Protein 3KH1 (pdb70)

Organism: NCBI:txid272627

Foldseek 3Di:
DDPVCQQVVLCVLVVLLVLQQVFFDLQAALVNPDTHTQQVLLVVLLVCVVCVVQFDPPADSVLLNCSNLLCSLCSQQGDDHPPDPDCSVVSSVVSLCVNLVSHDPVRSVVSSVSNVCLVVCPDSSNLQSQLSSLLVSLVSLLSVLLSRQPVVVAAVVNNVVSLVSNCSGGVVSSVVSVVSVVVSCVSVSHHD/DLQVVLCCLVVLLVLQQVFFDLFAFLVNPGTDTQQVLLVVLLVCVVCVVQFDPVADSVLLSCSNLQCSLCSQQGDDHPLPVSVVSSVVSLCVNLVSHDPVSSVVSSVSNVCLVVCDDSSNLLSQLSSLLVVLVSLLSNLQRRQVVVVAALVSSVVCLVSNCSGGVVSSVVSVVSSVVSCVSVSHHD

B-factor: mean 19.47, std 9.04, range [7.85, 68.85]

Radius of gyration: 20.7 Å; Cα contacts (8 Å, |Δi|>4): 614; chains: 2; bounding box: 59×47×47 Å

Secondary structure (DSSP, 8-state):
--GGGHHHHH--HHHHGGGGGG-EEEEEPTTSSSEEEHHHHHHHHH---TTGGGS-TT--HHHHH---STTTTHHHH----TT----HHHHHHHHHHHHHTTS-HHHHHHHHHHHHHHHHT-SHHHHHHHHHHHHHHHHHHHHTTSTTTTTTT-BHHHHHHHHHHHHHH-HHHHHHHHHHHHHHHHHTSSB-/-HHHHH--HHHHGGGGGG-EEEEEPTTSSSEEEHHHHHHHHH---TTGGGS-TT--HHHHH---STTTTHHHH----TT--HHHHHHHHHHHHGGGS-HHHHHHHHHHHHHHHHT-SHHHHHHHHHHHHHHHHHHHHTTSTTTTTTT-BHHHHHTTHHHHHHH-HHHHHHHHHHHHHHHHHTSSB-

Nearest PDB structures (foldseek):
  3kh1-assembly1_A  TM=1.005E+00  e=6.126E-26  Paramagnetospirillum magnetotacticum MS-1
  3kh1-assembly1_B  TM=9.857E-01  e=2.152E-23  Paramagnetospirillum magnetotacticum MS-1
  4l7e-assembly1_A  TM=7.416E-01  e=4.528E-06  Homo sapiens
  4l7w-assembly1_A-2  TM=7.666E-01  e=8.022E-06  Homo sapiens
  4l1j-assembly1_A  TM=7.202E-01  e=1.563E-05  Homo sapiens

Structure (mmCIF, N/CA/C/O backbone):
data_3KH1
#
_entry.id   3KH1
#
_cell.length_a   77.852
_cell.length_b   83.906
_cell.length_c   71.278
_cell.angle_alpha   90.00
_cell.angle_beta   116.89
_cell.angle_gamma   90.00
#
_symmetry.space_group_name_H-M   'C 1 2 1'
#
loop_
_entity.id
_entity.type
_entity.pdbx_description
1 polymer 'Predicted metal-dependent phosphohydrolase'
2 non-polymer 'CALCIUM ION'
3 non-polymer 'ACETATE ION'
4 non-polymer 'TETRAETHYLENE GLYCOL'
5 water water
#
loop_
_atom_site.group_PDB
_atom_site.id
_atom_site.type_symbol
_atom_site.label_atom_id
_atom_site.label_alt_id
_atom_site.label_comp_id
_atom_site.label_asym_id
_atom_site.label_entity_id
_atom_site.label_seq_id
_atom_site.pdbx_PDB_ins_code
_atom_site.Cartn_x
_atom_site.Cartn_y
_atom_site.Cartn_z
_atom_site.occupancy
_atom_site.B_iso_or_equiv
_atom_site.auth_seq_id
_atom_site.auth_comp_id
_atom_site.auth_asym_id
_atom_site.auth_atom_id
_atom_site.pdbx_PDB_model_num
ATOM 17 N N . ILE A 1 3 ? 29.558 25.449 10.645 1.00 29.53 2 ILE A N 1
ATOM 18 C CA . ILE A 1 3 ? 29.494 26.281 11.777 1.00 26.13 2 ILE A CA 1
ATOM 19 C C . ILE A 1 3 ? 30.085 25.444 12.904 1.00 24.84 2 ILE A C 1
ATOM 20 O O . ILE A 1 3 ? 29.495 24.427 13.299 1.00 23.12 2 ILE A O 1
ATOM 25 N N . PRO A 1 4 ? 31.260 25.834 13.397 1.00 23.89 3 PRO A N 1
ATOM 26 C CA . PRO A 1 4 ? 31.833 25.039 14.469 1.00 23.10 3 PRO A CA 1
ATOM 27 C C . PRO A 1 4 ? 30.939 25.003 15.680 1.00 21.35 3 PRO A C 1
ATOM 28 O O . PRO A 1 4 ? 30.086 25.913 15.872 1.00 20.87 3 PRO A O 1
ATOM 32 N N . PHE A 1 5 ? 31.123 23.988 16.513 1.00 21.40 4 PHE A N 1
ATOM 33 C CA . PHE A 1 5 ? 30.243 23.854 17.665 1.00 21.64 4 PHE A CA 1
ATOM 34 C C . PHE A 1 5 ? 30.179 25.104 18.559 1.00 20.79 4 PHE A C 1
ATOM 35 O O . PHE A 1 5 ? 29.075 25.488 18.938 1.00 18.72 4 PHE A O 1
ATOM 43 N N . PRO A 1 6 ? 31.316 25.793 18.848 1.00 20.68 5 PRO A N 1
ATOM 44 C CA . PRO A 1 6 ? 31.223 26.988 19.687 1.00 21.31 5 PRO A CA 1
ATOM 45 C C . PRO A 1 6 ? 30.462 28.153 19.096 1.00 20.01 5 PRO A C 1
ATOM 46 O O . PRO A 1 6 ? 30.102 29.063 19.823 1.00 19.72 5 PRO A O 1
ATOM 50 N N . GLU A 1 7 ? 30.226 28.143 17.783 1.00 18.81 6 GLU A N 1
ATOM 51 C CA . GLU A 1 7 ? 29.489 29.193 17.118 1.00 19.55 6 GLU A CA 1
ATOM 52 C C . GLU A 1 7 ? 27.977 28.934 17.070 1.00 17.92 6 GLU A C 1
ATOM 53 O O . GLU A 1 7 ? 27.241 29.699 16.441 1.00 16.77 6 GLU A O 1
ATOM 59 N N . SER A 1 8 ? 27.522 27.853 17.718 1.00 17.09 7 SER A N 1
ATOM 60 C CA . SER A 1 8 ? 26.132 27.404 17.606 1.00 16.27 7 SER A CA 1
ATOM 61 C C . SER A 1 8 ? 25.148 28.425 18.148 1.00 15.86 7 SER A C 1
ATOM 62 O O . SER A 1 8 ? 24.122 28.669 17.536 1.00 15.14 7 SER A O 1
ATOM 65 N N . ARG A 1 9 ? 25.470 29.003 19.291 1.00 15.34 8 ARG A N 1
ATOM 66 C CA . ARG A 1 9 ? 24.513 29.917 19.918 1.00 15.19 8 ARG A CA 1
ATOM 67 C C . ARG A 1 9 ? 24.270 31.135 19.029 1.00 14.91 8 ARG A C 1
ATOM 68 O O . ARG A 1 9 ? 23.125 31.508 18.778 1.00 14.03 8 ARG A O 1
ATOM 76 N N . LEU A 1 10 ? 25.345 31.764 18.562 1.00 14.51 9 LEU A N 1
ATOM 77 C CA . LEU A 1 10 ? 25.230 32.971 17.738 1.00 14.33 9 LEU A CA 1
ATOM 78 C C . LEU A 1 10 ? 24.538 32.568 16.417 1.00 14.12 9 LEU A C 1
ATOM 79 O O . LEU A 1 10 ? 23.735 33.334 15.906 1.00 14.63 9 LEU A O 1
ATOM 84 N N . ALA A 1 11 ? 24.866 31.411 15.832 1.00 14.24 10 ALA A N 1
ATOM 85 C CA . ALA A 1 11 ? 24.203 31.036 14.591 1.00 14.75 10 ALA A CA 1
ATOM 86 C C . ALA A 1 11 ? 22.692 30.874 14.784 1.00 14.99 10 ALA A C 1
ATOM 87 O O . ALA A 1 11 ? 21.924 31.262 13.898 1.00 14.88 10 ALA A O 1
ATOM 89 N N . ALA A 1 12 ? 22.274 30.328 15.917 1.00 14.88 11 ALA A N 1
ATOM 90 C CA . ALA A 1 12 ? 20.856 30.153 16.206 1.00 14.65 11 ALA A CA 1
ATOM 91 C C . ALA A 1 12 ? 20.201 31.521 16.339 1.00 14.39 11 ALA A C 1
ATOM 92 O O . ALA A 1 12 ? 19.144 31.799 15.738 1.00 14.16 11 ALA A O 1
ATOM 94 N N . GLN A 1 13 ? 20.850 32.432 17.072 1.00 13.61 12 GLN A N 1
ATOM 95 C CA . GLN A 1 13 ? 20.342 33.804 17.194 1.00 13.59 12 GLN A CA 1
ATOM 96 C C . GLN A 1 13 ? 20.197 34.496 15.839 1.00 13.20 12 GLN A C 1
ATOM 97 O O . GLN A 1 13 ? 19.168 35.108 15.549 1.00 13.52 12 GLN A O 1
ATOM 111 N N . SER A 1 15 ? 19.8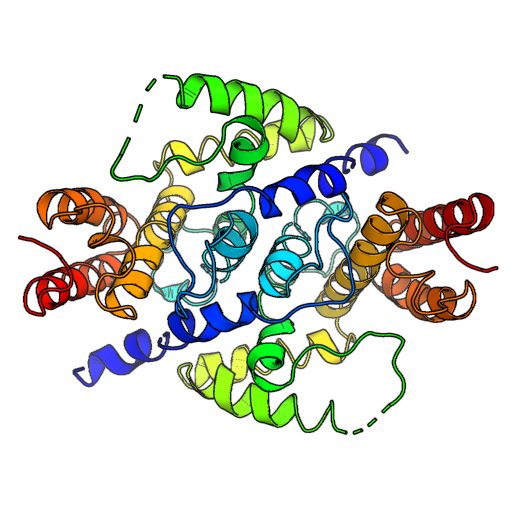21 33.034 12.931 1.00 14.15 14 SER A N 1
ATOM 112 C CA . SER A 1 15 ? 18.774 32.373 12.164 1.00 14.91 14 SER A CA 1
ATOM 113 C C . SER A 1 15 ? 17.381 32.954 12.508 1.00 15.01 14 SER A C 1
ATOM 114 O O . SER A 1 15 ? 16.555 33.165 11.615 1.00 15.05 14 SER A O 1
ATOM 117 N N . PHE A 1 16 ? 17.175 33.303 13.783 1.00 14.05 15 PHE A N 1
ATOM 118 C CA . PHE A 1 16 ? 15.938 33.941 14.206 1.00 14.17 15 PHE A CA 1
ATOM 119 C C . PHE A 1 16 ? 15.841 35.359 13.648 1.00 13.19 15 PHE A C 1
ATOM 120 O O . PHE A 1 16 ? 14.809 35.739 13.101 1.00 12.66 15 PHE A O 1
ATOM 128 N N . VAL A 1 17 ? 16.935 36.126 13.746 1.00 12.19 16 VAL A N 1
ATOM 129 C CA . VAL A 1 17 ? 17.015 37.483 13.201 1.00 11.97 16 VAL A CA 1
ATOM 130 C C . VAL A 1 17 ? 16.617 37.493 11.728 1.00 12.04 16 VAL A C 1
ATOM 131 O O . VAL A 1 17 ? 15.839 38.381 11.278 1.00 12.61 16 VAL A O 1
ATOM 135 N N . VAL A 1 18 ? 17.151 36.558 10.955 1.00 12.81 17 VAL A N 1
ATOM 136 C CA . VAL A 1 18 ? 16.838 36.488 9.537 1.00 14.16 17 VAL A CA 1
ATOM 137 C C . VAL A 1 18 ? 15.376 36.090 9.287 1.00 13.77 17 VAL A C 1
ATOM 138 O O . VAL A 1 18 ? 14.702 36.661 8.421 1.00 13.86 17 VAL A O 1
ATOM 142 N N . GLU A 1 19 ? 14.898 35.080 10.012 1.00 13.13 18 GLU A N 1
ATOM 143 C CA . GLU A 1 19 ? 13.542 34.559 9.842 1.00 13.95 18 GLU A CA 1
ATOM 144 C C . GLU A 1 19 ? 12.467 35.620 10.073 1.00 13.24 18 GLU A C 1
ATOM 145 O O . GLU A 1 19 ? 11.491 35.708 9.327 1.00 13.73 18 GLU A O 1
ATOM 151 N N . ILE A 1 20 ? 12.685 36.480 11.059 1.00 12.85 19 ILE A N 1
ATOM 152 C CA . ILE A 1 20 ? 11.637 37.416 11.458 1.00 12.53 19 ILE A CA 1
ATOM 153 C C . ILE A 1 20 ? 11.483 38.571 10.491 1.00 12.04 19 ILE A C 1
ATOM 154 O O . ILE A 1 20 ? 10.528 39.341 10.650 1.00 12.27 19 ILE A O 1
ATOM 159 N N . ASP A 1 21 ? 12.346 38.717 9.473 1.00 11.64 20 ASP A N 1
ATOM 160 C CA . ASP A 1 21 ? 12.005 39.570 8.333 1.00 11.81 20 ASP A CA 1
ATOM 161 C C . ASP A 1 21 ? 10.584 39.341 7.866 1.00 11.71 20 ASP A C 1
ATOM 162 O O . ASP A 1 21 ? 9.915 40.272 7.357 1.00 11.99 20 ASP A O 1
ATOM 167 N N . LYS A 1 22 ? 10.138 38.082 7.956 1.00 12.16 21 LYS A N 1
ATOM 168 C CA . LYS A 1 22 ? 8.835 37.701 7.433 1.00 12.19 21 LYS A CA 1
ATOM 169 C C . LYS A 1 22 ? 7.671 38.395 8.121 1.00 10.79 21 LYS A C 1
ATOM 170 O O . LYS A 1 22 ? 6.571 38.451 7.567 1.00 12.63 21 LYS A O 1
ATOM 176 N N . LEU A 1 23 ? 7.881 38.965 9.301 1.00 10.59 22 LEU A N 1
ATOM 177 C CA . LEU A 1 23 ? 6.776 39.672 9.983 1.00 9.88 22 LEU A CA 1
ATOM 178 C C . LEU A 1 23 ? 6.302 40.858 9.154 1.00 10.12 22 LEU A C 1
ATOM 179 O O . LEU A 1 23 ? 5.158 41.309 9.250 1.00 10.12 22 LEU A O 1
ATOM 184 N N . LYS A 1 24 ? 7.207 41.390 8.346 1.00 9.47 23 LYS A N 1
ATOM 185 C CA . LYS A 1 24 ? 6.941 42.557 7.503 1.00 9.21 23 LYS A CA 1
ATOM 186 C C . LYS A 1 24 ? 5.869 42.289 6.452 1.00 9.80 23 LYS A C 1
ATOM 187 O O . LYS A 1 24 ? 5.278 43.260 5.972 1.00 12.05 23 LYS A O 1
ATOM 193 N N . THR A 1 25 ? 5.593 41.031 6.168 1.00 11.46 24 THR A N 1
ATOM 194 C CA . THR A 1 25 ? 4.657 40.622 5.148 1.00 13.69 24 THR A CA 1
ATOM 195 C C . THR A 1 25 ? 3.262 40.317 5.701 1.00 12.72 24 THR A C 1
ATOM 196 O O . THR A 1 25 ? 2.368 39.996 4.938 1.00 14.14 24 THR A O 1
ATOM 200 N N . ILE A 1 26 ? 3.077 40.401 7.018 1.00 10.76 25 ILE A N 1
ATOM 201 C CA . ILE A 1 26 ? 1.785 40.071 7.666 1.00 11.20 25 ILE A CA 1
ATOM 202 C C . ILE A 1 26 ? 0.994 41.354 7.810 1.00 10.77 25 ILE A C 1
ATOM 203 O O . ILE A 1 26 ? 1.416 42.314 8.496 1.00 10.86 25 ILE A O 1
ATOM 208 N N . LEU A 1 27 ? -0.146 41.416 7.156 1.00 10.11 26 LEU A N 1
ATOM 209 C CA . LEU A 1 27 ? -0.966 42.649 7.092 1.00 9.86 26 LEU A CA 1
ATOM 210 C C . LEU A 1 27 ? -2.153 42.660 8.051 1.00 9.90 26 LEU A C 1
ATOM 211 O O . LEU A 1 27 ? -2.845 41.661 8.250 1.00 13.03 26 LEU A O 1
ATOM 216 N N . ARG A 1 28 ? -2.362 43.809 8.643 1.00 10.08 27 ARG A N 1
ATOM 217 C CA . ARG A 1 28 ? -3.463 44.090 9.543 1.00 10.34 27 ARG A CA 1
ATOM 218 C C . ARG A 1 28 ? -4.600 44.767 8.776 1.00 10.03 27 ARG A C 1
ATOM 219 O O . ARG A 1 28 ? -4.449 45.146 7.610 1.00 11.49 27 ARG A O 1
ATOM 227 N N . GLN A 1 29 ? -5.732 44.994 9.442 1.00 9.67 28 GLN A N 1
ATOM 228 C CA . GLN A 1 29 ? -6.815 45.804 8.843 1.00 9.71 28 GLN A CA 1
ATOM 229 C C . GLN A 1 29 ? -6.705 47.301 9.120 1.00 9.58 28 GLN A C 1
ATOM 230 O O . GLN A 1 29 ? -7.330 48.108 8.414 1.00 10.60 28 GLN A O 1
ATOM 236 N N . THR A 1 30 ? -5.907 47.694 10.098 1.00 9.62 29 THR A N 1
ATOM 237 C CA . THR A 1 30 ? -5.579 49.080 10.362 1.00 9.83 29 THR A CA 1
ATOM 238 C C . THR A 1 30 ? -4.938 49.679 9.151 1.00 9.65 29 THR A C 1
ATOM 239 O O . THR A 1 30 ? -4.084 49.079 8.569 1.00 10.78 29 THR A O 1
ATOM 243 N N . LEU A 1 31 ? -5.383 50.863 8.769 1.00 9.17 30 LEU A N 1
ATOM 244 C CA . LEU A 1 31 ? -4.757 51.615 7.686 1.00 9.19 30 LEU A CA 1
ATOM 245 C C . LEU A 1 31 ? -3.728 52.572 8.230 1.00 9.13 30 LEU A C 1
ATOM 246 O O . LEU A 1 31 ? -3.847 53.068 9.337 1.00 9.64 30 LEU A O 1
ATOM 251 N N . LEU A 1 32 ? -2.702 52.830 7.436 1.00 8.78 31 LEU A N 1
ATOM 252 C CA . LEU A 1 32 ? -1.896 54.025 7.695 1.00 9.25 31 LEU A CA 1
ATOM 253 C C . LEU A 1 32 ? -2.821 55.254 7.788 1.00 8.81 31 LEU A C 1
ATOM 254 O O . LEU A 1 32 ? -3.906 55.302 7.231 1.00 9.62 31 LEU A O 1
ATOM 259 N N . THR A 1 33 ? -2.316 56.275 8.477 1.00 9.46 32 THR A N 1
ATOM 260 C CA . THR A 1 33 ? -3.117 57.479 8.771 1.00 8.86 32 THR A CA 1
ATOM 261 C C . THR A 1 33 ? -3.584 58.242 7.545 1.00 10.42 32 THR A C 1
ATOM 262 O O . THR A 1 33 ? -4.595 58.967 7.632 1.00 12.19 32 THR A O 1
ATOM 266 N N . ASP A 1 34 ? -2.867 58.091 6.441 1.00 9.43 33 ASP A N 1
ATOM 267 C CA . ASP A 1 34 ? -3.269 58.650 5.160 1.00 10.51 33 ASP A CA 1
ATOM 268 C C . ASP A 1 34 ? -4.133 57.720 4.273 1.00 10.98 33 ASP A C 1
ATOM 269 O O . ASP A 1 34 ? -4.406 58.057 3.118 1.00 11.87 33 ASP A O 1
ATOM 274 N N . SER A 1 35 ? -4.590 56.602 4.851 1.00 10.61 34 SER A N 1
ATOM 275 C CA . SER A 1 35 ? -5.406 55.593 4.146 1.00 10.22 34 SER A CA 1
ATOM 276 C C . SER A 1 35 ? -4.707 54.994 2.928 1.00 9.81 34 SER A C 1
ATOM 277 O O . SER A 1 35 ? -5.377 54.347 2.086 1.00 10.70 34 SER A O 1
ATOM 280 N N . SER A 1 36 ? -3.388 55.117 2.824 1.00 10.10 35 SER A N 1
ATOM 281 C CA . SER A 1 36 ? -2.676 54.698 1.635 1.00 10.0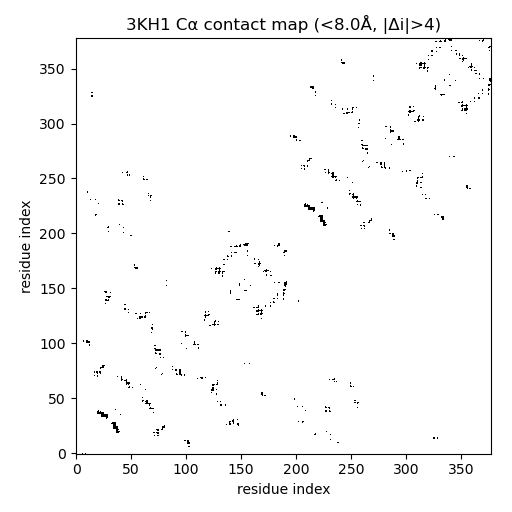6 35 SER A CA 1
ATOM 282 C C . SER A 1 36 ? -2.587 53.171 1.432 1.00 10.49 35 SER A C 1
ATOM 283 O O . SER A 1 36 ? -2.411 52.715 0.324 1.00 10.45 35 SER A O 1
ATOM 286 N N . ARG A 1 37 ? -2.622 52.426 2.533 1.00 9.20 36 ARG A N 1
ATOM 287 C CA . ARG A 1 37 ? -2.481 50.964 2.523 1.00 8.97 36 ARG A CA 1
ATOM 288 C C . ARG A 1 37 ? -2.730 50.489 3.958 1.00 9.60 36 ARG A C 1
ATOM 289 O O . ARG A 1 37 ? -2.674 51.276 4.921 1.00 9.28 36 ARG A O 1
ATOM 297 N N . ARG A 1 38 ? -2.905 49.180 4.091 1.00 9.30 37 ARG A N 1
ATOM 298 C CA . ARG A 1 38 ? -2.913 48.508 5.400 1.00 9.06 37 ARG A CA 1
ATOM 299 C C . ARG A 1 38 ? -1.535 48.575 6.032 1.00 8.77 37 ARG A C 1
ATOM 300 O O . ARG A 1 38 ? -0.500 48.456 5.344 1.00 9.40 37 ARG A O 1
ATOM 308 N N . GLU A 1 39 ? -1.524 48.657 7.359 1.00 9.93 38 GLU A N 1
ATOM 309 C CA . GLU A 1 39 ? -0.342 48.495 8.176 1.00 9.78 38 GLU A CA 1
ATOM 310 C C . GLU A 1 39 ? 0.127 47.059 8.260 1.00 9.15 38 GLU A C 1
ATOM 311 O O . GLU A 1 39 ? -0.718 46.143 8.311 1.00 9.80 38 GLU A O 1
ATOM 317 N N . ASN A 1 40 ? 1.443 46.824 8.249 1.00 8.43 39 ASN A N 1
ATOM 318 C CA . ASN A 1 40 ? 1.973 45.517 8.498 1.00 8.58 39 ASN A CA 1
ATOM 319 C C . ASN A 1 40 ? 2.356 45.313 9.969 1.00 8.91 39 ASN A C 1
ATOM 320 O O . ASN A 1 40 ? 2.485 46.263 10.747 1.00 8.92 39 ASN A O 1
ATOM 325 N N . ASP A 1 41 ? 2.555 44.059 10.380 1.00 8.54 40 ASP A N 1
ATOM 326 C CA . ASP A 1 41 ? 2.813 43.766 11.777 1.00 8.50 40 ASP A CA 1
ATOM 327 C C . ASP A 1 41 ? 4.135 44.353 12.260 1.00 8.54 40 ASP A C 1
ATOM 328 O O . ASP A 1 41 ? 4.243 44.708 13.430 1.00 8.90 40 ASP A O 1
ATOM 333 N N . ALA A 1 42 ? 5.171 44.356 11.422 1.00 8.11 41 ALA A N 1
ATOM 334 C CA . ALA A 1 42 ? 6.487 44.869 11.857 1.00 9.36 41 ALA A CA 1
ATOM 335 C C . ALA A 1 42 ? 6.387 46.362 12.108 1.00 8.13 41 ALA A C 1
ATOM 336 O O . ALA A 1 42 ? 6.849 46.853 13.135 1.00 9.48 41 ALA A O 1
ATOM 338 N N . GLU A 1 43 ? 5.796 47.112 11.182 1.00 9.32 42 GLU A N 1
ATOM 339 C CA . GLU A 1 43 ? 5.721 48.571 11.379 1.00 9.07 42 GLU A CA 1
ATOM 340 C C . GLU A 1 43 ? 4.735 48.909 12.504 1.00 9.23 42 GLU A C 1
ATOM 341 O O . GLU A 1 43 ? 4.951 49.877 13.209 1.00 8.44 42 GLU A O 1
ATOM 347 N N . HIS A 1 44 ? 3.733 48.055 12.755 1.00 8.76 43 HIS A N 1
ATOM 348 C CA . HIS A 1 44 ? 2.836 48.222 13.911 1.00 8.83 43 HIS A CA 1
ATOM 349 C C . HIS A 1 44 ? 3.616 48.078 15.204 1.00 9.02 43 HIS A C 1
ATOM 350 O O . HIS A 1 44 ? 3.485 48.939 16.093 1.00 8.64 43 HIS A O 1
ATOM 357 N N . SER A 1 45 ? 4.441 47.023 15.309 1.00 8.19 44 SER A N 1
ATOM 358 C CA . SER A 1 45 ? 5.224 46.810 16.514 1.00 8.03 44 SER A CA 1
ATOM 359 C C . SER A 1 45 ? 6.246 47.960 16.684 1.00 8.28 44 SER A C 1
ATOM 360 O O . SER A 1 45 ? 6.487 48.379 17.825 1.00 8.10 44 SER A O 1
ATOM 363 N N . TRP A 1 46 ? 6.886 48.434 15.608 1.00 8.27 45 TRP A N 1
ATOM 364 C CA . TRP A 1 46 ? 7.718 49.638 15.717 1.00 8.50 45 TRP A CA 1
ATOM 365 C C . TRP A 1 46 ? 6.941 50.758 16.395 1.00 8.53 45 TRP A C 1
ATOM 366 O O . TRP A 1 46 ? 7.442 51.411 17.310 1.00 8.99 45 TRP A O 1
ATOM 377 N N . HIS A 1 47 ? 5.749 51.011 15.921 1.00 8.39 46 HIS A N 1
ATOM 378 C CA . HIS A 1 47 ? 4.998 52.158 16.362 1.00 8.62 46 HIS A CA 1
ATOM 379 C C . HIS A 1 47 ? 4.614 52.072 17.809 1.00 8.44 46 HIS A C 1
ATOM 380 O O . HIS A 1 47 ? 4.809 53.018 18.577 1.00 8.58 46 HIS A O 1
ATOM 387 N N . ILE A 1 48 ? 4.145 50.906 18.241 1.00 8.61 47 ILE A N 1
ATOM 388 C CA A ILE A 1 48 ? 3.713 50.759 19.640 0.50 9.10 47 ILE A CA 1
ATOM 389 C CA B ILE A 1 48 ? 3.707 50.837 19.619 0.50 9.26 47 ILE A CA 1
ATOM 390 C C . ILE A 1 48 ? 4.901 50.738 20.589 1.00 8.46 47 ILE A C 1
ATOM 391 O O . ILE A 1 48 ? 4.814 51.224 21.695 1.00 9.65 47 ILE A O 1
ATOM 400 N N . ALA A 1 49 ? 6.008 50.105 20.184 1.00 8.69 48 ALA A N 1
ATOM 401 C CA . ALA A 1 49 ? 7.202 50.144 21.043 1.00 8.80 48 ALA A CA 1
ATOM 402 C C . ALA A 1 49 ? 7.731 51.558 21.213 1.00 8.59 48 ALA A C 1
ATOM 403 O O . ALA A 1 49 ? 8.152 51.932 22.312 1.00 9.35 48 ALA A O 1
ATOM 405 N N . THR A 1 50 ? 7.680 52.363 20.158 1.00 8.47 49 THR A N 1
ATOM 406 C CA . THR A 1 50 ? 8.083 53.745 20.275 1.00 9.23 49 THR A CA 1
ATOM 407 C C . THR A 1 50 ? 7.121 54.508 21.217 1.00 9.82 49 THR A C 1
ATOM 408 O O . THR A 1 50 ? 7.554 55.284 22.074 1.00 9.99 49 THR A O 1
ATOM 420 N N . ALA A 1 52 ? 5.577 53.221 23.747 1.00 9.85 51 ALA A N 1
ATOM 421 C CA . ALA A 1 52 ? 5.906 52.826 25.119 1.00 9.78 51 ALA A CA 1
ATOM 422 C C . ALA A 1 52 ? 6.890 53.817 25.740 1.00 10.98 51 ALA A C 1
ATOM 423 O O . ALA A 1 52 ? 6.708 54.231 26.861 1.00 11.78 51 ALA A O 1
ATOM 425 N N . PHE A 1 53 ? 7.948 54.146 25.008 1.00 10.27 52 PHE A N 1
ATOM 426 C CA . PHE A 1 53 ? 8.925 55.073 25.517 1.00 10.05 52 PHE A CA 1
ATOM 427 C C . PHE A 1 53 ? 8.353 56.479 25.620 1.00 10.25 52 PHE A C 1
ATOM 428 O O . PHE A 1 53 ? 8.540 57.163 26.607 1.00 12.48 52 PHE A O 1
ATOM 436 N N . LEU A 1 54 ? 7.637 56.932 24.605 1.00 11.09 53 LEU A N 1
ATOM 437 C CA . LEU A 1 54 ? 7.092 58.288 24.589 1.00 10.92 53 LEU A CA 1
ATOM 438 C C . LEU A 1 54 ? 6.057 58.533 25.684 1.00 11.15 53 LEU A C 1
ATOM 439 O O . LEU A 1 54 ? 5.984 59.621 26.234 1.00 13.14 53 LEU A O 1
ATOM 444 N N . LEU A 1 55 ? 5.291 57.490 25.976 1.00 12.00 54 LEU A N 1
ATOM 445 C CA . LEU A 1 55 ? 4.121 57.588 26.866 1.00 12.30 54 LEU A CA 1
ATOM 446 C C . LEU A 1 55 ? 4.392 56.940 28.216 1.00 13.77 54 LEU A C 1
ATOM 447 O O . LEU A 1 55 ? 3.470 56.700 28.984 1.00 13.69 54 LEU A O 1
ATOM 452 N N . ALA A 1 56 ? 5.666 56.708 28.516 1.00 14.55 55 ALA A N 1
ATOM 453 C CA . ALA A 1 56 ? 6.101 56.002 29.743 1.00 15.44 55 ALA A CA 1
ATOM 454 C C . ALA A 1 56 ? 5.526 56.635 31.001 1.00 16.28 55 ALA A C 1
ATOM 455 O O . ALA A 1 56 ? 5.234 55.952 31.969 1.00 16.85 55 ALA A O 1
ATOM 457 N N . GLU A 1 57 ? 5.378 57.954 30.995 1.00 16.32 56 GLU A N 1
ATOM 458 C CA . GLU A 1 57 ? 4.971 58.645 32.227 1.00 16.53 56 GLU A CA 1
ATOM 459 C C . GLU A 1 57 ? 3.546 58.277 32.669 1.00 16.69 56 GLU A C 1
ATOM 460 O O . GLU A 1 57 ? 3.146 58.513 33.823 1.00 17.93 56 GLU A O 1
ATOM 466 N N . TYR A 1 58 ? 2.772 57.717 31.727 1.00 16.38 57 TYR A N 1
ATOM 467 C CA . TYR A 1 58 ? 1.377 57.332 31.992 1.00 16.78 57 TYR A CA 1
ATOM 468 C C . TYR A 1 58 ? 1.255 55.886 32.559 1.00 17.95 57 TYR A C 1
ATOM 469 O O . TYR A 1 58 ? 0.133 55.500 32.903 1.00 20.99 57 TYR A O 1
ATOM 478 N N . ALA A 1 59 ? 2.382 55.157 32.665 1.00 18.25 58 ALA A N 1
ATOM 479 C CA . ALA A 1 59 ? 2.496 53.732 33.183 1.00 19.13 58 ALA A CA 1
ATOM 480 C C . ALA A 1 59 ? 2.579 53.696 34.690 1.00 21.23 58 ALA A C 1
ATOM 481 O O . ALA A 1 59 ? 3.096 54.643 35.315 1.00 22.52 58 ALA A O 1
ATOM 483 N N . ASP A 1 60 ? 2.076 52.607 35.260 1.00 22.65 59 ASP A N 1
ATOM 484 C CA A ASP A 1 60 ? 2.190 52.408 36.702 0.50 23.82 59 ASP A CA 1
ATOM 485 C CA B ASP A 1 60 ? 2.188 52.377 36.707 0.50 23.89 59 ASP A CA 1
ATOM 486 C C . ASP A 1 60 ? 3.668 52.321 37.057 1.00 24.18 59 ASP A C 1
ATOM 487 O O . ASP A 1 60 ? 4.490 51.918 36.230 1.00 23.87 59 ASP A O 1
ATOM 496 N N . GLU A 1 61 ? 4.002 52.725 38.296 1.00 25.64 60 GLU A N 1
ATOM 497 C CA . GLU A 1 61 ? 5.401 52.730 38.786 1.00 26.32 60 GLU A CA 1
ATOM 498 C C . GLU A 1 61 ? 6.132 51.387 38.588 1.00 26.33 60 GLU A C 1
ATOM 499 O O . GLU A 1 61 ? 7.357 51.363 38.303 1.00 27.20 60 GLU A O 1
ATOM 501 N N . ALA A 1 62 ? 5.388 50.289 38.724 1.00 25.14 61 ALA A N 1
ATOM 502 C CA . ALA A 1 62 ? 5.971 48.961 38.690 1.00 24.48 61 ALA A CA 1
ATOM 503 C C . ALA A 1 62 ? 6.354 48.567 37.242 1.00 22.13 61 ALA A C 1
ATOM 504 O O . ALA A 1 62 ? 7.113 47.579 37.078 1.00 22.62 61 ALA A O 1
ATOM 506 N N . VAL A 1 63 ? 5.938 49.311 36.205 1.00 19.07 62 VAL A N 1
ATOM 507 C CA A VAL A 1 63 ? 6.276 48.909 34.835 0.50 16.50 62 VAL A CA 1
ATOM 508 C CA B VAL A 1 63 ? 6.285 48.903 34.818 0.50 17.21 62 VAL A CA 1
ATOM 509 C C . VAL A 1 63 ? 7.761 49.157 34.490 1.00 14.78 62 VAL A C 1
ATOM 510 O O . VAL A 1 63 ? 8.323 50.202 34.837 1.00 16.11 62 VAL A O 1
ATOM 517 N N . GLN A 1 64 ? 8.401 48.177 33.821 1.00 14.11 63 GLN A N 1
ATOM 518 C CA . GLN A 1 64 ? 9.742 48.346 33.295 1.00 13.15 63 GLN A CA 1
ATOM 519 C C . GLN A 1 64 ? 9.575 48.649 31.812 1.00 12.78 63 GLN A C 1
ATOM 520 O O . GLN A 1 64 ? 9.223 47.780 31.009 1.00 12.43 63 GLN A O 1
ATOM 526 N N . ILE A 1 65 ? 9.764 49.911 31.450 1.00 11.33 64 ILE A N 1
ATOM 527 C CA A ILE A 1 65 ? 9.427 50.365 30.112 0.60 11.02 64 ILE A CA 1
ATOM 528 C CA B ILE A 1 65 ? 9.419 50.356 30.102 0.40 11.67 64 ILE A CA 1
ATOM 529 C C . ILE A 1 65 ? 10.264 49.667 29.022 1.00 11.50 64 ILE A C 1
ATOM 530 O O . ILE A 1 65 ? 9.757 49.383 27.960 1.00 10.70 64 ILE A O 1
ATOM 539 N N . GLY A 1 66 ? 11.536 49.398 29.266 1.00 11.70 65 GLY A N 1
ATOM 540 C CA . GLY A 1 66 ? 12.350 48.686 28.300 1.00 11.32 65 GLY A CA 1
ATOM 541 C C . GLY A 1 66 ? 11.850 47.273 28.054 1.00 11.92 65 GLY A C 1
ATOM 542 O O . GLY A 1 66 ? 11.914 46.751 26.941 1.00 11.38 65 GLY A O 1
ATOM 543 N N . ARG A 1 67 ? 11.343 46.653 29.117 1.00 10.89 66 ARG A N 1
ATOM 544 C CA . ARG A 1 67 ? 10.762 45.338 29.013 1.00 11.62 66 ARG A CA 1
ATOM 545 C C . ARG A 1 67 ? 9.437 45.361 28.261 1.00 11.27 66 ARG A C 1
ATOM 546 O O . ARG A 1 67 ? 9.183 44.471 27.441 1.00 11.59 66 ARG A O 1
ATOM 554 N N . VAL A 1 68 ? 8.622 46.369 28.518 1.00 10.09 67 VAL A N 1
ATOM 555 C CA . VAL A 1 68 ? 7.416 46.600 27.708 1.00 10.90 67 VAL A CA 1
ATOM 556 C C . VAL A 1 68 ? 7.782 46.735 26.228 1.00 10.00 67 VAL A C 1
ATOM 557 O O . VAL A 1 68 ? 7.135 46.127 25.354 1.00 9.90 67 VAL A O 1
ATOM 561 N N . ALA A 1 69 ? 8.837 47.508 25.933 1.00 9.40 68 ALA A N 1
ATOM 562 C CA . ALA A 1 69 ? 9.275 47.700 24.562 1.00 10.39 68 ALA A CA 1
ATOM 563 C C . ALA A 1 69 ? 9.646 46.363 23.952 1.00 9.81 68 ALA A C 1
ATOM 564 O O . ALA A 1 69 ? 9.237 46.058 22.832 1.00 9.63 68 ALA A O 1
ATOM 566 N N . ARG A 1 70 ? 10.449 45.587 24.655 1.00 10.17 69 ARG A N 1
ATOM 567 C CA . ARG A 1 70 ? 10.883 44.267 24.132 1.00 9.57 69 ARG A CA 1
ATOM 568 C C . ARG A 1 70 ? 9.696 43.361 23.872 1.00 9.80 69 ARG A C 1
ATOM 569 O O . ARG A 1 70 ? 9.565 42.741 22.820 1.00 9.96 69 ARG A O 1
ATOM 585 N N . LEU A 1 72 ? 6.598 44.255 23.259 1.00 9.04 71 LEU A N 1
ATOM 586 C CA . LEU A 1 72 ? 5.888 44.726 22.082 1.00 8.80 71 LEU A CA 1
ATOM 587 C C . LEU A 1 72 ? 6.629 44.387 20.799 1.00 9.36 71 LEU A C 1
ATOM 588 O O . LEU A 1 72 ? 6.001 44.066 19.783 1.00 9.70 71 LEU A O 1
ATOM 593 N N . LEU A 1 73 ? 7.935 44.501 20.787 1.00 9.08 72 LEU A N 1
ATOM 594 C CA . LEU A 1 73 ? 8.704 44.178 19.576 1.00 9.35 72 LEU A CA 1
ATOM 595 C C . LEU A 1 73 ? 8.477 42.713 19.181 1.00 9.15 72 LEU A C 1
ATOM 596 O O . LEU A 1 73 ? 8.482 42.386 18.002 1.00 9.55 72 LEU A O 1
ATOM 601 N N . ILE A 1 74 ? 8.258 41.820 20.150 1.00 9.50 73 ILE A N 1
ATOM 602 C CA . ILE A 1 74 ? 8.138 40.392 19.816 1.00 10.17 73 ILE A CA 1
ATOM 603 C C . ILE A 1 74 ? 6.703 39.868 19.814 1.00 10.78 73 ILE A C 1
ATOM 604 O O . ILE A 1 74 ? 6.480 38.708 19.461 1.00 11.12 73 ILE A O 1
ATOM 609 N N . HIS A 1 75 ? 5.724 40.680 20.239 1.00 10.45 74 HIS A N 1
ATOM 610 C CA . HIS A 1 75 ? 4.382 40.187 20.527 1.00 11.28 74 HIS A CA 1
ATOM 611 C C . HIS A 1 75 ? 3.636 39.581 19.354 1.00 10.70 74 HIS A C 1
ATOM 612 O O . HIS A 1 75 ? 2.752 38.777 19.587 1.00 12.04 74 HIS A O 1
ATOM 619 N N . ASP A 1 76 ? 3.977 39.997 18.137 1.00 10.79 75 ASP A N 1
ATOM 620 C CA . ASP A 1 76 ? 3.348 39.483 16.943 1.00 10.10 75 ASP A CA 1
ATOM 621 C C . ASP A 1 76 ? 4.201 38.534 16.119 1.00 10.58 75 ASP A C 1
ATOM 622 O O . ASP A 1 76 ? 3.780 38.071 15.055 1.00 11.62 75 ASP A O 1
ATOM 627 N N . ILE A 1 77 ? 5.354 38.139 16.610 1.00 10.87 76 ILE A N 1
ATOM 628 C CA . ILE A 1 77 ? 6.176 37.182 15.850 1.00 11.38 76 ILE A CA 1
ATOM 629 C C . ILE A 1 77 ? 5.424 35.914 15.482 1.00 12.20 76 ILE A C 1
ATOM 630 O O . ILE A 1 77 ? 5.590 35.398 14.354 1.00 12.78 76 ILE A O 1
ATOM 635 N N . VAL A 1 78 ? 4.569 35.425 16.390 1.00 12.41 77 VAL A N 1
ATOM 636 C CA . VAL A 1 78 ? 3.783 34.246 16.040 1.00 13.06 77 VAL A CA 1
ATOM 637 C C . VAL A 1 78 ? 2.927 34.396 14.782 1.00 12.96 77 VAL A C 1
ATOM 638 O O . VAL A 1 78 ? 2.613 33.383 14.106 1.00 14.41 77 VAL A O 1
ATOM 642 N N . GLU A 1 79 ? 2.555 35.628 14.430 1.00 12.05 78 GLU A N 1
ATOM 643 C CA . GLU A 1 79 ? 1.739 35.858 13.236 1.00 12.35 78 GLU A CA 1
ATOM 644 C C . GLU A 1 79 ? 2.447 35.523 11.919 1.00 13.01 78 GLU A C 1
ATOM 645 O O . GLU A 1 79 ? 1.792 35.388 10.890 1.00 13.59 78 GLU A O 1
ATOM 651 N N . ILE A 1 80 ? 3.776 35.423 11.918 1.00 12.63 79 ILE A N 1
ATOM 652 C CA . ILE A 1 80 ? 4.504 34.939 10.738 1.00 13.20 79 ILE A CA 1
ATOM 653 C C . ILE A 1 80 ? 3.875 33.669 10.220 1.00 15.22 79 ILE A C 1
ATOM 654 O O . ILE A 1 80 ? 3.751 33.509 9.006 1.00 16.48 79 ILE A O 1
ATOM 659 N N . ASP A 1 81 ? 3.559 32.733 11.122 1.00 15.95 80 ASP A N 1
ATOM 660 C CA . ASP A 1 81 ? 2.925 31.488 10.748 1.00 17.19 80 ASP A CA 1
ATOM 661 C C . ASP A 1 81 ? 1.405 31.533 10.931 1.00 18.61 80 ASP A C 1
ATOM 662 O O . ASP A 1 81 ? 0.667 30.885 10.169 1.00 20.40 80 ASP A O 1
ATOM 667 N N . ALA A 1 82 ? 0.922 32.214 11.974 1.00 17.84 81 ALA A N 1
ATOM 668 C CA . ALA A 1 82 ? -0.518 32.166 12.302 1.00 18.38 81 ALA A CA 1
ATOM 669 C C . ALA A 1 82 ? -1.367 33.182 11.543 1.00 18.06 81 ALA A C 1
ATOM 670 O O . ALA A 1 82 ? -2.599 33.034 11.523 1.00 20.17 81 ALA A O 1
ATOM 672 N N . GLY A 1 83 ? -0.745 34.200 10.951 1.00 16.83 82 GLY A N 1
ATOM 673 C CA . GLY A 1 83 ? -1.463 35.302 10.308 1.00 16.45 82 GLY A CA 1
ATOM 674 C C . GLY A 1 83 ? -2.080 36.237 11.326 1.00 16.35 82 GLY A C 1
ATOM 675 O O . GLY A 1 83 ? -2.002 36.031 12.528 1.00 16.62 82 GLY A O 1
ATOM 676 N N . ASP A 1 84 ? -2.658 37.307 10.831 1.00 16.88 83 ASP A N 1
ATOM 677 C CA . ASP A 1 84 ? -3.346 38.257 11.644 1.00 16.48 83 ASP A CA 1
ATOM 678 C C . ASP A 1 84 ? -4.829 37.889 11.721 1.00 18.44 83 ASP A C 1
ATOM 679 O O . ASP A 1 84 ? -5.405 37.346 10.764 1.00 20.76 83 ASP A O 1
ATOM 684 N N . THR A 1 85 ? -5.419 38.165 12.888 1.00 18.74 84 THR A N 1
ATOM 685 C CA . THR A 1 85 ? -6.838 38.016 13.100 1.00 20.35 84 THR A CA 1
ATOM 686 C C . THR A 1 85 ? -7.392 39.371 13.521 1.00 18.67 84 THR A C 1
ATOM 687 O O . THR A 1 85 ? -6.973 39.909 14.546 1.00 21.36 84 THR A O 1
ATOM 691 N N . PHE A 1 86 ? -8.340 39.910 12.769 1.00 17.99 85 PHE A N 1
ATOM 692 C CA . PHE A 1 86 ? -8.937 41.204 13.117 1.00 17.34 85 PHE A CA 1
ATOM 693 C C . PHE A 1 86 ? -9.688 41.050 14.436 1.00 17.91 85 PHE A C 1
ATOM 694 O O . PHE A 1 86 ? -10.384 40.073 14.633 1.00 19.18 85 PHE A O 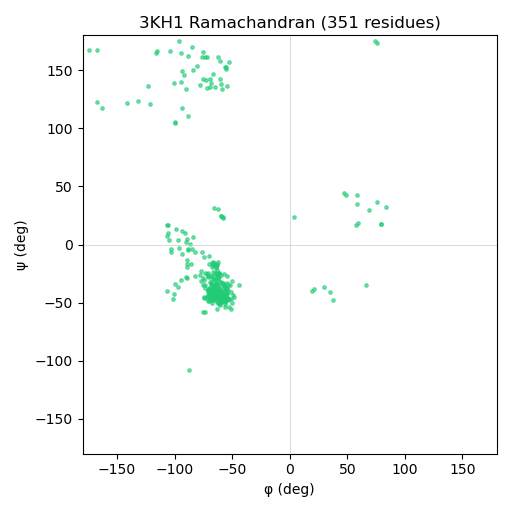1
ATOM 702 N N . ILE A 1 87 ? -9.508 42.007 15.331 1.00 17.65 86 ILE A N 1
ATOM 703 C CA . ILE A 1 87 ? -9.990 41.882 16.702 1.00 18.98 86 ILE A CA 1
ATOM 704 C C . ILE A 1 87 ? -11.480 41.630 16.781 1.00 18.99 86 ILE A C 1
ATOM 705 O O . ILE A 1 87 ? -11.933 40.904 17.660 1.00 22.26 86 ILE A O 1
ATOM 710 N N . HIS A 1 88 ? -12.257 42.197 15.860 1.00 19.99 87 HIS A N 1
ATOM 711 C CA . HIS A 1 88 ? -13.706 42.040 15.861 1.00 22.16 87 HIS A CA 1
ATOM 712 C C . HIS A 1 88 ? -14.235 40.840 15.058 1.00 24.32 87 HIS A C 1
ATOM 713 O O . HIS A 1 88 ? -15.451 40.606 15.001 1.00 28.09 87 HIS A O 1
ATOM 720 N N . ASP A 1 89 ? -13.328 40.054 14.498 1.00 25.52 88 ASP A N 1
ATOM 721 C CA A ASP A 1 89 ? -13.701 38.869 13.721 0.50 26.84 88 ASP A CA 1
ATOM 722 C CA B ASP A 1 89 ? -13.681 38.858 13.718 0.50 26.51 88 ASP A CA 1
ATOM 723 C C . ASP A 1 89 ? -13.815 37.637 14.639 1.00 28.16 88 ASP A C 1
ATOM 724 O O . ASP A 1 89 ? -12.799 36.953 14.954 1.00 29.96 88 ASP A O 1
ATOM 733 N N . GLU A 1 90 ? -15.049 37.354 15.067 1.00 30.92 89 GLU A N 1
ATOM 734 C CA . GLU A 1 90 ? -15.391 36.142 15.860 1.00 32.49 89 GLU A CA 1
ATOM 735 C C . GLU A 1 90 ? -14.905 34.782 15.303 1.00 33.56 89 GLU A C 1
ATOM 736 O O . GLU A 1 90 ? -14.236 34.039 16.042 1.00 34.29 89 GLU A O 1
ATOM 738 N N . ALA A 1 91 ? -15.248 34.418 14.051 1.00 34.74 90 ALA A N 1
ATOM 739 C CA . ALA A 1 91 ? -14.753 33.132 13.485 1.00 35.33 90 ALA A CA 1
ATOM 740 C C . ALA A 1 91 ? -13.211 33.070 13.572 1.00 36.45 90 ALA A C 1
ATOM 741 O O . ALA A 1 91 ? -12.607 32.010 13.838 1.00 37.99 90 ALA A O 1
ATOM 743 N N . ASP A 1 95 ? -9.222 28.601 15.218 1.00 37.34 94 ASP A N 1
ATOM 744 C CA . ASP A 1 95 ? -8.079 27.819 15.648 1.00 36.34 94 ASP A CA 1
ATOM 745 C C . ASP A 1 95 ? -6.905 28.736 16.051 1.00 35.06 94 ASP A C 1
ATOM 746 O O . ASP A 1 95 ? -5.755 28.280 16.050 1.00 36.83 94 ASP A O 1
ATOM 748 N N . LYS A 1 96 ? -7.188 29.990 16.420 1.00 33.13 95 LYS A N 1
ATOM 749 C CA . LYS A 1 96 ? -6.121 31.002 16.610 1.00 31.19 95 LYS A CA 1
ATOM 750 C C . LYS A 1 96 ? -5.146 30.574 17.717 1.00 30.72 95 LYS A C 1
ATOM 751 O O . LYS A 1 96 ? -3.936 30.597 17.507 1.00 29.95 95 LYS A O 1
ATOM 757 N N . GLU A 1 97 ? -5.669 30.143 18.869 1.00 30.63 96 GLU A N 1
ATOM 758 C CA . GLU A 1 97 ? -4.819 29.644 19.961 1.00 30.82 96 GLU A CA 1
ATOM 759 C C . GLU A 1 97 ? -3.875 28.531 19.488 1.00 31.56 96 GLU A C 1
ATOM 760 O O . GLU A 1 97 ? -2.666 28.584 19.783 1.00 31.93 96 GLU A O 1
ATOM 762 N N . GLU A 1 98 ? -4.391 27.535 18.755 1.00 31.94 97 GLU A N 1
ATOM 763 C CA . GLU A 1 98 ? -3.545 26.419 18.282 1.00 31.89 97 GLU A CA 1
ATOM 764 C C . GLU A 1 98 ? -2.513 26.866 17.241 1.00 29.82 97 GLU A C 1
ATOM 765 O O . GLU A 1 98 ? -1.367 26.422 17.303 1.00 30.61 97 GLU A O 1
ATOM 768 N N . ARG A 1 99 ? -2.934 27.711 16.293 1.00 28.23 98 ARG A N 1
ATOM 769 C CA A ARG A 1 99 ? -2.056 28.280 15.263 0.50 26.68 98 ARG A CA 1
ATOM 770 C CA B ARG A 1 99 ? -1.987 28.152 15.270 0.50 26.78 98 ARG A CA 1
ATOM 771 C C . ARG A 1 99 ? -0.881 28.986 15.914 1.00 25.51 98 ARG A C 1
ATOM 772 O O . ARG A 1 99 ? 0.271 28.813 15.538 1.00 25.28 98 ARG A O 1
ATOM 787 N N . GLU A 1 100 ? -1.210 29.819 16.895 1.00 23.57 99 GLU A N 1
ATOM 788 C CA . GLU A 1 100 ? -0.203 30.660 17.571 1.00 22.48 99 GLU A CA 1
ATOM 789 C C . GLU A 1 100 ? 0.717 29.810 18.458 1.00 23.46 99 GLU A C 1
ATOM 790 O O . GLU A 1 100 ? 1.916 30.003 18.474 1.00 22.36 99 GLU A O 1
ATOM 796 N N . ARG A 1 101 ? 0.167 28.823 19.157 1.00 25.48 100 ARG A N 1
ATOM 797 C CA . ARG A 1 101 ? 0.990 27.917 19.975 1.00 26.91 100 ARG A CA 1
ATOM 798 C C . ARG A 1 101 ? 2.027 27.192 19.111 1.00 26.01 100 ARG A C 1
ATOM 799 O O . ARG A 1 101 ? 3.215 27.183 19.461 1.00 26.08 100 ARG A O 1
ATOM 807 N N . LYS A 1 102 ? 1.592 26.633 17.979 1.00 24.92 101 LYS A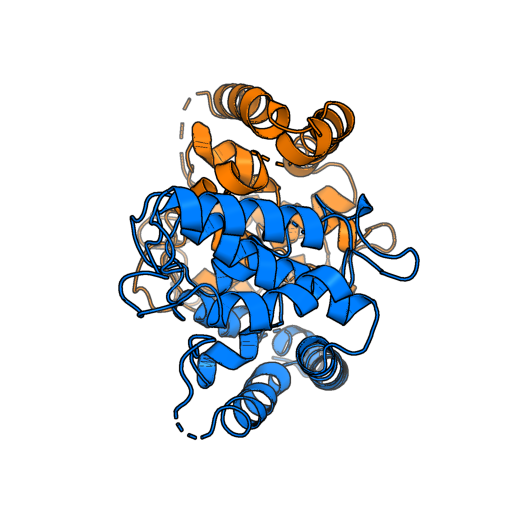 N 1
ATOM 808 C CA . LYS A 1 102 ? 2.502 25.999 17.031 1.00 24.71 101 LYS A CA 1
ATOM 809 C C . LYS A 1 102 ? 3.511 26.970 16.413 1.00 23.78 101 LYS A C 1
ATOM 810 O O . LYS A 1 102 ? 4.685 26.644 16.268 1.00 25.02 101 LYS A O 1
ATOM 812 N N . ALA A 1 103 ? 3.059 28.182 16.096 1.00 21.63 102 ALA A N 1
ATOM 813 C CA . ALA A 1 103 ? 3.963 29.195 15.559 1.00 20.10 102 ALA A CA 1
ATOM 814 C C . ALA A 1 103 ? 5.072 29.505 16.578 1.00 20.09 102 ALA A C 1
ATOM 815 O O . ALA A 1 103 ? 6.262 29.605 16.226 1.00 19.02 102 ALA A O 1
ATOM 817 N N . ALA A 1 104 ? 4.674 29.727 17.821 1.00 19.88 103 ALA A N 1
ATOM 818 C CA . ALA A 1 104 ? 5.627 30.030 18.890 1.00 20.63 103 ALA A CA 1
ATOM 819 C C . ALA A 1 104 ? 6.693 28.944 18.995 1.00 21.00 103 ALA A C 1
ATOM 820 O O . ALA A 1 104 ? 7.893 29.237 19.069 1.00 20.49 103 ALA A O 1
ATOM 822 N N . ALA A 1 105 ? 6.258 27.686 18.991 1.00 21.64 104 ALA A N 1
ATOM 823 C CA . ALA A 1 105 ? 7.206 26.585 19.061 1.00 22.00 104 ALA A CA 1
ATOM 824 C C . ALA A 1 105 ? 8.242 26.579 17.921 1.00 22.63 104 ALA A C 1
ATOM 825 O O . ALA A 1 105 ? 9.436 26.367 18.177 1.00 24.53 104 ALA A O 1
ATOM 827 N N . ARG A 1 106 ? 7.815 26.846 16.690 1.00 21.41 105 ARG A N 1
ATOM 828 C CA . ARG A 1 106 ? 8.714 26.811 15.556 1.00 21.72 105 ARG A CA 1
ATOM 829 C C . ARG A 1 106 ? 9.619 28.025 15.540 1.00 20.41 105 ARG A C 1
ATOM 830 O O . ARG A 1 106 ? 10.830 27.920 15.319 1.00 21.18 105 ARG A O 1
ATOM 838 N N . LEU A 1 107 ? 9.021 29.205 15.749 1.00 17.81 106 LEU A N 1
ATOM 839 C CA . LEU A 1 107 ? 9.744 30.453 15.588 1.00 16.39 106 LEU A CA 1
ATOM 840 C C . LEU A 1 107 ? 10.677 30.708 16.754 1.00 15.92 106 LEU A C 1
ATOM 841 O O . LEU A 1 107 ? 11.881 30.908 16.536 1.00 16.16 106 LEU A O 1
ATOM 846 N N . PHE A 1 108 ? 10.153 30.772 17.981 1.00 16.32 107 PHE A N 1
ATOM 847 C CA . PHE A 1 108 ? 11.039 30.931 19.144 1.00 17.24 107 PHE A CA 1
ATOM 848 C C . PHE A 1 108 ? 12.002 29.741 19.264 1.00 17.77 107 PHE A C 1
ATOM 849 O O . PHE A 1 108 ? 13.108 29.911 19.763 1.00 18.13 107 PHE A O 1
ATOM 857 N N . GLY A 1 109 ? 11.617 28.580 18.730 1.00 18.16 108 GLY A N 1
ATOM 858 C CA . GLY A 1 109 ? 12.459 27.393 18.792 1.00 18.89 108 GLY A CA 1
ATOM 859 C C . GLY A 1 109 ? 13.721 27.539 17.962 1.00 18.90 108 GLY A C 1
ATOM 860 O O . GLY A 1 109 ? 14.634 26.737 18.116 1.00 20.76 108 GLY A O 1
ATOM 861 N N . LEU A 1 110 ? 13.784 28.517 17.054 1.00 18.98 109 LEU A N 1
ATOM 862 C CA . LEU A 1 110 ? 15.033 28.832 16.346 1.00 17.42 109 LEU A CA 1
ATOM 863 C C . LEU A 1 110 ? 16.121 29.375 17.296 1.00 17.55 109 LEU A C 1
ATOM 864 O O . LEU A 1 110 ? 17.309 29.254 17.035 1.00 18.41 109 LEU A O 1
ATOM 869 N N . LEU A 1 111 ? 15.702 30.035 18.365 1.00 17.45 110 LEU A N 1
ATOM 870 C CA . LEU A 1 111 ? 16.644 30.646 19.300 1.00 16.98 110 LEU A CA 1
ATOM 871 C C . LEU A 1 111 ? 17.356 29.577 20.125 1.00 17.97 110 LEU A C 1
ATOM 872 O O . LEU A 1 111 ? 16.869 28.447 20.235 1.00 18.57 110 LEU A O 1
ATOM 877 N N . PRO A 1 112 ? 18.496 29.946 20.734 1.00 17.07 111 PRO A N 1
ATOM 878 C CA . PRO A 1 112 ? 19.051 29.046 21.732 1.00 18.04 111 PRO A CA 1
ATOM 879 C C . PRO A 1 112 ? 18.011 28.740 22.825 1.00 20.22 111 PRO A C 1
ATOM 880 O O . PRO A 1 112 ? 17.135 29.564 23.068 1.00 19.32 111 PRO A O 1
ATOM 884 N N . PRO A 1 113 ? 18.101 27.572 23.479 1.00 21.96 112 PRO A N 1
ATOM 885 C CA . PRO A 1 113 ? 17.056 27.190 24.438 1.00 21.53 112 PRO A CA 1
ATOM 886 C C . PRO A 1 113 ? 16.681 28.217 25.507 1.00 20.58 112 PRO A C 1
ATOM 887 O O . PRO A 1 113 ? 15.498 28.326 25.825 1.00 21.69 112 PRO A O 1
ATOM 891 N N . ASP A 1 114 ? 17.655 28.920 26.089 1.00 19.90 113 ASP A N 1
ATOM 892 C CA . ASP A 1 114 ? 17.362 29.903 27.120 1.00 19.06 113 ASP A CA 1
ATOM 893 C C . ASP A 1 114 ? 16.467 31.035 26.565 1.00 18.65 113 ASP A C 1
ATOM 894 O O . ASP A 1 114 ? 15.461 31.399 27.156 1.00 18.93 113 ASP A O 1
ATOM 899 N N . GLN A 1 115 ? 16.802 31.525 25.398 1.00 17.21 114 GLN A N 1
ATOM 900 C CA . GLN A 1 115 ? 16.040 32.568 24.801 1.00 16.11 114 GLN A CA 1
ATOM 901 C C . GLN A 1 115 ? 14.741 32.082 24.181 1.00 15.92 114 GLN A C 1
ATOM 902 O O . GLN A 1 115 ? 13.741 32.796 24.206 1.00 15.94 114 GLN A O 1
ATOM 908 N N . ALA A 1 116 ? 14.735 30.851 23.677 1.00 16.99 115 ALA A N 1
ATOM 909 C CA . ALA A 1 116 ? 13.464 30.261 23.174 1.00 17.37 115 ALA A CA 1
ATOM 910 C C . ALA A 1 116 ? 12.423 30.296 24.296 1.00 17.54 115 ALA A C 1
ATOM 911 O O . ALA A 1 116 ? 11.256 30.689 24.085 1.00 18.26 115 ALA A O 1
ATOM 913 N N . ALA A 1 117 ? 12.828 29.852 25.497 1.00 18.72 116 ALA A N 1
ATOM 914 C CA . ALA A 1 117 ? 11.925 29.836 26.639 1.00 18.13 116 ALA A CA 1
ATOM 915 C C . ALA A 1 117 ? 11.593 31.269 27.073 1.00 17.19 116 ALA A C 1
ATOM 916 O O . ALA A 1 117 ? 10.451 31.581 27.372 1.00 19.06 116 ALA A O 1
ATOM 918 N N . GLU A 1 118 ? 12.603 32.128 27.103 1.00 17.63 117 GLU A N 1
ATOM 919 C CA . GLU A 1 118 ? 12.403 33.513 27.538 1.00 16.54 117 GLU A CA 1
ATOM 920 C C . GLU A 1 118 ? 11.399 34.265 26.657 1.00 15.74 117 GLU A C 1
ATOM 921 O O . GLU A 1 118 ? 10.432 34.889 27.155 1.00 15.24 117 GLU A O 1
ATOM 927 N N . TYR A 1 119 ? 11.623 34.181 25.356 1.00 16.18 118 TYR A N 1
ATOM 928 C CA . TYR A 1 119 ? 10.806 34.942 24.448 1.00 14.63 118 TYR A CA 1
ATOM 929 C C . TYR A 1 119 ? 9.390 34.357 24.301 1.00 15.09 118 TYR A C 1
ATOM 930 O O . TYR A 1 119 ? 8.407 35.102 24.171 1.00 15.36 118 TYR A O 1
ATOM 939 N N . SER A 1 120 ? 9.256 33.034 24.300 1.00 16.09 119 SER A N 1
ATOM 940 C CA A SER A 1 120 ? 7.956 32.375 24.329 0.33 16.88 119 SER A CA 1
ATOM 941 C CA B SER A 1 120 ? 7.930 32.428 24.294 0.33 16.63 119 SER A CA 1
ATOM 942 C CA C SER A 1 120 ? 7.931 32.440 24.279 0.33 17.20 119 SER A CA 1
ATOM 943 C C . SER A 1 120 ? 7.144 32.846 25.537 1.00 16.95 119 SER A C 1
ATOM 944 O O . SER A 1 120 ? 5.963 33.147 25.447 1.00 16.98 119 SER A O 1
ATOM 951 N N . ALA A 1 121 ? 7.802 32.866 26.699 1.00 17.24 120 ALA A N 1
ATOM 952 C CA . ALA A 1 121 ? 7.140 33.251 27.945 1.00 17.04 120 ALA A CA 1
ATOM 953 C C . ALA A 1 121 ? 6.703 34.703 27.880 1.00 15.18 120 ALA A C 1
ATOM 954 O O . ALA A 1 121 ? 5.652 35.076 28.382 1.00 16.05 120 ALA A O 1
ATOM 956 N N . LEU A 1 122 ? 7.552 35.520 27.276 1.00 14.55 121 LEU A N 1
ATOM 957 C CA . LEU A 1 122 ? 7.243 36.937 27.214 1.00 14.13 121 LEU A CA 1
ATOM 958 C C . LEU A 1 122 ? 6.011 37.182 26.337 1.00 13.87 121 LEU A C 1
ATOM 959 O O . LEU A 1 122 ? 5.157 38.037 26.655 1.00 13.59 121 LEU A O 1
ATOM 964 N N . TRP A 1 123 ? 5.928 36.474 25.218 1.00 13.41 122 TRP A N 1
ATOM 965 C CA . TRP A 1 123 ? 4.772 36.526 24.369 1.00 13.58 122 TRP A CA 1
ATOM 966 C C . TRP A 1 123 ? 3.519 36.023 25.115 1.00 14.25 122 TRP A C 1
ATOM 967 O O . TRP A 1 123 ? 2.474 36.672 25.079 1.00 13.55 122 TRP A O 1
ATOM 978 N N . GLN A 1 124 ? 3.656 34.918 25.849 1.00 14.85 123 GLN A N 1
ATOM 979 C CA A GLN A 1 124 ? 2.547 34.365 26.627 0.50 16.33 123 GLN A CA 1
ATOM 980 C CA B GLN A 1 124 ? 2.496 34.413 26.570 0.50 16.64 123 GLN A CA 1
ATOM 981 C C . GLN A 1 124 ? 2.058 35.386 27.682 1.00 16.26 123 GLN A C 1
ATOM 982 O O . GLN A 1 124 ? 0.869 35.543 27.933 1.00 17.03 123 GLN A O 1
ATOM 993 N N . GLU A 1 125 ? 3.012 36.096 28.291 1.00 15.76 124 GLU A N 1
ATOM 994 C CA . GLU A 1 125 ? 2.724 37.095 29.285 1.00 14.88 124 GLU A CA 1
ATOM 995 C C . GLU A 1 125 ? 1.922 38.260 28.682 1.00 14.11 124 GLU A C 1
ATOM 996 O O . GLU A 1 125 ? 0.907 38.705 29.245 1.00 14.78 124 GLU A O 1
ATOM 1002 N N . TYR A 1 126 ? 2.359 38.689 27.505 1.00 13.49 125 TYR A N 1
ATOM 1003 C CA . TYR A 1 126 ? 1.636 39.711 26.752 1.00 12.82 125 TYR A CA 1
ATOM 1004 C C . TYR A 1 126 ? 0.187 39.267 26.501 1.00 13.35 125 TYR A C 1
ATOM 1005 O O . TYR A 1 126 ? -0.763 40.026 26.746 1.00 13.29 125 TYR A O 1
ATOM 1014 N N . GLU A 1 127 ? 0.032 38.049 26.005 1.00 14.52 126 GLU A N 1
ATOM 1015 C CA . GLU A 1 127 ? -1.297 37.543 25.683 1.00 15.66 126 GLU A CA 1
ATOM 1016 C C . GLU A 1 127 ? -2.199 37.433 26.907 1.00 16.85 126 GLU A C 1
ATOM 1017 O O . GLU A 1 127 ? -3.406 37.680 26.803 1.00 17.50 126 GLU A O 1
ATOM 1023 N N . ALA A 1 128 ? -1.617 37.086 28.059 1.00 17.27 127 ALA A N 1
ATOM 1024 C CA . ALA A 1 128 ? -2.418 36.921 29.269 1.00 17.54 127 ALA A CA 1
ATOM 1025 C C . ALA A 1 128 ? -2.904 38.234 29.875 1.00 18.19 127 ALA A C 1
ATOM 1026 O O . ALA A 1 128 ? -3.881 38.246 30.619 1.00 19.02 127 ALA A O 1
ATOM 1028 N N . ARG A 1 129 ? -2.172 39.307 29.592 1.00 18.77 128 ARG A N 1
ATOM 1029 C CA . ARG A 1 129 ? -2.490 40.690 30.018 1.00 20.90 128 ARG A CA 1
ATOM 1030 C C . ARG A 1 129 ? -2.820 40.774 31.526 1.00 21.44 128 ARG A C 1
ATOM 1031 O O . ARG A 1 129 ? -3.781 41.453 31.968 1.00 24.07 128 ARG A O 1
ATOM 1039 N N . GLU A 1 130 ? -2.013 40.060 32.314 1.00 21.82 129 GLU A N 1
ATOM 1040 C CA . GLU A 1 130 ? -2.168 40.024 33.756 1.00 23.67 129 GLU A CA 1
ATOM 1041 C C . GLU A 1 130 ? -1.141 40.942 34.435 1.00 22.22 129 GLU A C 1
ATOM 1042 O O . GLU A 1 130 ? -1.492 41.730 35.345 1.00 25.25 129 GLU A O 1
ATOM 1048 N N . THR A 1 131 ? 0.123 40.854 34.024 1.00 18.11 130 THR A N 1
ATOM 1049 C CA . THR A 1 131 ? 1.177 41.557 34.757 1.00 17.40 130 THR A CA 1
ATOM 1050 C C . THR A 1 131 ? 1.139 43.065 34.451 1.00 16.17 130 THR A C 1
ATOM 1051 O O . THR A 1 131 ? 0.489 43.515 33.519 1.00 15.73 130 THR A O 1
ATOM 1055 N N . ALA A 1 132 ? 1.832 43.855 35.258 1.00 15.73 131 ALA A N 1
ATOM 1056 C CA . ALA A 1 132 ? 1.897 45.297 35.035 1.00 14.97 131 ALA A CA 1
ATOM 1057 C C . ALA A 1 132 ? 2.445 45.601 33.653 1.00 13.85 131 ALA A C 1
ATOM 1058 O O . ALA A 1 132 ? 1.886 46.434 32.932 1.00 13.33 131 ALA A O 1
ATOM 1060 N N . ASP A 1 133 ? 3.555 44.968 33.281 1.00 13.64 132 ASP A N 1
ATOM 1061 C CA . ASP A 1 133 ? 4.123 45.206 31.978 1.00 13.27 132 ASP A CA 1
ATOM 1062 C C . ASP A 1 133 ? 3.141 44.845 30.852 1.00 12.42 132 ASP A C 1
ATOM 1063 O O . ASP A 1 133 ? 3.030 45.564 29.859 1.00 12.28 132 ASP A O 1
ATOM 1068 N N . ALA A 1 134 ? 2.483 43.691 30.965 1.00 12.99 133 ALA A N 1
ATOM 1069 C CA . ALA A 1 134 ? 1.571 43.244 29.929 1.00 12.45 133 ALA A CA 1
ATOM 1070 C C . ALA A 1 134 ? 0.364 44.167 29.807 1.00 12.31 133 ALA A C 1
ATOM 1071 O O . ALA A 1 134 ? -0.106 44.387 28.692 1.00 11.95 133 ALA A O 1
ATOM 1073 N N . ARG A 1 135 ? -0.148 44.692 30.915 1.00 12.42 134 ARG A N 1
ATOM 1074 C CA . ARG A 1 135 ? -1.268 45.595 30.864 1.00 13.07 134 ARG A CA 1
ATOM 1075 C C . ARG A 1 135 ? -0.916 46.904 30.164 1.00 12.55 134 ARG A C 1
ATOM 1076 O O . ARG A 1 135 ? -1.710 47.427 29.374 1.00 12.24 134 ARG A O 1
ATOM 1084 N N . PHE A 1 136 ? 0.278 47.430 30.422 1.00 12.27 135 PHE A N 1
ATOM 1085 C CA . PHE A 1 136 ? 0.675 48.677 29.758 1.00 12.03 135 PHE A CA 1
ATOM 1086 C C . PHE A 1 136 ? 0.930 48.409 28.267 1.00 10.87 135 PHE A C 1
ATOM 1087 O O . PHE A 1 136 ? 0.489 49.149 27.426 1.00 11.47 135 PHE A O 1
ATOM 1095 N N . ALA A 1 137 ? 1.602 47.293 27.963 1.00 11.28 136 ALA A N 1
ATOM 1096 C CA . ALA A 1 137 ? 1.818 46.895 26.565 1.00 11.20 136 ALA A CA 1
ATOM 1097 C C . ALA A 1 137 ? 0.492 46.761 25.813 1.00 10.26 136 ALA A C 1
ATOM 1098 O O . ALA A 1 137 ? 0.312 47.300 24.703 1.00 11.20 136 ALA A O 1
ATOM 1100 N N . ASP A 1 138 ? -0.465 46.054 26.413 1.00 10.86 137 ASP A N 1
ATOM 1101 C CA . ASP A 1 138 ? -1.751 45.816 25.777 1.00 10.79 137 ASP A CA 1
ATOM 1102 C C . ASP A 1 138 ? -2.532 47.132 25.597 1.00 10.79 137 ASP A C 1
ATOM 1103 O O . ASP A 1 138 ? -3.179 47.345 24.570 1.00 10.35 137 ASP A O 1
ATOM 1108 N N . ALA A 1 139 ? -2.447 48.028 26.581 1.00 10.91 138 ALA A N 1
ATOM 1109 C CA . ALA A 1 139 ? -3.143 49.314 26.482 1.00 10.76 138 ALA A CA 1
ATOM 1110 C C . ALA A 1 139 ? -2.624 50.120 25.291 1.00 11.22 138 ALA A C 1
ATOM 1111 O O . ALA A 1 139 ? -3.409 50.699 24.526 1.00 11.12 138 ALA A O 1
ATOM 1113 N N . LEU A 1 140 ? -1.313 50.120 25.090 1.00 11.41 139 LEU A N 1
ATOM 1114 C CA . LEU A 1 140 ? -0.738 50.862 23.988 1.00 11.63 139 LEU A CA 1
ATOM 1115 C C . LEU A 1 140 ? -1.127 50.253 22.670 1.00 10.80 139 LEU A C 1
ATOM 1116 O O . LEU A 1 140 ? -1.464 50.923 21.687 1.00 11.20 139 LEU A O 1
ATOM 1121 N N . ASP A 1 141 ? -1.115 48.938 22.610 1.00 10.19 140 ASP A N 1
ATOM 1122 C CA . ASP A 1 141 ? -1.486 48.206 21.414 1.00 10.98 140 ASP A CA 1
ATOM 1123 C C . ASP A 1 141 ? -2.944 48.419 21.023 1.00 11.51 140 ASP A C 1
ATOM 1124 O O . ASP A 1 141 ? -3.287 48.434 19.835 1.00 11.93 140 ASP A O 1
ATOM 1129 N N . ARG A 1 142 ? -3.809 48.591 22.024 1.00 10.51 141 ARG A N 1
ATOM 1130 C CA . ARG A 1 142 ? -5.223 48.828 21.768 1.00 11.50 141 ARG A CA 1
ATOM 1131 C C . ARG A 1 142 ? -5.503 50.290 21.452 1.00 10.57 141 ARG A C 1
ATOM 1132 O O . ARG A 1 142 ? -6.472 50.628 20.755 1.00 11.81 141 ARG A O 1
ATOM 1140 N N . LEU A 1 143 ? -4.671 51.209 21.956 1.00 11.04 142 LEU A N 1
ATOM 1141 C CA . LEU A 1 143 ? -4.873 52.646 21.683 1.00 10.14 142 LEU A CA 1
ATOM 1142 C C . LEU A 1 143 ? -4.547 52.997 20.256 1.00 9.62 142 LEU A C 1
ATOM 1143 O O . LEU A 1 143 ? -5.243 53.788 19.608 1.00 10.20 142 LEU A O 1
ATOM 1148 N N . GLN A 1 144 ? -3.445 52.447 19.764 1.00 10.37 143 GLN A N 1
ATOM 1149 C CA . GLN A 1 144 ? -2.959 52.865 18.458 1.00 10.56 143 GLN A CA 1
ATOM 1150 C C . GLN A 1 144 ? -3.975 52.705 17.301 1.00 9.57 143 GLN A C 1
ATOM 1151 O O . GLN A 1 144 ? -4.105 53.631 16.469 1.00 10.09 143 GLN A O 1
ATOM 1157 N N . PRO A 1 145 ? -4.711 51.588 17.227 1.00 9.34 144 PRO A N 1
ATOM 1158 C CA . PRO A 1 145 ? -5.677 51.477 16.142 1.00 10.04 144 PRO A CA 1
ATOM 1159 C C . PRO A 1 145 ? -6.796 52.510 16.240 1.00 9.66 144 PRO A C 1
ATOM 1160 O O . PRO A 1 145 ? -7.388 52.870 15.227 1.00 11.05 144 PRO A O 1
ATOM 1164 N N . LEU A 1 146 ? -7.145 52.914 17.450 1.00 9.71 145 LEU A N 1
ATOM 1165 C CA . LEU A 1 146 ? -8.130 53.991 17.645 1.00 10.84 145 LEU A CA 1
ATOM 1166 C C . LEU A 1 146 ? -7.634 55.301 17.060 1.00 9.83 145 LEU A C 1
ATOM 1167 O O . LEU A 1 146 ? -8.359 56.019 16.345 1.00 10.76 145 LEU A O 1
ATOM 1172 N N . LEU A 1 147 ? -6.365 55.598 17.337 1.00 9.81 146 LEU A N 1
ATOM 1173 C CA . LEU A 1 147 ? -5.718 56.760 16.729 1.00 10.82 146 LEU A CA 1
ATOM 1174 C C . LEU A 1 147 ? -5.810 56.713 15.228 1.00 10.44 146 LEU A C 1
ATOM 1175 O O . LEU A 1 147 ? -6.137 57.721 14.571 1.00 10.86 146 LEU A O 1
ATOM 1180 N N . HIS A 1 148 ? -5.524 55.554 14.664 1.00 9.59 147 HIS A N 1
ATOM 1181 C CA . HIS A 1 148 ? -5.526 55.439 13.190 1.00 9.42 147 HIS A CA 1
ATOM 1182 C C . HIS A 1 148 ? -6.926 55.507 12.602 1.00 10.07 147 HIS A C 1
ATOM 1183 O O . HIS A 1 148 ? -7.129 56.197 11.600 1.00 10.90 147 HIS A O 1
ATOM 1190 N N . ASN A 1 149 ? -7.918 54.894 13.256 1.00 9.30 148 ASN A N 1
ATOM 1191 C CA . ASN A 1 149 ? -9.261 54.973 12.771 1.00 10.32 148 ASN A CA 1
ATOM 1192 C C . ASN A 1 149 ? -9.756 56.411 12.817 1.00 9.84 148 ASN A C 1
ATOM 1193 O O . ASN A 1 149 ? -10.493 56.867 11.944 1.00 11.23 148 ASN A O 1
ATOM 1198 N N . PHE A 1 150 ? -9.328 57.179 13.810 1.00 10.19 149 PHE A N 1
ATOM 1199 C CA . PHE A 1 150 ? -9.756 58.582 13.879 1.00 11.10 149 PHE A CA 1
ATOM 1200 C C . PHE A 1 150 ? -9.154 59.348 12.682 1.00 11.02 149 PHE A C 1
ATOM 1201 O O . PHE A 1 150 ? -9.839 60.099 11.993 1.00 11.72 149 PHE A O 1
ATOM 1209 N N . GLU A 1 151 ? -7.880 59.131 12.409 1.00 10.24 150 GLU A N 1
ATOM 1210 C CA . GLU A 1 151 ? -7.215 59.798 11.300 1.00 10.94 150 GLU A CA 1
ATOM 1211 C C . GLU A 1 151 ? -7.783 59.448 9.935 1.00 11.01 150 GLU A C 1
ATOM 1212 O O . GLU A 1 151 ? -7.804 60.277 9.044 1.00 13.71 150 GLU A O 1
ATOM 1218 N N . THR A 1 152 ? -8.228 58.191 9.788 1.00 10.50 151 THR A N 1
ATOM 1219 C CA . THR A 1 152 ? -8.756 57.709 8.533 1.00 10.16 151 THR A CA 1
ATOM 1220 C C . THR A 1 152 ? -10.298 57.831 8.430 1.00 10.11 151 THR A C 1
ATOM 1221 O O . THR A 1 152 ? -10.908 57.327 7.490 1.00 11.41 151 THR A O 1
ATOM 1225 N N . GLU A 1 153 ? -10.900 58.561 9.357 1.00 11.91 152 GLU A N 1
ATOM 1226 C CA . GLU A 1 153 ? -12.334 58.815 9.365 1.00 12.20 152 GLU A CA 1
ATOM 1227 C C . GLU A 1 153 ? -13.123 57.505 9.418 1.00 12.29 152 GLU A C 1
ATOM 1228 O O . GLU A 1 153 ? -14.121 57.332 8.714 1.00 13.62 152 GLU A O 1
ATOM 1234 N N . GLY A 1 154 ? -12.660 56.573 10.260 1.00 11.16 153 GLY A N 1
ATOM 1235 C CA . GLY A 1 154 ? -13.295 55.269 10.336 1.00 11.61 153 GLY A CA 1
ATOM 1236 C C . GLY A 1 154 ? -12.961 54.369 9.171 1.00 11.29 153 GLY A C 1
ATOM 1237 O O . GLY A 1 154 ? -13.799 53.614 8.673 1.00 12.13 153 GLY A O 1
ATOM 1238 N N . GLY A 1 155 ? -11.723 54.456 8.713 1.00 11.04 154 GLY A N 1
ATOM 1239 C CA . GLY A 1 155 ? -11.292 53.723 7.545 1.00 10.99 154 GLY A CA 1
ATOM 1240 C C . GLY A 1 155 ? -11.237 52.225 7.727 1.00 10.63 154 GLY A C 1
ATOM 1241 O O . GLY A 1 155 ? -11.254 51.474 6.740 1.00 10.44 154 GLY A O 1
ATOM 1242 N N . THR A 1 156 ? -11.188 51.772 8.968 1.00 10.50 155 THR A N 1
ATOM 1243 C CA . THR A 1 156 ? -11.348 50.361 9.326 1.00 10.67 155 THR A CA 1
ATOM 1244 C C . THR A 1 156 ? -12.695 50.081 9.985 1.00 11.43 155 THR A C 1
ATOM 1245 O O . THR A 1 156 ? -13.362 49.113 9.625 1.00 11.82 155 THR A O 1
ATOM 1249 N N . TRP A 1 157 ? -13.153 50.984 10.843 1.00 11.21 156 TRP A N 1
ATOM 1250 C CA . TRP A 1 157 ? -14.438 50.804 11.497 1.00 11.24 156 TRP A CA 1
ATOM 1251 C C . TRP A 1 157 ? -15.591 50.616 10.521 1.00 12.02 156 TRP A C 1
ATOM 1252 O O . TRP A 1 157 ? -16.388 49.673 10.632 1.00 13.29 156 TRP A O 1
ATOM 1263 N N . LYS A 1 158 ? -15.770 51.531 9.576 1.00 12.51 157 LYS A N 1
ATOM 1264 C CA A LYS A 1 158 ? -16.969 51.512 8.735 0.50 13.36 157 LYS A CA 1
ATOM 1265 C CA B LYS A 1 158 ? -16.981 51.498 8.775 0.50 13.35 157 LYS A CA 1
ATOM 1266 C C . LYS A 1 158 ? -17.065 50.293 7.811 1.00 12.93 157 LYS A C 1
ATOM 1267 O O . LYS A 1 158 ? -18.082 49.627 7.763 1.00 13.62 157 LYS A O 1
ATOM 1278 N N . PRO A 1 159 ? -15.982 49.966 7.092 1.00 12.30 158 PRO A N 1
ATOM 1279 C CA . PRO A 1 159 ? -16.100 48.807 6.212 1.00 12.63 158 PRO A CA 1
ATOM 1280 C C . PRO A 1 159 ? -16.312 47.506 6.941 1.00 12.47 158 PRO A C 1
ATOM 1281 O O . PRO A 1 159 ? -16.899 46.595 6.402 1.00 14.36 158 PRO A O 1
ATOM 1285 N N . HIS A 1 160 ? -15.878 47.457 8.185 1.00 13.39 159 HIS A N 1
ATOM 1286 C CA . HIS A 1 160 ? -16.040 46.260 8.978 1.00 13.64 159 HIS A CA 1
ATOM 1287 C C . HIS A 1 160 ? -17.267 46.286 9.894 1.00 15.43 159 HIS A C 1
ATOM 1288 O O . HIS A 1 160 ? -17.458 45.309 10.627 1.00 17.17 159 HIS A O 1
ATOM 1295 N N . GLY A 1 161 ? -18.097 47.315 9.832 1.00 14.47 160 GLY A N 1
ATOM 1296 C CA . GLY A 1 161 ? -19.306 47.325 10.642 1.00 14.78 160 GLY A CA 1
ATOM 1297 C C . GLY A 1 161 ? -19.054 47.450 12.129 1.00 14.79 160 GLY A C 1
ATOM 1298 O O . GLY A 1 161 ? -19.884 46.967 12.936 1.00 18.17 160 GLY A O 1
ATOM 1299 N N . VAL A 1 162 ? -17.975 48.109 12.523 1.00 15.19 161 VAL A N 1
ATOM 1300 C CA . VAL A 1 162 ? -17.655 48.234 13.956 1.00 15.37 161 VAL A CA 1
ATOM 1301 C C . VAL A 1 162 ? -18.563 49.313 14.534 1.00 16.87 161 VAL A C 1
ATOM 1302 O O . VAL A 1 162 ? -18.816 50.327 13.906 1.00 20.91 161 VAL A O 1
ATOM 1306 N N . THR A 1 163 ? -19.108 49.062 15.707 1.00 16.90 162 THR A N 1
ATOM 1307 C CA . THR A 1 163 ? -20.031 49.980 16.369 1.00 17.14 162 THR A CA 1
ATOM 1308 C C . THR A 1 163 ? -19.393 50.486 17.671 1.00 16.87 162 THR A C 1
ATOM 1309 O O . THR A 1 163 ? -18.414 49.926 18.149 1.00 16.93 162 THR A O 1
ATOM 1313 N N . ARG A 1 164 ? -19.968 51.535 18.269 1.00 17.69 163 ARG A N 1
ATOM 1314 C CA A ARG A 1 164 ? -19.510 52.002 19.578 0.50 17.73 163 ARG A CA 1
ATOM 1315 C CA B ARG A 1 164 ? -19.471 52.004 19.551 0.50 17.99 163 ARG A CA 1
ATOM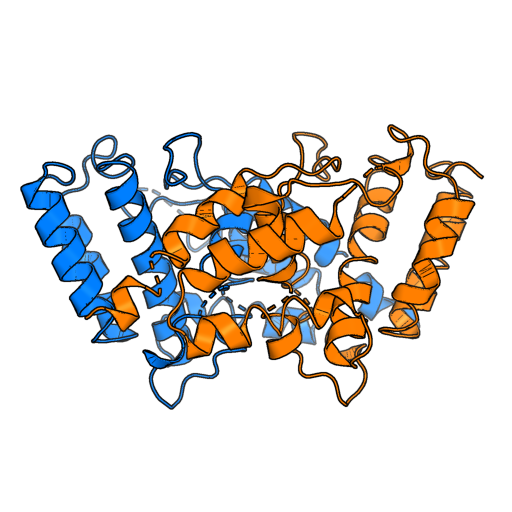 1316 C C . ARG A 1 164 ? -19.489 50.856 20.579 1.00 17.21 163 ARG A C 1
ATOM 1317 O O . ARG A 1 164 ? -18.568 50.738 21.369 1.00 17.50 163 ARG A O 1
ATOM 1332 N N . ALA A 1 165 ? -20.541 50.035 20.584 1.00 17.49 164 ALA A N 1
ATOM 1333 C CA . ALA A 1 165 ? -20.617 48.927 21.528 1.00 17.79 164 ALA A CA 1
ATOM 1334 C C . ALA A 1 165 ? -19.428 47.977 21.430 1.00 17.68 164 ALA A C 1
ATOM 1335 O O . ALA A 1 165 ? -18.876 47.556 22.451 1.00 18.89 164 ALA A O 1
ATOM 1337 N N . LYS A 1 166 ? -18.976 47.683 20.210 1.00 16.84 165 LYS A N 1
ATOM 1338 C CA . LYS A 1 166 ? -17.806 46.812 20.012 1.00 16.51 165 LYS A CA 1
ATOM 1339 C C . LYS A 1 166 ? -16.516 47.468 20.507 1.00 15.31 165 LYS A C 1
ATOM 1340 O O . LYS A 1 166 ? -15.675 46.826 21.148 1.00 17.14 165 LYS A O 1
ATOM 1346 N N . VAL A 1 167 ? -16.368 48.764 20.243 1.00 14.83 166 VAL A N 1
ATOM 1347 C CA . VAL A 1 167 ? -15.193 49.490 20.723 1.00 14.12 166 VAL A CA 1
ATOM 1348 C C . VAL A 1 167 ? -15.199 49.600 22.241 1.00 15.27 166 VAL A C 1
ATOM 1349 O O . VAL A 1 167 ? -14.166 49.478 22.893 1.00 15.20 166 VAL A O 1
ATOM 1353 N N . ASP A 1 168 ? -16.379 49.789 22.813 1.00 17.51 167 ASP A N 1
ATOM 1354 C CA . ASP A 1 168 ? -16.515 49.915 24.263 1.00 19.18 167 ASP A CA 1
ATOM 1355 C C . ASP A 1 168 ? -16.078 48.660 24.979 1.00 19.29 167 ASP A C 1
ATOM 1356 O O . ASP A 1 168 ? -15.682 48.684 26.144 1.00 21.90 167 ASP A O 1
ATOM 1361 N N . LYS A 1 169 ? -16.177 47.527 24.318 1.00 21.51 168 LYS A N 1
ATOM 1362 C CA . LYS A 1 169 ? -15.695 46.291 24.905 1.00 23.07 168 LYS A CA 1
ATOM 1363 C C . LYS A 1 169 ? -14.164 46.263 25.054 1.00 21.43 168 LYS A C 1
ATOM 1364 O O . LYS A 1 169 ? -13.661 45.569 25.933 1.00 24.50 168 LYS A O 1
ATOM 1367 N N . LEU A 1 170 ? -13.434 47.008 24.191 1.00 18.24 169 LEU A N 1
ATOM 1368 C CA . LEU A 1 170 ? -11.980 47.068 24.168 1.00 17.81 169 LEU A CA 1
ATOM 1369 C C . LEU A 1 170 ? -11.402 48.175 25.072 1.00 16.56 169 LEU A C 1
ATOM 1370 O O . LEU A 1 170 ? -10.289 48.077 25.551 1.00 16.59 169 LEU A O 1
ATOM 1375 N N . LEU A 1 171 ? -12.164 49.252 25.285 1.00 16.40 170 LEU A N 1
ATOM 1376 C CA . LEU A 1 171 ? -11.625 50.407 25.999 1.00 15.52 170 LEU A CA 1
ATOM 1377 C C . LEU A 1 171 ? -11.128 50.070 27.434 1.00 15.80 170 LEU A C 1
ATOM 1378 O O . LEU A 1 171 ? -10.124 50.645 27.883 1.00 16.02 170 LEU A O 1
ATOM 1383 N N . PRO A 1 172 ? -11.778 49.117 28.145 1.00 16.20 171 PRO A N 1
ATOM 1384 C CA . PRO A 1 172 ? -11.244 48.812 29.478 1.00 16.80 171 PRO A CA 1
ATOM 1385 C C . PRO A 1 172 ? -9.820 48.243 29.466 1.00 15.72 171 PRO A C 1
ATOM 1386 O O . PRO A 1 172 ? -9.103 48.349 30.473 1.00 16.75 171 PRO A O 1
ATOM 1390 N N . ARG A 1 173 ? -9.396 47.682 28.351 1.00 15.00 172 ARG A N 1
ATOM 1391 C CA . ARG A 1 173 ? -8.018 47.209 28.250 1.00 14.49 172 ARG A CA 1
ATOM 1392 C C . ARG A 1 173 ? -7.023 48.363 28.248 1.00 13.55 172 ARG A C 1
ATOM 1393 O O . ARG A 1 173 ? -5.894 48.215 28.709 1.00 14.31 172 ARG A O 1
ATOM 1401 N N . ILE A 1 174 ? -7.401 49.500 27.682 1.00 12.45 173 ILE A N 1
ATOM 1402 C CA . ILE A 1 174 ? -6.573 50.695 27.745 1.00 12.56 173 ILE A CA 1
ATOM 1403 C C . ILE A 1 174 ? -6.565 51.228 29.181 1.00 13.39 173 ILE A C 1
ATOM 1404 O O . ILE A 1 174 ? -5.502 51.514 29.761 1.00 13.82 173 ILE A O 1
ATOM 1409 N N . GLU A 1 175 ? -7.748 51.342 29.766 1.00 15.12 174 GLU A N 1
ATOM 1410 C CA . GLU A 1 175 ? -7.887 51.811 31.143 1.00 16.29 174 GLU A CA 1
ATOM 1411 C C . GLU A 1 175 ? -7.060 50.979 32.099 1.00 17.04 174 GLU A C 1
ATOM 1412 O O . GLU A 1 175 ? -6.494 51.521 33.036 1.00 18.65 174 GLU A O 1
ATOM 1418 N N . ALA A 1 176 ? -7.005 49.678 31.862 1.00 17.45 175 ALA A N 1
ATOM 1419 C CA . ALA A 1 176 ? -6.269 48.782 32.733 1.00 17.94 175 ALA A CA 1
ATOM 1420 C C . ALA A 1 176 ? -4.768 49.086 32.770 1.00 18.11 175 ALA A C 1
ATOM 1421 O O . ALA A 1 176 ? -4.102 48.773 33.780 1.00 19.93 175 ALA A O 1
ATOM 1423 N N . GLY A 1 177 ? -4.227 49.688 31.704 1.00 16.50 176 GLY A N 1
ATOM 1424 C CA . GLY A 1 177 ? -2.826 50.081 31.635 1.00 16.87 176 GLY A CA 1
ATOM 1425 C C . GLY A 1 177 ? -2.551 51.511 32.039 1.00 16.71 176 GLY A C 1
ATOM 1426 O O . GLY A 1 177 ? -1.478 51.820 32.525 1.00 18.91 176 GLY A O 1
ATOM 1427 N N . SER A 1 178 ? -3.517 52.410 31.810 1.00 16.13 177 SER A N 1
ATOM 1428 C CA . SER A 1 178 ? -3.378 53.818 32.137 1.00 16.30 177 SER A CA 1
ATOM 1429 C C . SER A 1 178 ? -4.747 54.479 32.158 1.00 17.04 177 SER A C 1
ATOM 1430 O O . SER A 1 178 ? -5.412 54.536 31.137 1.00 16.05 177 SER A O 1
ATOM 1433 N N . LYS A 1 179 ? -5.146 54.996 33.313 1.00 18.09 178 LYS A N 1
ATOM 1434 C CA . LYS A 1 179 ? -6.379 55.729 33.410 1.00 19.23 178 LYS A CA 1
ATOM 1435 C C . LYS A 1 179 ? -6.376 56.971 32.501 1.00 18.49 178 LYS A C 1
ATOM 1436 O O . LYS A 1 179 ? -7.380 57.278 31.866 1.00 19.25 178 LYS A O 1
ATOM 1440 N N . ARG A 1 180 ? -5.243 57.663 32.413 1.00 17.59 179 ARG A N 1
ATOM 1441 C CA A ARG A 1 180 ? -5.162 58.862 31.585 0.50 17.96 179 ARG A CA 1
ATOM 1442 C CA B ARG A 1 180 ? -5.151 58.856 31.564 0.50 17.83 179 ARG A CA 1
ATOM 1443 C C . ARG A 1 180 ? -5.306 58.496 30.084 1.00 16.82 179 ARG A C 1
ATOM 1444 O O . ARG A 1 180 ? -6.005 59.180 29.324 1.00 17.00 179 ARG A O 1
ATOM 1459 N N . LEU A 1 181 ? -4.625 57.438 29.638 1.00 15.77 180 LEU A N 1
ATOM 1460 C CA . LEU A 1 181 ? -4.773 57.025 28.242 1.00 14.09 180 LEU A CA 1
ATOM 1461 C C . LEU A 1 181 ? -6.171 56.472 27.983 1.00 14.41 180 LEU A C 1
ATOM 1462 O O . LEU A 1 181 ? -6.715 56.672 26.886 1.00 14.29 180 LEU A O 1
ATOM 1467 N N . GLY A 1 182 ? -6.772 55.794 28.967 1.00 14.56 181 GLY A N 1
ATOM 1468 C CA . GLY A 1 182 ? -8.137 55.364 28.801 1.00 14.54 181 GLY A CA 1
ATOM 1469 C C . GLY A 1 182 ? -9.115 56.508 28.619 1.00 14.96 181 GLY A C 1
ATOM 1470 O O . GLY A 1 182 ? -10.008 56.445 27.785 1.00 15.46 181 GLY A O 1
ATOM 1471 N N . ALA A 1 183 ? -8.962 57.556 29.412 1.00 15.39 182 ALA A N 1
ATOM 1472 C CA . ALA A 1 183 ? -9.785 58.754 29.291 1.00 15.83 182 ALA A CA 1
ATOM 1473 C C . ALA A 1 183 ? -9.600 59.415 27.939 1.00 15.40 182 ALA A C 1
ATOM 1474 O O . ALA A 1 183 ? -10.579 59.830 27.307 1.00 15.70 182 ALA A O 1
ATOM 1476 N N . TYR A 1 184 ? -8.346 59.466 27.454 1.00 14.45 183 TYR A N 1
ATOM 1477 C CA . TYR A 1 184 ? -8.091 59.994 26.116 1.00 14.19 183 TYR A CA 1
ATOM 1478 C C . TYR A 1 184 ? -8.824 59.212 25.073 1.00 13.11 183 TYR A C 1
ATOM 1479 O O . TYR A 1 184 ? -9.493 59.758 24.192 1.00 13.23 183 TYR A O 1
ATOM 1488 N N . ALA A 1 185 ? -8.676 57.899 25.152 1.00 12.52 184 ALA A N 1
ATOM 1489 C CA . ALA A 1 185 ? -9.295 57.009 24.202 1.00 12.97 184 ALA A CA 1
ATOM 1490 C C . ALA A 1 185 ? -10.802 57.145 24.199 1.00 12.21 184 ALA A C 1
ATOM 1491 O O . ALA A 1 185 ? -11.402 57.176 23.122 1.00 12.69 184 ALA A O 1
ATOM 1493 N N . ARG A 1 186 ? -11.439 57.173 25.364 1.00 13.66 185 ARG A N 1
ATOM 1494 C CA . ARG A 1 186 ? -12.876 57.370 25.413 1.00 14.60 185 ARG A CA 1
ATOM 1495 C C . ARG A 1 186 ? -13.311 58.710 24.778 1.00 14.56 185 ARG A C 1
ATOM 1496 O O . ARG A 1 186 ? -14.307 58.775 24.077 1.00 14.12 185 ARG A O 1
ATOM 1504 N N . ALA A 1 187 ? -12.569 59.772 25.043 1.00 14.20 186 ALA A N 1
ATOM 1505 C CA . ALA A 1 187 ? -12.904 61.091 24.468 1.00 14.10 186 ALA A CA 1
ATOM 1506 C C . ALA A 1 187 ? -12.721 61.059 22.933 1.00 14.05 186 ALA A C 1
ATOM 1507 O O . ALA A 1 187 ? -13.511 61.586 22.180 1.00 14.59 186 ALA A O 1
ATOM 1509 N N . LEU A 1 188 ? -11.695 60.354 22.461 1.00 13.23 187 LEU A N 1
ATOM 1510 C CA . LEU A 1 188 ? -11.455 60.213 21.033 1.00 12.41 187 LEU A CA 1
ATOM 1511 C C . LEU A 1 188 ? -12.604 59.483 20.376 1.00 12.55 187 LEU A C 1
ATOM 1512 O O . LEU A 1 188 ? -13.090 59.878 19.314 1.00 12.67 187 LEU A O 1
ATOM 1517 N N . VAL A 1 189 ? -13.052 58.387 21.010 1.00 12.03 188 VAL A N 1
ATOM 1518 C CA . VAL A 1 189 ? -14.149 57.601 20.452 1.00 13.33 188 VAL A CA 1
ATOM 1519 C C . VAL A 1 189 ? -15.468 58.378 20.502 1.00 13.48 188 VAL A C 1
ATOM 1520 O O . VAL A 1 189 ? -16.233 58.343 19.561 1.00 13.49 188 VAL A O 1
ATOM 1524 N N . ASP A 1 190 ? -15.705 59.133 21.583 1.00 13.75 189 ASP A N 1
ATOM 1525 C CA . ASP A 1 190 ? -16.874 60.001 21.636 1.00 14.69 189 ASP A CA 1
ATOM 1526 C C . ASP A 1 190 ? -16.904 60.936 20.436 1.00 14.48 189 ASP A C 1
ATOM 1527 O O . ASP A 1 190 ? -17.936 61.133 19.813 1.00 14.69 189 ASP A O 1
ATOM 1532 N N . GLU A 1 191 ? -15.760 61.558 20.151 1.00 13.33 190 GLU A N 1
ATOM 1533 C CA . GLU A 1 191 ? -15.680 62.483 19.031 1.00 13.45 190 GLU A CA 1
ATOM 1534 C C . GLU A 1 191 ? -15.860 61.722 17.706 1.00 13.25 190 GLU A C 1
ATOM 1535 O O . GLU A 1 191 ? -16.510 62.222 16.788 1.00 14.04 190 GLU A O 1
ATOM 1541 N N . ALA A 1 192 ? -15.264 60.533 17.568 1.00 12.74 191 ALA A N 1
ATOM 1542 C CA . ALA A 1 192 ? -15.460 59.728 16.361 1.00 12.78 191 ALA A CA 1
ATOM 1543 C C . ALA A 1 192 ? -16.938 59.471 16.091 1.00 12.79 191 ALA A C 1
ATOM 1544 O O . ALA A 1 192 ? -17.398 59.520 14.939 1.00 13.17 191 ALA A O 1
ATOM 1546 N N . VAL A 1 193 ? -17.704 59.209 17.142 1.00 13.00 192 VAL A N 1
ATOM 1547 C CA . VAL A 1 193 ? -19.132 58.943 16.963 1.00 15.43 192 VAL A CA 1
ATOM 1548 C C . VAL A 1 193 ? -19.825 60.225 16.491 1.00 15.72 192 VAL A C 1
ATOM 1549 O O . VAL A 1 193 ? -20.639 60.211 15.568 1.00 16.50 192 VAL A O 1
ATOM 1553 N N . ARG A 1 194 ? -19.491 61.351 17.129 1.00 16.79 193 ARG A N 1
ATOM 1554 C CA . ARG A 1 194 ? -20.060 62.639 16.722 1.00 18.44 193 ARG A CA 1
ATOM 1555 C C . ARG A 1 194 ? -19.776 62.955 15.251 1.00 17.79 193 ARG A C 1
ATOM 1556 O O . ARG A 1 194 ? -20.626 63.556 14.587 1.00 19.11 193 ARG A O 1
ATOM 1564 N N . ARG A 1 195 ? -18.592 62.573 14.750 1.00 16.38 194 ARG A N 1
ATOM 1565 C CA . ARG A 1 195 ? -18.207 62.850 13.384 1.00 16.55 194 ARG A CA 1
ATOM 1566 C C . ARG A 1 195 ? -18.696 61.830 12.373 1.00 16.76 194 ARG A C 1
ATOM 1567 O O . ARG A 1 195 ? -18.492 62.025 11.172 1.00 19.03 194 ARG A O 1
ATOM 1575 N N . GLY A 1 196 ? -19.339 60.766 12.850 1.00 15.35 195 GLY A N 1
ATOM 1576 C CA . GLY A 1 196 ? -19.864 59.696 11.985 1.00 15.92 195 GLY A CA 1
ATOM 1577 C C . GLY A 1 196 ? -18.797 58.702 11.517 1.00 15.50 195 GLY A C 1
ATOM 1578 O O . GLY A 1 196 ? -19.030 57.953 10.573 1.00 17.09 195 GLY A O 1
ATOM 1579 N N . TYR A 1 197 ? -17.650 58.669 12.191 1.00 14.88 196 TYR A N 1
ATOM 1580 C CA . TYR A 1 197 ? -16.611 57.711 11.830 1.00 14.09 196 TYR A CA 1
ATOM 1581 C C . TYR A 1 197 ? -16.916 56.282 12.321 1.00 15.21 196 TYR A C 1
ATOM 1582 O O . TYR A 1 197 ? -16.355 55.287 11.835 1.00 15.10 196 TYR A O 1
ATOM 1591 N N . LEU A 1 198 ? -17.754 56.211 13.343 1.00 17.79 197 LEU A N 1
ATOM 1592 C CA . LEU A 1 198 ? -17.987 55.049 14.148 1.00 19.08 197 LEU A CA 1
ATOM 1593 C C . LEU A 1 198 ? -19.475 55.070 14.419 1.00 20.64 197 LEU A C 1
ATOM 1594 O O . LEU A 1 198 ? -19.994 56.093 14.898 1.00 21.43 197 LEU A O 1
ATOM 1599 N N . ALA A 1 199 ? -20.160 53.991 14.025 1.00 22.21 198 ALA A N 1
ATOM 1600 C CA . ALA A 1 199 ? -21.602 53.810 14.211 1.00 22.92 198 ALA A CA 1
ATOM 1601 C C . ALA A 1 199 ? -21.897 53.875 15.719 1.00 24.84 198 ALA A C 1
ATOM 1602 O O . ALA A 1 199 ? -21.160 53.307 16.522 1.00 24.67 198 ALA A O 1
ATOM 1604 N N . PRO A 1 200 ? -22.984 54.569 16.110 1.00 26.50 199 PRO A N 1
ATOM 1605 C CA . PRO A 1 200 ? -23.254 54.751 17.536 1.00 28.17 199 PRO A CA 1
ATOM 1606 C C . PRO A 1 200 ? -23.714 53.476 18.234 1.00 30.00 199 PRO A C 1
ATOM 1607 O O . PRO A 1 200 ? -24.063 52.462 17.586 1.00 31.18 199 PRO A O 1
ATOM 1612 N N . GLU B 1 7 ? -3.889 69.735 29.317 1.00 31.88 6 GLU B N 1
ATOM 1613 C CA . GLU B 1 7 ? -4.210 68.816 28.176 1.00 30.57 6 GLU B CA 1
ATOM 1614 C C . GLU B 1 7 ? -3.199 68.947 27.008 1.00 29.03 6 GLU B C 1
ATOM 1615 O O . GLU B 1 7 ? -3.045 68.043 26.194 1.00 26.97 6 GLU B O 1
ATOM 1618 N N . SER B 1 8 ? -2.500 70.072 26.931 1.00 28.24 7 SER B N 1
ATOM 1619 C CA . SER B 1 8 ? -1.620 70.291 25.804 1.00 26.95 7 SER B CA 1
ATOM 1620 C C . SER B 1 8 ? -0.359 69.415 25.800 1.00 24.48 7 SER B C 1
ATOM 1621 O O . SER B 1 8 ? 0.176 69.207 24.732 1.00 22.79 7 SER B O 1
ATOM 1624 N N . ARG B 1 9 ? 0.102 68.927 26.960 1.00 21.83 8 ARG B N 1
ATOM 1625 C CA . ARG B 1 9 ? 1.231 68.005 26.986 1.00 20.40 8 ARG B CA 1
ATOM 1626 C C . ARG B 1 9 ? 0.867 66.690 26.242 1.00 19.83 8 ARG B C 1
ATOM 1627 O O . ARG B 1 9 ? 1.543 66.286 25.288 1.00 18.92 8 ARG B O 1
ATOM 1635 N N . LEU B 1 10 ? -0.221 66.042 26.658 1.00 18.46 9 LEU B N 1
ATOM 1636 C CA . LEU B 1 10 ? -0.630 64.796 25.997 1.00 17.29 9 LEU B CA 1
ATOM 1637 C C . LEU B 1 10 ? -0.990 65.069 24.529 1.00 16.98 9 LEU B C 1
ATOM 1638 O O . LEU B 1 10 ? -0.720 64.250 23.668 1.00 15.68 9 LEU B O 1
ATOM 1643 N N . ALA B 1 11 ? -1.592 66.216 24.240 1.00 17.07 10 ALA B N 1
ATOM 1644 C CA . ALA B 1 11 ? -1.937 66.558 22.860 1.00 16.55 10 ALA B CA 1
ATOM 1645 C C . ALA B 1 11 ? -0.679 66.622 22.001 1.00 16.47 10 ALA B C 1
ATOM 1646 O O . ALA B 1 11 ? -0.680 66.147 20.857 1.00 16.23 10 ALA B O 1
ATOM 1648 N N . ALA B 1 12 ? 0.387 67.179 22.557 1.00 16.05 11 ALA B N 1
ATOM 1649 C CA . ALA B 1 12 ? 1.655 67.306 21.806 1.00 15.89 11 ALA B CA 1
ATOM 1650 C C . ALA B 1 12 ? 2.233 65.916 21.588 1.00 14.72 11 ALA B C 1
ATOM 1651 O O . ALA B 1 12 ? 2.652 65.571 20.487 1.00 13.60 11 ALA B O 1
ATOM 1653 N N . GLN B 1 13 ? 2.239 65.101 22.627 1.00 14.32 12 GLN B N 1
ATOM 1654 C CA . GLN B 1 13 ? 2.712 63.728 22.510 1.00 13.37 12 GLN B CA 1
ATOM 1655 C C . GLN B 1 13 ? 1.940 62.935 21.468 1.00 12.85 12 GLN B C 1
ATOM 1656 O O . GLN B 1 13 ? 2.528 62.265 20.619 1.00 12.45 12 GLN B O 1
ATOM 1670 N N . SER B 1 15 ? 0.278 64.185 18.942 1.00 12.72 14 SER B N 1
ATOM 1671 C CA A SER B 1 15 ? 0.547 64.743 17.624 0.60 12.24 14 SER B CA 1
ATOM 1672 C CA B SER B 1 15 ? 0.568 64.770 17.638 0.40 12.74 14 SER B CA 1
ATOM 1673 C C . SER B 1 15 ? 1.818 64.136 17.043 1.00 11.81 14 SER B C 1
ATOM 1674 O O . SER B 1 15 ? 1.868 63.838 15.838 1.00 11.78 14 SER B O 1
ATOM 1679 N N . PHE B 1 16 ? 2.811 63.914 17.904 1.00 11.77 15 PHE B N 1
ATOM 1680 C CA . PHE B 1 16 ? 4.055 63.264 17.466 1.00 11.44 15 PHE B CA 1
ATOM 1681 C C . PHE B 1 16 ? 3.793 61.805 17.102 1.00 11.43 15 PHE B C 1
ATOM 1682 O O . PHE B 1 16 ? 4.212 61.344 16.028 1.00 11.17 15 PHE B O 1
ATOM 1690 N N . VAL B 1 17 ? 3.057 61.106 17.959 1.00 11.02 16 VAL B N 1
ATOM 1691 C CA . VAL B 1 17 ? 2.724 59.679 17.684 1.00 10.75 16 VAL B CA 1
ATOM 1692 C C . VAL B 1 17 ? 2.013 59.525 16.323 1.00 10.61 16 VAL B C 1
ATOM 1693 O O . VAL B 1 17 ? 2.300 58.608 15.573 1.00 11.04 16 VAL B O 1
ATOM 1697 N N . VAL B 1 18 ? 1.073 60.412 16.006 1.00 11.12 17 VAL B N 1
ATOM 1698 C CA . VAL B 1 18 ? 0.371 60.396 14.749 1.00 10.84 17 VAL B CA 1
ATOM 1699 C C . VAL B 1 18 ? 1.298 60.745 13.600 1.00 10.98 17 VAL B C 1
ATOM 1700 O O . VAL B 1 18 ? 1.287 60.081 12.564 1.00 11.00 17 VAL B O 1
ATOM 1704 N N . GLU B 1 19 ? 2.078 61.807 13.736 1.00 10.91 18 GLU B N 1
ATOM 1705 C CA . GLU B 1 19 ? 2.936 62.263 12.653 1.00 11.25 18 GLU B CA 1
ATOM 1706 C C . GLU B 1 19 ? 3.953 61.186 12.232 1.00 11.13 18 GLU B C 1
ATOM 1707 O O . GLU B 1 19 ? 4.206 60.998 11.041 1.00 10.90 18 GLU B O 1
ATOM 1713 N N . ILE B 1 20 ? 4.523 60.487 13.211 1.00 10.44 19 ILE B N 1
ATOM 1714 C CA . ILE B 1 20 ? 5.565 59.505 12.923 1.00 9.85 19 ILE B CA 1
ATOM 1715 C C . ILE B 1 20 ? 5.078 58.266 12.208 1.00 10.11 19 ILE B C 1
ATOM 1716 O O . ILE B 1 20 ? 5.867 57.472 11.684 1.00 9.48 19 ILE B O 1
ATOM 1721 N N . ASP B 1 21 ? 3.759 58.092 12.102 1.00 9.50 20 ASP B N 1
ATOM 1722 C CA . ASP B 1 21 ? 3.231 57.099 11.187 1.00 8.96 20 ASP B CA 1
ATOM 1723 C C . ASP B 1 21 ? 3.845 57.240 9.787 1.00 9.10 20 ASP B C 1
ATOM 1724 O O . ASP B 1 21 ? 4.004 56.248 9.057 1.00 9.15 20 ASP B O 1
ATOM 1729 N N . LYS B 1 22 ? 4.197 58.466 9.400 1.00 9.33 21 LYS B N 1
ATOM 1730 C CA . LYS B 1 22 ? 4.760 58.684 8.087 1.00 10.40 21 LYS B CA 1
ATOM 1731 C C . LYS B 1 22 ? 6.092 57.985 7.876 1.00 9.94 21 LYS B C 1
ATOM 1732 O O . LYS B 1 22 ? 6.512 57.820 6.733 1.00 10.01 21 LYS B O 1
ATOM 1738 N N . LEU B 1 23 ? 6.765 57.554 8.931 1.00 9.55 22 LEU B N 1
ATOM 1739 C CA . LEU B 1 23 ? 8.028 56.835 8.728 1.00 9.14 22 LEU B CA 1
ATOM 1740 C C . LEU B 1 23 ? 7.810 55.540 7.934 1.00 8.74 22 LEU B C 1
ATOM 1741 O O . LEU B 1 23 ? 8.678 55.044 7.231 1.00 9.28 22 LEU B O 1
ATOM 1746 N N . LYS B 1 24 ? 6.609 54.982 8.064 1.00 8.64 23 LYS B N 1
ATOM 1747 C CA . LYS B 1 24 ? 6.223 53.773 7.343 1.00 8.49 23 LYS B CA 1
ATOM 1748 C C . LYS B 1 24 ? 6.187 53.952 5.825 1.00 9.18 23 LYS B C 1
ATOM 1749 O O . LYS B 1 24 ? 6.162 52.948 5.099 1.00 10.38 23 LYS B O 1
ATOM 1755 N N . THR B 1 25 ? 6.131 55.196 5.392 1.00 9.52 24 THR B N 1
ATOM 1756 C CA . THR B 1 25 ? 6.060 55.524 3.981 1.00 10.28 24 THR B CA 1
ATOM 1757 C C . THR B 1 25 ? 7.435 55.786 3.330 1.00 10.50 24 THR B C 1
ATOM 1758 O O . THR B 1 25 ? 7.524 55.988 2.116 1.00 10.96 24 THR B O 1
ATOM 1762 N N . ILE B 1 26 ? 8.470 55.848 4.176 1.00 10.04 25 ILE B N 1
ATOM 1763 C CA . ILE B 1 26 ? 9.807 56.160 3.687 1.00 10.34 25 ILE B CA 1
ATOM 1764 C C . ILE B 1 26 ? 10.512 54.876 3.264 1.00 10.55 25 ILE B C 1
ATOM 1765 O O . ILE B 1 26 ? 10.801 54.011 4.071 1.00 10.83 25 ILE B O 1
ATOM 1770 N N . LEU B 1 27 ? 10.700 54.739 1.960 1.00 10.67 26 LEU B N 1
ATOM 1771 C CA . LEU B 1 27 ? 11.238 53.509 1.356 1.00 10.74 26 LEU B CA 1
ATOM 1772 C C . LEU B 1 27 ? 12.755 53.514 1.248 1.00 11.34 26 LEU B C 1
ATOM 1773 O O . LEU B 1 27 ? 13.364 54.497 0.815 1.00 13.44 26 LEU B O 1
ATOM 1778 N N . ARG B 1 28 ? 13.349 52.391 1.643 1.00 10.65 27 ARG B N 1
ATOM 1779 C CA . ARG B 1 28 ? 14.749 52.096 1.479 1.00 11.68 27 ARG B CA 1
ATOM 1780 C C . ARG B 1 28 ? 15.004 51.506 0.107 1.00 11.68 27 ARG B C 1
ATOM 1781 O O . ARG B 1 28 ? 14.065 51.268 -0.674 1.00 13.07 27 ARG B O 1
ATOM 1789 N N . GLN B 1 29 ? 16.287 51.366 -0.267 1.00 13.10 28 GLN B N 1
ATOM 1790 C CA . GLN B 1 29 ? 16.640 50.661 -1.494 1.00 14.75 28 GLN B CA 1
ATOM 1791 C C . GLN B 1 29 ? 16.518 49.119 -1.377 1.00 15.20 28 GLN B C 1
ATOM 1792 O O . GLN B 1 29 ? 16.278 48.415 -2.378 1.00 18.26 28 GLN B O 1
ATOM 1798 N N . THR B 1 30 ? 16.690 48.591 -0.208 1.00 15.42 29 THR B N 1
ATOM 1799 C CA A THR B 1 30 ? 16.600 47.162 0.139 0.50 15.52 29 THR B CA 1
ATOM 1800 C CA B THR B 1 30 ? 16.677 47.155 -0.077 0.50 15.69 29 THR B CA 1
ATOM 1801 C C . THR B 1 30 ? 15.260 46.589 -0.244 1.00 15.08 29 THR B C 1
ATOM 1802 O O . THR B 1 30 ? 14.244 47.200 0.088 1.00 16.16 29 THR B O 1
ATOM 1809 N N . LEU B 1 31 ? 15.238 45.418 -0.854 1.00 15.25 30 LEU B N 1
ATOM 1810 C CA . LEU B 1 31 ? 14.012 44.668 -0.936 1.00 16.07 30 LEU B CA 1
ATOM 1811 C C . LEU B 1 31 ? 13.913 43.781 0.324 1.00 17.10 30 LEU B C 1
ATOM 1812 O O . LEU B 1 31 ? 14.944 43.517 1.042 1.00 20.64 30 LEU B O 1
ATOM 1817 N N . LEU B 1 32 ? 12.702 43.317 0.597 1.00 15.90 31 LEU B N 1
ATOM 1818 C CA . LEU B 1 32 ? 12.503 42.296 1.611 1.00 16.65 31 LEU B CA 1
ATOM 1819 C C . LEU B 1 32 ? 13.198 41.028 1.248 1.00 18.06 31 LEU B C 1
ATOM 1820 O O . LEU B 1 32 ? 13.621 40.863 0.124 1.00 18.62 31 LEU B O 1
ATOM 1825 N N . THR B 1 33 ? 13.424 40.148 2.244 1.00 18.36 32 THR B N 1
ATOM 1826 C CA A THR B 1 33 ? 14.132 38.878 1.969 0.50 20.02 32 THR B CA 1
ATOM 1827 C CA B THR B 1 33 ? 14.157 38.919 1.972 0.50 20.12 32 THR B CA 1
ATOM 1828 C C . THR B 1 33 ? 13.411 38.020 0.953 1.00 20.32 32 THR B C 1
ATOM 1829 O O . THR B 1 33 ? 14.030 37.263 0.230 1.00 21.69 32 THR B O 1
ATOM 1836 N N . ASP B 1 34 ? 12.096 38.164 0.836 1.00 21.30 33 ASP B N 1
ATOM 1837 C CA . ASP B 1 34 ? 11.345 37.530 -0.231 1.00 21.25 33 ASP B CA 1
ATOM 1838 C C . ASP B 1 34 ? 11.292 38.271 -1.570 1.00 21.42 33 ASP B C 1
ATOM 1839 O O . ASP B 1 34 ? 10.619 37.825 -2.516 1.00 21.29 33 ASP B O 1
ATOM 1844 N N . SER B 1 35 ? 12.049 39.369 -1.663 1.00 19.95 34 SER B N 1
ATOM 1845 C CA . SER B 1 35 ? 12.103 40.244 -2.862 1.00 20.41 34 SER B CA 1
ATOM 1846 C C . SER B 1 35 ? 10.768 40.822 -3.312 1.00 18.67 34 SER B C 1
ATOM 1847 O O . SER B 1 35 ? 10.649 41.337 -4.422 1.00 19.12 34 SER B O 1
ATOM 1850 N N . SER B 1 36 ? 9.752 40.800 -2.452 1.00 16.16 35 SER B N 1
ATOM 1851 C CA . SER B 1 36 ? 8.419 41.232 -2.856 1.00 15.25 35 SER B CA 1
ATOM 1852 C C . SER B 1 36 ? 8.230 42.745 -3.006 1.00 13.39 35 SER B C 1
ATOM 1853 O O . SER B 1 36 ? 7.402 43.173 -3.767 1.00 13.57 35 SER B O 1
ATOM 1856 N N . ARG B 1 37 ? 8.965 43.517 -2.228 1.00 11.51 36 ARG B N 1
ATOM 1857 C CA . ARG B 1 37 ? 8.806 44.971 -2.175 1.00 10.79 36 ARG B CA 1
ATOM 1858 C C . ARG B 1 37 ? 10.000 45.545 -1.444 1.00 11.57 36 ARG B C 1
ATOM 1859 O O . ARG B 1 37 ? 10.766 44.848 -0.767 1.00 11.68 36 ARG B O 1
ATOM 1867 N N . ARG B 1 38 ? 10.108 46.860 -1.552 1.00 11.43 37 ARG B N 1
ATOM 1868 C CA . ARG B 1 38 ? 11.096 47.644 -0.816 1.00 10.43 37 ARG B CA 1
ATOM 1869 C C . ARG B 1 38 ? 10.806 47.670 0.664 1.00 9.86 37 ARG B C 1
ATOM 1870 O O . ARG B 1 38 ? 9.677 47.860 1.090 1.00 11.26 37 ARG B O 1
ATOM 1878 N N . GLU B 1 39 ? 11.841 47.549 1.490 1.00 10.11 38 GLU B N 1
ATOM 1879 C CA . GLU B 1 39 ? 11.748 47.763 2.904 1.00 10.12 38 GLU B CA 1
ATOM 1880 C C . GLU B 1 39 ? 11.513 49.227 3.240 1.00 9.99 38 GLU B C 1
ATOM 1881 O O . GLU B 1 39 ? 12.076 50.087 2.596 1.00 11.62 38 GLU B O 1
ATOM 1887 N N . ASN B 1 40 ? 10.691 49.497 4.261 1.00 9.51 39 ASN B N 1
ATOM 1888 C CA . ASN B 1 40 ? 10.520 50.860 4.737 1.00 9.57 39 ASN B CA 1
ATOM 1889 C C . ASN B 1 40 ? 11.265 51.127 6.044 1.00 8.99 39 ASN B C 1
ATOM 1890 O O . ASN B 1 40 ? 11.728 50.223 6.738 1.00 8.99 39 ASN B O 1
ATOM 1895 N N . ASP B 1 41 ? 11.389 52.401 6.392 1.00 9.17 40 ASP B N 1
ATOM 1896 C CA . ASP B 1 41 ? 12.207 52.784 7.528 1.00 8.67 40 ASP B CA 1
ATOM 1897 C C . ASP B 1 41 ? 11.623 52.288 8.847 1.00 8.34 40 ASP B C 1
ATOM 1898 O O . ASP B 1 41 ? 12.389 52.015 9.760 1.00 8.76 40 ASP B O 1
ATOM 1903 N N . ALA B 1 42 ? 10.298 52.294 8.995 1.00 8.95 41 ALA B N 1
ATOM 1904 C CA . ALA B 1 42 ? 9.683 51.915 10.240 1.00 9.09 41 ALA B CA 1
ATOM 1905 C C . ALA B 1 42 ? 9.899 50.454 10.514 1.00 8.25 41 ALA B C 1
ATOM 1906 O O . ALA B 1 42 ? 10.352 50.068 11.611 1.00 8.85 41 ALA B O 1
ATOM 1908 N N . GLU B 1 43 ? 9.619 49.564 9.571 1.00 8.65 42 GLU B N 1
ATOM 1909 C CA . GLU B 1 43 ? 9.805 48.157 9.804 1.00 9.53 42 GLU B CA 1
ATOM 1910 C C . GLU B 1 43 ? 11.303 47.833 9.946 1.00 8.58 42 GLU B C 1
ATOM 1911 O O . GLU B 1 43 ? 11.681 46.903 10.667 1.00 8.88 42 GLU B O 1
ATOM 1917 N N . HIS B 1 44 ? 12.182 48.596 9.298 1.00 8.99 43 HIS B N 1
ATOM 1918 C CA . HIS B 1 44 ? 13.604 48.409 9.474 1.00 9.96 43 HIS B CA 1
ATOM 1919 C C . HIS B 1 44 ? 14.018 48.726 10.911 1.00 8.89 43 HIS B C 1
ATOM 1920 O O . HIS B 1 44 ? 14.782 47.954 11.538 1.00 9.35 43 HIS B O 1
ATOM 1927 N N . SER B 1 45 ? 13.475 49.824 11.464 1.00 8.54 44 SER B N 1
ATOM 1928 C CA . SER B 1 45 ? 13.772 50.165 12.861 1.00 8.28 44 SER B CA 1
ATOM 1929 C C . SER B 1 45 ? 13.200 49.161 13.843 1.00 8.38 44 SER B C 1
ATOM 1930 O O . SER B 1 45 ? 13.866 48.852 14.819 1.00 9.37 44 SER B O 1
ATOM 1933 N N . TRP B 1 46 ? 12.020 48.605 13.587 1.00 8.58 45 TRP B N 1
ATOM 1934 C CA . TRP B 1 46 ? 11.517 47.508 14.366 1.00 8.76 45 TRP B CA 1
ATOM 1935 C C . TRP B 1 46 ? 12.570 46.358 14.412 1.00 8.67 45 TRP B C 1
ATOM 1936 O O . TRP B 1 46 ? 12.899 45.810 15.472 1.00 9.12 45 TRP B O 1
ATOM 1947 N N . HIS B 1 47 ? 13.127 46.044 13.248 1.00 8.94 46 HIS B N 1
ATOM 1948 C CA . HIS B 1 47 ? 13.989 44.878 13.136 1.00 9.04 46 HIS B CA 1
ATOM 1949 C C . HIS B 1 47 ? 15.262 45.106 13.953 1.00 9.01 46 HIS B C 1
ATOM 1950 O O . HIS B 1 47 ? 15.723 44.221 14.673 1.00 9.61 46 HIS B O 1
ATOM 1957 N N . ILE B 1 48 ? 15.867 46.287 13.816 1.00 9.27 47 ILE B N 1
ATOM 1958 C CA A ILE B 1 48 ? 17.131 46.601 14.508 0.60 9.38 47 ILE B CA 1
ATOM 1959 C CA B ILE B 1 48 ? 17.135 46.482 14.506 0.40 10.05 47 ILE B CA 1
ATOM 1960 C C . ILE B 1 48 ? 16.944 46.689 16.012 1.00 9.56 47 ILE B C 1
ATOM 1961 O O . ILE B 1 48 ? 17.768 46.185 16.806 1.00 9.68 47 ILE B O 1
ATOM 1970 N N . ALA B 1 49 ? 15.834 47.307 16.437 1.00 8.86 48 ALA B N 1
ATOM 1971 C CA . ALA B 1 49 ? 15.524 47.399 17.861 1.00 9.27 48 ALA B CA 1
ATOM 1972 C C . ALA B 1 49 ? 15.351 46.023 18.465 1.00 9.47 48 ALA B C 1
ATOM 1973 O O . ALA B 1 49 ? 15.782 45.793 19.596 1.00 9.70 48 ALA B O 1
ATOM 1975 N N . THR B 1 50 ? 14.701 45.129 17.756 1.00 9.13 49 THR B N 1
ATOM 1976 C CA . THR B 1 50 ? 14.520 43.759 18.228 1.00 9.24 49 THR B CA 1
ATOM 1977 C C . THR B 1 50 ? 15.889 43.063 18.400 1.00 9.59 49 THR B C 1
ATOM 1978 O O . THR B 1 50 ? 16.142 42.404 19.398 1.00 10.32 49 THR B O 1
ATOM 1990 N N . ALA B 1 52 ? 18.609 44.496 19.178 1.00 9.79 51 ALA B N 1
ATOM 1991 C CA . ALA B 1 52 ? 19.319 45.023 20.335 1.00 9.91 51 ALA B CA 1
ATOM 1992 C C . ALA B 1 52 ? 19.047 44.170 21.555 1.00 10.15 51 ALA B C 1
ATOM 1993 O O . ALA B 1 52 ? 19.960 43.879 22.344 1.00 10.49 51 ALA B O 1
ATOM 1995 N N . PHE B 1 53 ? 17.791 43.745 21.714 1.00 9.76 52 PHE B N 1
ATOM 1996 C CA . PHE B 1 53 ? 17.448 42.841 22.814 1.00 10.38 52 PHE B CA 1
ATOM 1997 C C . PHE B 1 53 ? 17.991 41.422 22.614 1.00 10.75 52 PHE B C 1
ATOM 1998 O O . PHE B 1 53 ? 18.587 40.835 23.513 1.00 12.25 52 PHE B O 1
ATOM 2006 N N . LEU B 1 54 ? 17.840 40.882 21.406 1.00 10.54 53 LEU B N 1
ATOM 2007 C CA . LEU B 1 54 ? 18.266 39.498 21.105 1.00 11.39 53 LEU B CA 1
ATOM 2008 C C . LEU B 1 54 ? 19.761 39.321 21.281 1.00 11.27 53 LEU B C 1
ATOM 2009 O O . LEU B 1 54 ? 20.229 38.286 21.720 1.00 12.32 53 LEU B O 1
ATOM 2014 N N . LEU B 1 55 ? 20.513 40.344 20.891 1.00 11.27 54 LEU B N 1
ATOM 2015 C CA . LEU B 1 55 ? 21.946 40.311 20.816 1.00 11.73 54 LEU B CA 1
ATOM 2016 C C . LEU B 1 55 ? 22.621 41.114 21.960 1.00 11.35 54 LEU B C 1
ATOM 2017 O O . LEU B 1 55 ? 23.827 41.363 21.896 1.00 11.78 54 LEU B O 1
ATOM 2022 N N . ALA B 1 56 ? 21.862 41.409 23.018 1.00 11.16 55 ALA B N 1
ATOM 2023 C CA . ALA B 1 56 ? 22.332 42.209 24.149 1.00 11.23 55 ALA B CA 1
ATOM 2024 C C . ALA B 1 56 ? 23.600 41.670 24.788 1.00 12.70 55 ALA B C 1
ATOM 2025 O O . ALA B 1 56 ? 24.432 42.463 25.210 1.00 13.36 55 ALA B O 1
ATOM 2027 N N . GLU B 1 57 ? 23.795 40.362 24.814 1.00 13.05 56 GLU B N 1
ATOM 2028 C CA . GLU B 1 57 ? 24.934 39.767 25.485 1.00 13.15 56 GLU B CA 1
ATOM 2029 C C . GLU B 1 57 ? 26.282 40.152 24.855 1.00 13.55 56 GLU B C 1
ATOM 2030 O O . GLU B 1 57 ? 27.327 39.987 25.463 1.00 14.73 56 GLU B O 1
ATOM 2036 N N . TYR B 1 58 ? 26.236 40.585 23.611 1.00 13.03 57 TYR B N 1
ATOM 2037 C CA . TYR B 1 58 ? 27.418 40.972 22.847 1.00 13.51 57 TYR B CA 1
ATOM 2038 C C . TYR B 1 58 ? 27.826 42.442 22.998 1.00 14.02 57 TYR B C 1
ATOM 2039 O O . TYR B 1 58 ? 28.893 42.835 22.512 1.00 14.98 57 TYR B O 1
ATOM 2048 N N . ALA B 1 59 ? 27.018 43.209 23.713 1.00 13.12 58 ALA B N 1
ATOM 2049 C CA . ALA B 1 59 ? 27.336 44.599 23.991 1.00 12.96 58 ALA B CA 1
ATOM 2050 C C . ALA B 1 59 ? 28.333 44.734 25.141 1.00 13.17 58 ALA B C 1
ATOM 2051 O O . ALA B 1 59 ? 28.380 43.927 26.082 1.00 14.60 58 ALA B O 1
ATOM 2053 N N . ASP B 1 60 ? 29.084 45.822 25.123 1.00 13.62 59 ASP B N 1
ATOM 2054 C CA . ASP B 1 60 ? 29.876 46.225 26.259 1.00 13.73 59 ASP B CA 1
ATOM 2055 C C . ASP B 1 60 ? 28.992 46.360 27.506 1.00 13.47 59 ASP B C 1
ATOM 2056 O O . ASP B 1 60 ? 27.833 46.719 27.410 1.00 11.97 59 ASP B O 1
ATOM 2061 N N . GLU B 1 61 ? 29.593 46.129 28.669 1.00 13.80 60 GLU B N 1
ATOM 2062 C CA . GLU B 1 61 ? 28.857 46.213 29.913 1.00 14.45 60 GLU B CA 1
ATOM 2063 C C . GLU B 1 61 ? 28.211 47.585 30.155 1.00 14.75 60 GLU B C 1
ATOM 2064 O O . GLU B 1 61 ? 27.142 47.658 30.766 1.00 15.69 60 GLU B O 1
ATOM 2070 N N . ALA B 1 62 ? 28.849 48.661 29.692 1.00 14.64 61 ALA B N 1
ATOM 2071 C CA . ALA B 1 62 ? 28.320 50.003 29.917 1.00 14.83 61 ALA B CA 1
ATOM 2072 C C . ALA B 1 62 ? 27.047 50.300 29.123 1.00 13.78 61 ALA B C 1
ATOM 2073 O O . ALA B 1 62 ? 26.369 51.300 29.408 1.00 15.35 61 ALA B O 1
ATOM 2075 N N . VAL B 1 63 ? 26.758 49.502 28.109 1.00 12.89 62 VAL B N 1
ATOM 2076 C CA . VAL B 1 63 ? 25.627 49.778 27.227 1.00 12.56 62 VAL B CA 1
ATOM 2077 C C . VAL B 1 63 ? 24.311 49.578 27.945 1.00 12.15 62 VAL B C 1
ATOM 2078 O O . VAL B 1 63 ? 24.150 48.573 28.669 1.00 12.75 62 VAL B O 1
ATOM 2082 N N . GLN B 1 64 ? 23.384 50.525 27.754 1.00 12.08 63 GLN B N 1
ATOM 2083 C CA . GLN B 1 64 ? 22.025 50.409 28.298 1.00 11.24 63 GLN B CA 1
ATOM 2084 C C . GLN B 1 64 ? 21.132 49.924 27.166 1.00 11.05 63 GLN B C 1
ATOM 2085 O O . GLN B 1 64 ? 20.786 50.672 26.253 1.00 11.17 63 GLN B O 1
ATOM 2091 N N . ILE B 1 65 ? 20.746 48.641 27.212 1.00 11.15 64 ILE B N 1
ATOM 2092 C CA . ILE B 1 65 ? 20.095 48.019 26.069 1.00 11.39 64 ILE B CA 1
ATOM 2093 C C . ILE B 1 65 ? 18.732 48.634 25.763 1.00 10.61 64 ILE B C 1
ATOM 2094 O O . ILE B 1 65 ? 18.390 48.877 24.608 1.00 10.97 64 ILE B O 1
ATOM 2099 N N . GLY B 1 66 ? 17.915 48.871 26.783 1.00 10.95 65 GLY B N 1
ATOM 2100 C CA . GLY B 1 66 ? 16.640 49.538 26.569 1.00 11.46 65 GLY B CA 1
ATOM 2101 C C . GLY B 1 66 ? 16.789 50.887 25.892 1.00 10.88 65 GLY B C 1
ATOM 2102 O O . GLY B 1 66 ? 15.965 51.270 25.070 1.00 10.86 65 GLY B O 1
ATOM 2103 N N . ARG B 1 67 ? 17.842 51.605 26.251 1.00 10.83 66 ARG B N 1
ATOM 2104 C CA . ARG B 1 67 ? 18.124 52.900 25.677 1.00 11.10 66 ARG B CA 1
ATOM 2105 C C . ARG B 1 67 ? 18.584 52.801 24.224 1.00 10.66 66 ARG B C 1
ATOM 2106 O O . ARG B 1 67 ? 18.167 53.609 23.383 1.00 10.76 66 ARG B O 1
ATOM 2114 N N . VAL B 1 68 ? 19.406 51.808 23.935 1.00 10.82 67 VAL B N 1
ATOM 2115 C CA . VAL B 1 68 ? 19.763 51.500 22.565 1.00 10.33 67 VAL B CA 1
ATOM 2116 C C . VAL B 1 68 ? 18.501 51.186 21.740 1.00 9.53 67 VAL B C 1
ATOM 2117 O O . VAL B 1 68 ? 18.343 51.672 20.599 1.00 9.41 67 VAL B O 1
ATOM 2121 N N . ALA B 1 69 ? 17.585 50.386 22.302 1.00 9.43 68 ALA B N 1
ATOM 2122 C CA . ALA B 1 69 ? 16.339 50.102 21.603 1.00 9.32 68 ALA B CA 1
ATOM 2123 C C . ALA B 1 69 ? 15.568 51.378 21.287 1.00 8.90 68 ALA B C 1
ATOM 2124 O O . ALA B 1 69 ? 15.108 51.565 20.170 1.00 9.19 68 ALA B O 1
ATOM 2126 N N . ARG B 1 70 ? 15.423 52.259 22.276 1.00 9.78 69 ARG B N 1
ATOM 2127 C CA . ARG B 1 70 ? 14.711 53.541 22.088 1.00 9.59 69 ARG B CA 1
ATOM 2128 C C . ARG B 1 70 ? 15.384 54.379 21.010 1.00 9.77 69 ARG B C 1
ATOM 2129 O O . ARG B 1 70 ? 14.720 54.918 20.103 1.00 10.30 69 ARG B O 1
ATOM 2145 N N . LEU B 1 72 ? 17.251 53.321 18.550 1.00 9.64 71 LEU B N 1
ATOM 2146 C CA . LEU B 1 72 ? 17.040 52.681 17.243 1.00 9.70 71 LEU B CA 1
ATOM 2147 C C . LEU B 1 72 ? 15.601 52.936 16.750 1.00 9.46 71 LEU B C 1
ATOM 2148 O O . LEU B 1 72 ? 15.366 53.175 15.542 1.00 10.19 71 LEU B O 1
ATOM 2153 N N . LEU B 1 73 ? 14.637 52.913 17.667 1.00 9.28 72 LEU B N 1
ATOM 2154 C CA . LEU B 1 73 ? 13.271 53.204 17.249 1.00 9.19 72 LEU B CA 1
ATOM 2155 C C . LEU B 1 73 ? 13.110 54.603 16.692 1.00 8.93 72 LEU B C 1
ATOM 2156 O O . LEU B 1 73 ? 12.323 54.812 15.783 1.00 9.13 72 LEU B O 1
ATOM 2161 N N . ILE B 1 74 ? 13.898 55.572 17.155 1.00 10.09 73 ILE B N 1
ATOM 2162 C CA . ILE B 1 74 ? 13.776 56.954 16.713 1.00 10.30 73 ILE B CA 1
ATOM 2163 C C . ILE B 1 74 ? 14.823 57.423 15.713 1.00 10.05 73 ILE B C 1
ATOM 2164 O O . ILE B 1 74 ? 14.682 58.518 15.161 1.00 10.83 73 ILE B O 1
ATOM 2169 N N . HIS B 1 75 ? 15.810 56.574 15.382 1.00 10.07 74 HIS B N 1
ATOM 2170 C CA . HIS B 1 75 ? 16.991 57.035 14.628 1.00 10.67 74 HIS B CA 1
ATOM 2171 C C . HIS B 1 75 ? 16.717 57.529 13.245 1.00 10.77 74 HIS B C 1
ATOM 2172 O O . HIS B 1 75 ? 17.489 58.345 12.748 1.00 11.39 74 HIS B O 1
ATOM 2179 N N . ASP B 1 76 ? 15.665 57.033 12.601 1.00 11.01 75 ASP B N 1
ATOM 2180 C CA . ASP B 1 76 ? 15.308 57.401 11.225 1.00 10.30 75 ASP B CA 1
ATOM 2181 C C . ASP B 1 76 ? 14.115 58.334 11.114 1.00 11.06 75 ASP B C 1
ATOM 2182 O O . ASP B 1 76 ? 13.712 58.677 9.988 1.00 11.07 75 ASP B O 1
ATOM 2187 N N . ILE B 1 77 ? 13.566 58.796 12.238 1.00 10.47 76 ILE B N 1
ATOM 2188 C CA . ILE B 1 77 ? 12.415 59.705 12.170 1.00 10.81 76 ILE B CA 1
ATOM 2189 C C . ILE B 1 77 ? 12.682 60.928 11.285 1.00 11.16 76 ILE B C 1
ATOM 2190 O O . ILE B 1 77 ? 11.801 61.346 10.545 1.00 11.01 76 ILE B O 1
ATOM 2195 N N . VAL B 1 78 ? 13.906 61.496 11.330 1.00 11.84 77 VAL B N 1
ATOM 2196 C CA . VAL B 1 78 ? 14.247 62.627 10.476 1.00 12.54 77 VAL B CA 1
ATOM 2197 C C . VAL B 1 78 ? 14.013 62.362 8.988 1.00 13.16 77 VAL B C 1
ATOM 2198 O O . VAL B 1 78 ? 13.788 63.280 8.228 1.00 13.44 77 VAL B O 1
ATOM 2202 N N . GLU B 1 79 ? 14.078 61.101 8.574 1.00 12.02 78 GLU B N 1
ATOM 2203 C CA . GLU B 1 79 ? 13.895 60.753 7.151 1.00 12.01 78 GLU B CA 1
ATOM 2204 C C . GLU B 1 79 ? 12.470 61.021 6.674 1.00 12.02 78 GLU B C 1
ATOM 2205 O O . GLU B 1 79 ? 12.234 61.114 5.471 1.00 12.36 78 GLU B O 1
ATOM 2211 N N . ILE B 1 80 ? 11.515 61.178 7.593 1.00 11.58 79 ILE B N 1
ATOM 2212 C CA . ILE B 1 80 ? 10.169 61.642 7.194 1.00 12.06 79 ILE B CA 1
ATOM 2213 C C . ILE B 1 80 ? 10.215 62.874 6.311 1.00 12.88 79 ILE B C 1
ATOM 2214 O O . ILE B 1 80 ? 9.526 62.950 5.298 1.00 14.45 79 ILE B O 1
ATOM 2219 N N . ASP B 1 81 ? 11.074 63.839 6.671 1.00 13.94 80 ASP B N 1
ATOM 2220 C CA . ASP B 1 81 ? 11.234 65.063 5.900 1.00 15.14 80 ASP B CA 1
ATOM 2221 C C . ASP B 1 81 ? 12.464 64.965 5.006 1.00 16.73 80 ASP B C 1
ATOM 2222 O O . ASP B 1 81 ? 12.445 65.526 3.926 1.00 18.94 80 ASP B O 1
ATOM 2227 N N . ALA B 1 82 ? 13.519 64.276 5.460 1.00 16.54 81 ALA B N 1
ATOM 2228 C CA . ALA B 1 82 ? 14.831 64.367 4.773 1.00 17.82 81 ALA B CA 1
ATOM 2229 C C . ALA B 1 82 ? 14.990 63.319 3.669 1.00 18.40 81 ALA B C 1
ATOM 2230 O O . ALA B 1 82 ? 15.912 63.404 2.845 1.00 20.33 81 ALA B O 1
ATOM 2232 N N . GLY B 1 83 ? 14.100 62.342 3.675 1.00 18.62 82 GLY B N 1
ATOM 2233 C CA . GLY B 1 83 ? 14.182 61.189 2.760 1.00 18.29 82 GLY B CA 1
ATOM 2234 C C . GLY B 1 83 ? 15.243 60.175 3.160 1.00 18.06 82 GLY B C 1
ATOM 2235 O O . GLY B 1 83 ? 15.984 60.342 4.126 1.00 18.06 82 GLY B O 1
ATOM 2236 N N . ASP B 1 84 ? 15.257 59.070 2.448 1.00 19.52 83 ASP B N 1
ATOM 2237 C CA . ASP B 1 84 ? 16.216 58.030 2.647 1.00 19.66 83 ASP B CA 1
ATOM 2238 C C . ASP B 1 84 ? 17.399 58.192 1.703 1.00 22.04 83 ASP B C 1
ATOM 2239 O O . ASP B 1 84 ? 17.196 58.530 0.559 1.00 25.53 83 ASP B O 1
ATOM 2244 N N . THR B 1 85 ? 18.625 57.951 2.166 1.00 23.76 84 THR B N 1
ATOM 2245 C CA . THR B 1 85 ? 19.756 57.797 1.235 1.00 26.12 84 THR B CA 1
ATOM 2246 C C . THR B 1 85 ? 20.413 56.439 1.469 1.00 24.96 84 THR B C 1
ATOM 2247 O O . THR B 1 85 ? 20.603 56.013 2.590 1.00 27.03 84 THR B O 1
ATOM 2251 N N . PHE B 1 86 ? 20.738 55.758 0.387 1.00 25.36 85 PHE B N 1
ATOM 2252 C CA . PHE B 1 86 ? 21.388 54.462 0.477 1.00 24.41 85 PHE B CA 1
ATOM 2253 C C . PHE B 1 86 ? 22.833 54.684 0.943 1.00 24.44 85 PHE B C 1
ATOM 2254 O O . PHE B 1 86 ? 23.506 55.550 0.410 1.00 24.54 85 PHE B O 1
ATOM 2262 N N . ILE B 1 87 ? 23.306 53.886 1.898 1.00 23.66 86 ILE B N 1
ATOM 2263 C CA . ILE B 1 87 ? 24.576 54.172 2.527 1.00 25.51 86 ILE B CA 1
ATOM 2264 C C . ILE B 1 87 ? 25.737 54.172 1.534 1.00 26.07 86 ILE B C 1
ATOM 2265 O O . ILE B 1 87 ? 26.690 54.944 1.708 1.00 27.23 86 ILE B O 1
ATOM 2270 N N . HIS B 1 88 ? 25.659 53.349 0.492 1.00 25.63 87 HIS B N 1
ATOM 2271 C CA . HIS B 1 88 ? 26.749 53.238 -0.475 1.00 27.63 87 HIS B CA 1
ATOM 2272 C C . HIS B 1 88 ? 26.677 54.264 -1.602 1.00 30.08 87 HIS B C 1
ATOM 2273 O O . HIS B 1 88 ? 27.542 54.259 -2.476 1.00 33.26 87 HIS B O 1
ATOM 2280 N N . ASP B 1 89 ? 25.674 55.137 -1.586 1.00 32.16 88 ASP B N 1
ATOM 2281 C CA . ASP B 1 89 ? 25.618 56.237 -2.553 1.00 34.30 88 ASP B CA 1
ATOM 2282 C C . ASP B 1 89 ? 26.392 57.472 -2.055 1.00 35.91 88 ASP B C 1
ATOM 2283 O O . ASP B 1 89 ? 26.437 57.765 -0.846 1.00 38.99 88 ASP B O 1
ATOM 2288 N N . ASP B 1 95 ? 24.362 68.286 2.097 1.00 35.75 94 ASP B N 1
ATOM 2289 C CA . ASP B 1 95 ? 22.925 68.591 2.121 1.00 35.20 94 ASP B CA 1
ATOM 2290 C C . ASP B 1 95 ? 22.143 67.731 3.122 1.00 34.07 94 ASP B C 1
ATOM 2291 O O . ASP B 1 95 ? 21.179 68.194 3.738 1.00 34.71 94 ASP B O 1
ATOM 2293 N N . LYS B 1 96 ? 22.565 66.486 3.275 1.00 32.10 95 LYS B N 1
ATOM 2294 C CA . LYS B 1 96 ? 21.846 65.523 4.122 1.00 30.51 95 LYS B CA 1
ATOM 2295 C C . LYS B 1 96 ? 21.790 66.016 5.565 1.00 30.18 95 LYS B C 1
ATOM 2296 O O . LYS B 1 96 ? 20.723 66.020 6.186 1.00 29.43 95 LYS B O 1
ATOM 2302 N N . GLU B 1 97 ? 22.936 66.451 6.088 1.00 30.69 96 GLU B N 1
ATOM 2303 C CA . GLU B 1 97 ? 23.055 66.864 7.488 1.00 30.30 96 GLU B CA 1
ATOM 2304 C C . GLU B 1 97 ? 22.134 68.042 7.797 1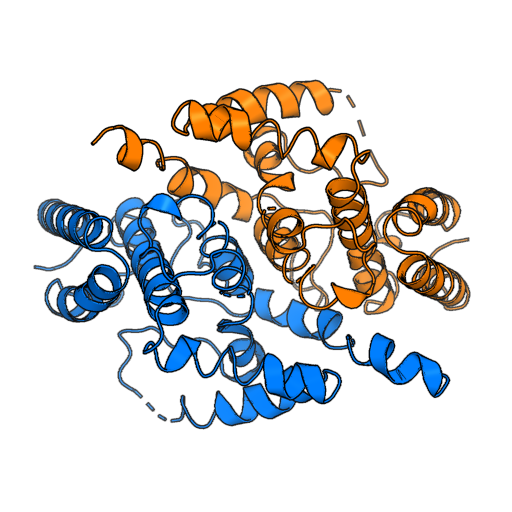.00 30.22 96 GLU B C 1
ATOM 2305 O O . GLU B 1 97 ? 21.457 68.063 8.843 1.00 29.92 96 GLU B O 1
ATOM 2307 N N . GLU B 1 98 ? 22.106 69.015 6.895 1.00 30.02 97 GLU B N 1
ATOM 2308 C CA . GLU B 1 98 ? 21.218 70.164 7.033 1.00 30.21 97 GLU B CA 1
ATOM 2309 C C . GLU B 1 98 ? 19.727 69.769 6.925 1.00 28.85 97 GLU B C 1
ATOM 2310 O O . GLU B 1 98 ? 18.896 70.309 7.674 1.00 29.86 97 GLU B O 1
ATOM 2313 N N . ARG B 1 99 ? 19.380 68.888 5.980 1.00 27.18 98 ARG B N 1
ATOM 2314 C CA . ARG B 1 99 ? 17.984 68.464 5.814 1.00 25.41 98 ARG B CA 1
ATOM 2315 C C . ARG B 1 99 ? 17.542 67.735 7.095 1.00 23.64 98 ARG B C 1
ATOM 2316 O O . ARG B 1 99 ? 16.432 67.931 7.589 1.00 22.43 98 ARG B O 1
ATOM 2324 N N . GLU B 1 100 ? 18.421 66.892 7.627 1.00 21.95 99 GLU B N 1
ATOM 2325 C CA . GLU B 1 100 ? 18.097 66.138 8.834 1.00 20.31 99 GLU B CA 1
ATOM 2326 C C . GLU B 1 100 ? 18.029 67.018 10.091 1.00 20.30 99 GLU B C 1
ATOM 2327 O O . GLU B 1 100 ? 17.124 66.843 10.928 1.00 19.94 99 GLU B O 1
ATOM 2333 N N . ARG B 1 101 ? 18.914 68.011 10.183 1.00 21.24 100 ARG B N 1
ATOM 2334 C CA . ARG B 1 101 ? 18.814 68.968 11.289 1.00 23.21 100 ARG B CA 1
ATOM 2335 C C . ARG B 1 101 ? 17.466 69.695 11.295 1.00 22.78 100 ARG B C 1
ATOM 2336 O O . ARG B 1 101 ? 16.792 69.816 12.330 1.00 21.63 100 ARG B O 1
ATOM 2344 N N . LYS B 1 102 ? 17.048 70.153 10.123 1.00 23.63 101 LYS B N 1
ATOM 2345 C CA . LYS B 1 102 ? 15.779 70.855 9.994 1.00 22.80 101 LYS B CA 1
ATOM 2346 C C . LYS B 1 102 ? 14.635 69.888 10.310 1.00 20.89 101 LYS B C 1
ATOM 2347 O O . LYS B 1 102 ? 13.670 70.251 11.001 1.00 20.39 101 LYS B O 1
ATOM 2349 N N . ALA B 1 103 ? 14.744 68.659 9.814 1.00 19.23 102 ALA B N 1
ATOM 2350 C CA . ALA B 1 103 ? 13.717 67.629 10.062 1.00 17.48 102 ALA B CA 1
ATOM 2351 C C . ALA B 1 103 ? 13.585 67.403 11.575 1.00 17.28 102 ALA B C 1
ATOM 2352 O O . ALA B 1 103 ? 12.467 67.336 12.131 1.00 15.86 102 ALA B O 1
ATOM 2354 N N . ALA B 1 104 ? 14.721 67.245 12.241 1.00 17.50 103 ALA B N 1
ATOM 2355 C CA . ALA B 1 104 ? 14.702 66.964 13.683 1.00 17.88 103 ALA B CA 1
ATOM 2356 C C . ALA B 1 104 ? 13.985 68.105 14.448 1.00 18.42 103 ALA B C 1
ATOM 2357 O O . ALA B 1 104 ? 13.140 67.861 15.338 1.00 17.35 103 ALA B O 1
ATOM 2359 N N . ALA B 1 105 ? 14.303 69.351 14.106 1.00 18.73 104 ALA B N 1
ATOM 2360 C CA . ALA B 1 105 ? 13.648 70.476 14.742 1.00 19.59 104 ALA B CA 1
ATOM 2361 C C . ALA B 1 105 ? 12.147 70.469 14.564 1.00 20.08 104 ALA B C 1
ATOM 2362 O O . ALA B 1 105 ? 11.398 70.807 15.493 1.00 20.72 104 ALA B O 1
ATOM 2364 N N . ARG B 1 106 ? 11.674 70.190 13.356 1.00 19.44 105 ARG B N 1
ATOM 2365 C CA . ARG B 1 106 ? 10.261 70.183 13.140 1.00 19.30 105 ARG B CA 1
ATOM 2366 C C . ARG B 1 106 ? 9.593 68.986 13.829 1.00 17.40 105 ARG B C 1
ATOM 2367 O O . ARG B 1 106 ? 8.576 69.145 14.504 1.00 18.45 105 ARG B O 1
ATOM 2375 N N . LEU B 1 107 ? 10.137 67.787 13.628 1.00 15.35 106 LEU B N 1
ATOM 2376 C CA . LEU B 1 107 ? 9.469 66.544 14.051 1.00 14.49 106 LEU B CA 1
ATOM 2377 C C . LEU B 1 107 ? 9.557 66.435 15.561 1.00 13.82 106 LEU B C 1
ATOM 2378 O O . LEU B 1 107 ? 8.527 66.304 16.223 1.00 14.67 106 LEU B O 1
ATOM 2383 N N . PHE B 1 108 ? 10.756 66.439 16.133 1.00 14.83 107 PHE B N 1
ATOM 2384 C CA . PHE B 1 108 ? 10.864 66.355 17.590 1.00 15.21 107 PHE B CA 1
ATOM 2385 C C . PHE B 1 108 ? 10.249 67.588 18.255 1.00 15.86 107 PHE B C 1
ATOM 2386 O O . PHE B 1 108 ? 9.751 67.523 19.368 1.00 15.99 107 PHE B O 1
ATOM 2394 N N . GLY B 1 109 ? 10.206 68.708 17.540 1.00 16.01 108 GLY B N 1
ATOM 2395 C CA . GLY B 1 109 ? 9.528 69.929 18.027 1.00 17.15 108 GLY B CA 1
ATOM 2396 C C . GLY B 1 109 ? 8.020 69.804 18.268 1.00 17.21 108 GLY B C 1
ATOM 2397 O O . GLY B 1 109 ? 7.397 70.693 18.913 1.00 20.37 108 GLY B O 1
ATOM 2398 N N . LEU B 1 110 ? 7.414 68.726 17.728 1.00 17.79 109 LEU B N 1
ATOM 2399 C CA . LEU B 1 110 ? 6.012 68.417 18.025 1.00 16.82 109 LEU B CA 1
ATOM 2400 C C . LEU B 1 110 ? 5.816 67.989 19.458 1.00 16.58 109 LEU B C 1
ATOM 2401 O O . LEU B 1 110 ? 4.727 68.138 20.023 1.00 17.90 109 LEU B O 1
ATOM 2406 N N . LEU B 1 111 ? 6.862 67.437 20.043 1.00 15.44 110 LEU B N 1
ATOM 2407 C CA . LEU B 1 111 ? 6.788 66.959 21.424 1.00 15.52 110 LEU B CA 1
ATOM 2408 C C . LEU B 1 111 ? 6.843 68.084 22.430 1.00 16.69 110 LEU B C 1
ATOM 2409 O O . LEU B 1 111 ? 7.272 69.202 22.099 1.00 17.79 110 LEU B O 1
ATOM 2414 N N . PRO B 1 112 ? 6.397 67.802 23.665 1.00 16.73 111 PRO B N 1
ATOM 2415 C CA . PRO B 1 112 ? 6.605 68.787 24.729 1.00 18.15 111 PRO B CA 1
ATOM 2416 C C . PRO B 1 112 ? 8.092 69.106 24.843 1.00 18.83 111 PRO B C 1
ATOM 2417 O O . PRO B 1 112 ? 8.938 68.285 24.500 1.00 18.21 111 PRO B O 1
ATOM 2421 N N . PRO B 1 113 ? 8.420 70.311 25.312 1.00 21.34 112 PRO B N 1
ATOM 2422 C CA . PRO B 1 113 ? 9.815 70.753 25.223 1.00 22.05 112 PRO B CA 1
ATOM 2423 C C . PRO B 1 113 ? 10.853 69.814 25.864 1.00 20.86 112 PRO B C 1
ATOM 2424 O O . PRO B 1 113 ? 11.938 69.639 25.305 1.00 21.05 112 PRO B O 1
ATOM 2428 N N . ASP B 1 114 ? 10.528 69.191 26.998 1.00 20.69 113 ASP B N 1
ATOM 2429 C CA . ASP B 1 114 ? 11.460 68.261 27.634 1.00 20.66 113 ASP B CA 1
ATOM 2430 C C . ASP B 1 114 ? 11.784 67.086 26.689 1.00 18.94 113 ASP B C 1
ATOM 2431 O O . ASP B 1 114 ? 12.944 66.701 26.505 1.00 19.57 113 ASP B O 1
ATOM 2436 N N . GLN B 1 115 ? 10.754 66.504 26.099 1.00 17.49 114 GLN B N 1
ATOM 2437 C CA . GLN B 1 115 ? 10.923 65.362 25.193 1.00 16.06 114 GLN B CA 1
ATOM 2438 C C . GLN B 1 115 ? 11.512 65.795 23.856 1.00 15.99 114 GLN B C 1
ATOM 2439 O O . GLN B 1 115 ? 12.325 65.055 23.276 1.00 15.85 114 GLN B O 1
ATOM 2445 N N . ALA B 1 116 ? 11.161 66.988 23.380 1.00 16.47 115 ALA B N 1
ATOM 2446 C CA . ALA B 1 116 ? 11.749 67.448 22.148 1.00 16.60 115 ALA B CA 1
ATOM 2447 C C . ALA B 1 116 ? 13.257 67.472 22.283 1.00 17.37 115 ALA B C 1
ATOM 2448 O O . ALA B 1 116 ? 13.974 67.046 21.399 1.00 16.66 115 ALA B O 1
ATOM 2450 N N . ALA B 1 117 ? 13.747 68.028 23.380 1.00 17.05 116 ALA B N 1
ATOM 2451 C CA . ALA B 1 117 ? 15.187 68.142 23.596 1.00 17.71 116 ALA B CA 1
ATOM 2452 C C . ALA B 1 117 ? 15.839 66.752 23.771 1.00 17.24 116 ALA B C 1
ATOM 2453 O O . ALA B 1 117 ? 16.893 66.444 23.185 1.00 17.24 116 ALA B O 1
ATOM 2455 N N . GLU B 1 118 ? 15.175 65.889 24.538 1.00 16.75 117 GLU B N 1
ATOM 2456 C CA . GLU B 1 118 ? 15.679 64.537 24.850 1.00 16.43 117 GLU B CA 1
ATOM 2457 C C . GLU B 1 118 ? 15.815 63.745 23.580 1.00 15.45 117 GLU B C 1
ATOM 2458 O O . GLU B 1 118 ? 16.841 63.121 23.333 1.00 14.60 117 GLU B O 1
ATOM 2464 N N . TYR B 1 119 ? 14.754 63.717 22.772 1.00 15.06 118 TYR B N 1
ATOM 2465 C CA . TYR B 1 119 ? 14.756 62.809 21.617 1.00 14.53 118 TYR B CA 1
ATOM 2466 C C . TYR B 1 119 ? 15.649 63.365 20.506 1.00 15.21 118 TYR B C 1
ATOM 2467 O O . TYR B 1 119 ? 16.330 62.590 19.829 1.00 15.09 118 TYR B O 1
ATOM 2476 N N . SER B 1 120 ? 15.694 64.696 20.337 1.00 15.86 119 SER B N 1
ATOM 2477 C CA A SER B 1 120 ? 16.590 65.245 19.344 0.33 16.35 119 SER B CA 1
ATOM 2478 C CA B SER B 1 120 ? 16.590 65.262 19.337 0.33 16.62 119 SER B CA 1
ATOM 2479 C CA C SER B 1 120 ? 16.603 65.305 19.370 0.33 16.80 119 SER B CA 1
ATOM 2480 C C . SER B 1 120 ? 18.039 64.943 19.714 1.00 16.60 119 SER B C 1
ATOM 2481 O O . SER B 1 120 ? 18.834 64.575 18.848 1.00 16.47 119 SER B O 1
ATOM 2488 N N . ALA B 1 121 ? 18.369 65.062 20.996 1.00 15.71 120 ALA B N 1
ATOM 2489 C CA . ALA B 1 121 ? 19.718 64.748 21.440 1.00 15.68 120 ALA B CA 1
ATOM 2490 C C . ALA B 1 121 ? 20.033 63.255 21.278 1.00 14.89 120 ALA B C 1
ATOM 2491 O O . ALA B 1 121 ? 21.151 62.899 20.918 1.00 15.26 120 ALA B O 1
ATOM 2493 N N . LEU B 1 122 ? 19.062 62.379 21.527 1.00 13.76 121 LEU B N 1
ATOM 2494 C CA . LEU B 1 122 ? 19.265 60.922 21.383 1.00 12.62 121 LEU B CA 1
ATOM 2495 C C . LEU B 1 122 ? 19.558 60.598 19.902 1.00 13.79 121 LEU B C 1
ATOM 2496 O O . LEU B 1 122 ? 20.445 59.808 19.614 1.00 13.41 121 LEU B O 1
ATOM 2501 N N . TRP B 1 123 ? 18.852 61.243 18.980 1.00 13.40 122 TRP B N 1
ATOM 2502 C CA . TRP B 1 123 ? 19.106 61.085 17.557 1.00 13.95 122 TRP B CA 1
ATOM 2503 C C . TRP B 1 123 ? 20.499 61.617 17.206 1.00 14.38 122 TRP B C 1
ATOM 2504 O O . TRP B 1 123 ? 21.256 60.944 16.510 1.00 14.64 122 TRP B O 1
ATOM 2515 N N . GLN B 1 124 ? 20.855 62.800 17.693 1.00 15.53 123 GLN B N 1
ATOM 2516 C CA A GLN B 1 124 ? 22.208 63.351 17.482 0.50 15.74 123 GLN B CA 1
ATOM 2517 C CA B GLN B 1 124 ? 22.200 63.296 17.380 0.50 15.68 123 GLN B CA 1
ATOM 2518 C C . GLN B 1 124 ? 23.293 62.389 17.977 1.00 15.72 123 GLN B C 1
ATOM 2519 O O . GLN B 1 124 ? 24.351 62.185 17.323 1.00 16.11 123 GLN B O 1
ATOM 2530 N N . GLU B 1 125 ? 23.032 61.799 19.144 1.00 14.55 124 GLU B N 1
ATOM 2531 C CA . GLU B 1 125 ? 23.948 60.861 19.760 1.00 14.48 124 GLU B CA 1
ATOM 2532 C C . GLU B 1 125 ? 24.127 59.630 18.866 1.00 14.23 124 GLU B C 1
ATOM 2533 O O . GLU B 1 125 ? 25.260 59.221 18.626 1.00 14.79 124 GLU B O 1
ATOM 2539 N N . TYR B 1 126 ? 23.042 59.107 18.305 1.00 13.20 125 TYR B N 1
ATOM 2540 C CA . TYR B 1 126 ? 23.122 58.000 17.342 1.00 13.41 125 TYR B CA 1
ATOM 2541 C C . TYR B 1 126 ? 23.988 58.361 16.143 1.00 14.28 125 TYR B C 1
ATOM 2542 O O . TYR B 1 126 ? 24.890 57.614 15.742 1.00 14.81 125 TYR B O 1
ATOM 2551 N N . GLU B 1 127 ? 23.758 59.551 15.588 1.00 14.05 126 GLU B N 1
ATOM 2552 C CA . GLU B 1 127 ? 24.511 59.938 14.389 1.00 15.80 126 GLU B CA 1
ATOM 2553 C C . GLU B 1 127 ? 25.983 60.089 14.653 1.00 16.47 126 GLU B C 1
ATOM 2554 O O . GLU B 1 127 ? 26.816 59.842 13.753 1.00 18.07 126 GLU B O 1
ATOM 2560 N N . ALA B 1 128 ? 26.331 60.564 15.844 1.00 16.35 127 ALA B N 1
ATOM 2561 C CA . ALA B 1 128 ? 27.751 60.805 16.210 1.00 17.66 127 ALA B CA 1
ATOM 2562 C C . ALA B 1 128 ? 28.537 59.509 16.436 1.00 17.55 127 ALA B C 1
ATOM 2563 O O . ALA B 1 128 ? 29.763 59.487 16.346 1.00 19.02 127 ALA B O 1
ATOM 2565 N N . ARG B 1 129 ? 27.824 58.441 16.792 1.00 18.95 128 ARG B N 1
ATOM 2566 C CA . ARG B 1 129 ? 28.390 57.098 16.980 1.00 20.85 128 ARG B CA 1
ATOM 2567 C C . ARG B 1 129 ? 29.678 57.105 17.840 1.00 20.45 128 ARG B C 1
ATOM 2568 O O . ARG B 1 129 ? 30.659 56.419 17.527 1.00 22.85 128 ARG B O 1
ATOM 2576 N N . GLU B 1 130 ? 29.637 57.875 18.940 1.00 20.54 129 GLU B N 1
ATOM 2577 C CA A GLU B 1 130 ? 30.713 58.081 19.914 0.50 20.69 129 GLU B CA 1
ATOM 2578 C CA B GLU B 1 130 ? 30.771 57.924 19.876 0.50 21.14 129 GLU B CA 1
ATOM 2579 C C . GLU B 1 130 ? 30.489 57.315 21.228 1.00 19.68 129 GLU B C 1
ATOM 2580 O O . GLU B 1 130 ? 31.388 56.697 21.779 1.00 21.06 129 GLU B O 1
ATOM 2591 N N . THR B 1 131 ? 29.271 57.447 21.759 1.00 17.53 130 THR B N 1
ATOM 2592 C CA . THR B 1 131 ? 28.969 56.880 23.073 1.00 15.82 130 THR B CA 1
ATOM 2593 C C . THR B 1 131 ? 28.844 55.365 22.975 1.00 14.71 130 THR B C 1
ATOM 2594 O O . THR B 1 131 ? 28.655 54.825 21.915 1.00 14.68 130 THR B O 1
ATOM 2598 N N . ALA B 1 132 ? 28.944 54.695 24.102 1.00 15.02 131 ALA B N 1
ATOM 2599 C CA . ALA B 1 132 ? 28.765 53.241 24.108 1.00 13.98 131 ALA B CA 1
ATOM 2600 C C . ALA B 1 132 ? 27.432 52.807 23.492 1.00 13.40 131 ALA B C 1
ATOM 2601 O O . ALA B 1 132 ? 27.378 51.872 22.691 1.00 12.47 131 ALA B O 1
ATOM 2603 N N . ASP B 1 133 ? 26.358 53.474 23.890 1.00 12.76 132 ASP B N 1
ATOM 2604 C CA . ASP B 1 133 ? 25.046 53.115 23.353 1.00 12.84 132 ASP B CA 1
ATOM 2605 C C . ASP B 1 133 ? 25.000 53.341 21.835 1.00 11.60 132 ASP B C 1
ATOM 2606 O O . ASP B 1 133 ? 24.476 52.527 21.087 1.00 11.85 132 ASP B O 1
ATOM 2611 N N . ALA B 1 134 ? 25.521 54.491 21.388 1.00 12.12 133 ALA B N 1
ATOM 2612 C CA . ALA B 1 134 ? 25.484 54.783 19.983 1.00 11.91 133 ALA B CA 1
ATOM 2613 C C . ALA B 1 134 ? 26.320 53.787 19.137 1.00 12.06 133 ALA B C 1
ATOM 2614 O O . ALA B 1 134 ? 25.913 53.434 18.034 1.00 12.26 133 ALA B O 1
ATOM 2616 N N . ARG B 1 135 ? 27.456 53.357 19.655 1.00 13.72 134 ARG B N 1
ATOM 2617 C CA . ARG B 1 135 ? 28.260 52.419 18.915 1.00 13.44 134 ARG B CA 1
ATOM 2618 C C . ARG B 1 135 ? 27.559 51.062 18.808 1.00 12.90 134 ARG B C 1
ATOM 2619 O O . ARG B 1 135 ? 27.611 50.434 17.760 1.00 13.41 134 ARG B O 1
ATOM 2627 N N . PHE B 1 136 ? 26.875 50.622 19.865 1.00 11.87 135 PHE B N 1
ATOM 2628 C CA . PHE B 1 136 ? 26.208 49.336 19.764 1.00 11.78 135 PHE B CA 1
ATOM 2629 C C . PHE B 1 136 ? 25.038 49.464 18.802 1.00 11.17 135 PHE B C 1
ATOM 2630 O O . PHE B 1 136 ? 24.793 48.599 17.980 1.00 10.98 135 PHE B O 1
ATOM 2638 N N . ALA B 1 137 ? 24.275 50.538 18.911 1.00 10.90 136 ALA B N 1
ATOM 2639 C CA . ALA B 1 137 ? 23.168 50.833 18.000 1.00 11.24 136 ALA B CA 1
ATOM 2640 C C . ALA B 1 137 ? 23.621 50.8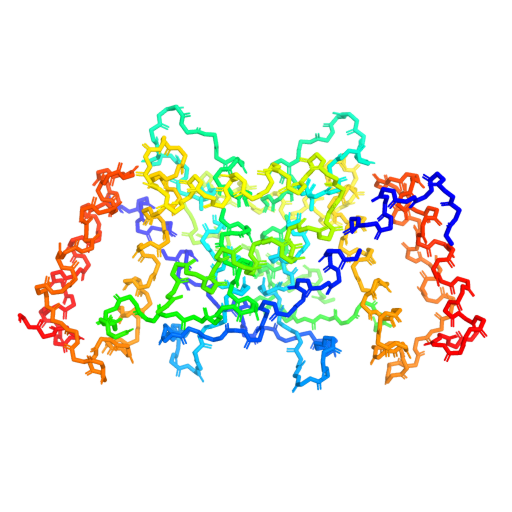01 16.531 1.00 11.55 136 ALA B C 1
ATOM 2641 O O . ALA B 1 137 ? 22.988 50.157 15.677 1.00 12.19 136 ALA B O 1
ATOM 2643 N N . ASP B 1 138 ? 24.666 51.579 16.264 1.00 12.40 137 ASP B N 1
ATOM 2644 C CA . ASP B 1 138 ? 25.187 51.689 14.916 1.00 12.42 137 ASP B CA 1
ATOM 2645 C C . ASP B 1 138 ? 25.691 50.354 14.398 1.00 12.64 137 ASP B C 1
ATOM 2646 O O . ASP B 1 138 ? 25.480 50.037 13.246 1.00 12.90 137 ASP B O 1
ATOM 2651 N N . ALA B 1 139 ? 26.323 49.572 15.270 1.00 12.73 138 ALA B N 1
ATOM 2652 C CA . ALA B 1 139 ? 26.835 48.247 14.891 1.00 13.17 138 ALA B CA 1
ATOM 2653 C C . ALA B 1 139 ? 25.690 47.361 14.431 1.00 12.62 138 ALA B C 1
ATOM 2654 O O . ALA B 1 139 ? 25.818 46.652 13.439 1.00 12.88 138 ALA B O 1
ATOM 2656 N N . LEU B 1 140 ? 24.587 47.376 15.169 1.00 11.81 139 LEU B N 1
ATOM 2657 C CA . LEU B 1 140 ? 23.433 46.528 14.815 1.00 11.39 139 LEU B CA 1
ATOM 2658 C C . LEU B 1 140 ? 22.843 46.979 13.479 1.00 12.14 139 LEU B C 1
ATOM 2659 O O . LEU B 1 140 ? 22.458 46.153 12.641 1.00 12.76 139 LEU B O 1
ATOM 2664 N N . ASP B 1 141 ? 22.749 48.294 13.288 1.00 12.68 140 ASP B N 1
ATOM 2665 C CA . ASP B 1 141 ? 22.193 48.878 12.070 1.00 12.19 140 ASP B CA 1
ATOM 2666 C C . ASP B 1 141 ? 23.074 48.490 10.847 1.00 13.13 140 ASP B C 1
ATOM 2667 O O . ASP B 1 141 ? 22.542 48.267 9.762 1.00 13.80 140 ASP B O 1
ATOM 2672 N N . ARG B 1 142 ? 24.383 48.439 11.040 1.00 13.17 141 ARG B N 1
ATOM 2673 C CA A ARG B 1 142 ? 25.315 48.072 9.985 0.50 14.00 141 ARG B CA 1
ATOM 2674 C CA B ARG B 1 142 ? 25.284 48.074 9.969 0.50 13.99 141 ARG B CA 1
ATOM 2675 C C . ARG B 1 142 ? 25.362 46.570 9.767 1.00 13.96 141 ARG B C 1
ATOM 2676 O O . ARG B 1 142 ? 25.612 46.111 8.653 1.00 15.17 141 ARG B O 1
ATOM 2691 N N . LEU B 1 143 ? 25.114 45.793 10.816 1.00 13.44 142 LEU B N 1
ATOM 2692 C CA . LEU B 1 143 ? 25.112 44.353 10.700 1.00 13.13 142 LEU B CA 1
ATOM 2693 C C . LEU B 1 143 ? 23.940 43.809 9.909 1.00 12.09 142 LEU B C 1
ATOM 2694 O O . LEU B 1 143 ? 24.092 42.863 9.121 1.00 13.24 142 LEU B O 1
ATOM 2699 N N . GLN B 1 144 ? 22.744 44.336 10.159 1.00 12.40 143 GLN B N 1
ATOM 2700 C CA . GLN B 1 144 ? 21.537 43.763 9.608 1.00 12.45 143 GLN B CA 1
ATOM 2701 C C . GLN B 1 144 ? 21.570 43.640 8.071 1.00 12.83 143 GLN B C 1
ATOM 2702 O O . GLN B 1 144 ? 21.206 42.576 7.555 1.00 13.24 143 GLN B O 1
ATOM 2708 N N . PRO B 1 145 ? 22.046 44.665 7.335 1.00 13.66 144 PRO B N 1
ATOM 2709 C CA . PRO B 1 145 ? 22.068 44.487 5.866 1.00 13.86 144 PRO B CA 1
ATOM 2710 C C . PRO B 1 145 ? 23.048 43.421 5.413 1.00 14.04 144 PRO B C 1
ATOM 2711 O O . PRO B 1 145 ? 22.861 42.860 4.321 1.00 15.88 144 PRO B O 1
ATOM 2715 N N . LEU B 1 146 ? 24.075 43.127 6.211 1.00 14.41 145 LEU B N 1
ATOM 2716 C CA . LEU B 1 146 ? 24.973 42.000 5.863 1.00 15.41 145 LEU B CA 1
ATOM 2717 C C . LEU B 1 146 ? 24.221 40.677 5.966 1.00 14.56 145 LEU B C 1
ATOM 2718 O O . LEU B 1 146 ? 24.317 39.810 5.098 1.00 15.80 145 LEU B O 1
ATOM 2723 N N . LEU B 1 147 ? 23.464 40.533 7.056 1.00 14.20 146 LEU B N 1
ATOM 2724 C CA . LEU B 1 147 ? 22.636 39.330 7.246 1.00 14.21 146 LEU B CA 1
ATOM 2725 C C . LEU B 1 147 ? 21.650 39.154 6.098 1.00 14.63 146 LEU B C 1
ATOM 2726 O O . LEU B 1 147 ? 21.461 38.069 5.564 1.00 16.13 146 LEU B O 1
ATOM 2731 N N . HIS B 1 148 ? 20.990 40.257 5.739 1.00 14.01 147 HIS B N 1
ATOM 2732 C CA . HIS B 1 148 ? 20.018 40.270 4.661 1.00 15.19 147 HIS B CA 1
ATOM 2733 C C . HIS B 1 148 ? 20.634 39.908 3.328 1.00 15.71 147 HIS B C 1
ATOM 2734 O O . HIS B 1 148 ? 20.112 39.042 2.592 1.00 16.12 147 HIS B O 1
ATOM 2741 N N . ASN B 1 149 ? 21.737 40.580 2.991 1.00 16.04 148 ASN B N 1
ATOM 2742 C CA . ASN B 1 149 ? 22.420 40.332 1.740 1.00 17.47 148 ASN B CA 1
ATOM 2743 C C . ASN B 1 149 ? 22.930 38.888 1.659 1.00 17.86 148 ASN B C 1
ATOM 2744 O O . ASN B 1 149 ? 22.840 38.272 0.599 1.00 19.50 148 ASN B O 1
ATOM 2749 N N . PHE B 1 150 ? 23.438 38.315 2.748 1.00 18.01 149 PHE B N 1
ATOM 2750 C CA . PHE B 1 150 ? 23.893 36.963 2.702 1.00 18.47 149 PHE B CA 1
ATOM 2751 C C . PHE B 1 150 ? 22.711 36.036 2.433 1.00 18.88 149 PHE B C 1
ATOM 2752 O O . PHE B 1 150 ? 22.786 35.169 1.573 1.00 20.98 149 PHE B O 1
ATOM 2760 N N . GLU B 1 151 ? 21.606 36.275 3.134 1.00 18.57 150 GLU B N 1
ATOM 2761 C CA . GLU B 1 151 ? 20.402 35.457 2.965 1.00 19.97 150 GLU B CA 1
ATOM 2762 C C . GLU B 1 151 ? 19.831 35.511 1.536 1.00 20.38 150 GLU B C 1
ATOM 2763 O O . GLU B 1 151 ? 19.318 34.513 1.041 1.00 21.89 150 GLU B O 1
ATOM 2769 N N . THR B 1 152 ? 19.911 36.673 0.889 1.00 19.96 151 THR B N 1
ATOM 2770 C CA . THR B 1 152 ? 19.385 36.873 -0.467 1.00 20.38 151 THR B CA 1
ATOM 2771 C C . THR B 1 152 ? 20.462 36.775 -1.568 1.00 22.62 151 THR B C 1
ATOM 2772 O O . THR B 1 152 ? 20.197 37.149 -2.705 1.00 23.21 151 THR B O 1
ATOM 2776 N N . GLU B 1 153 ? 21.639 36.265 -1.230 1.00 23.83 152 GLU B N 1
ATOM 2777 C CA A GLU B 1 153 ? 22.698 36.034 -2.212 0.50 24.55 152 GLU B CA 1
ATOM 2778 C CA B GLU B 1 153 ? 22.742 36.071 -2.187 0.50 24.65 152 GLU B CA 1
ATOM 2779 C C . GLU B 1 153 ? 23.115 37.368 -2.907 1.00 24.82 152 GLU B C 1
ATOM 2780 O O . GLU B 1 153 ? 23.335 37.412 -4.125 1.00 25.34 152 GLU B O 1
ATOM 2791 N N . GLY B 1 154 ? 23.239 38.431 -2.133 1.00 23.17 153 GLY B N 1
ATOM 2792 C CA . GLY B 1 154 ? 23.624 39.755 -2.622 1.00 24.19 153 GLY B CA 1
ATOM 2793 C C . GLY B 1 154 ? 22.471 40.566 -3.184 1.00 24.16 153 GLY B C 1
ATOM 2794 O O . GLY B 1 154 ? 22.666 41.377 -4.106 1.00 24.77 153 GLY B O 1
ATOM 2795 N N . GLY B 1 155 ? 21.264 40.391 -2.639 1.00 22.67 154 GLY B N 1
ATOM 2796 C CA . GLY B 1 155 ? 20.077 41.017 -3.257 1.00 22.93 154 GLY B CA 1
ATOM 2797 C C . GLY B 1 155 ? 20.093 42.543 -3.301 1.00 23.26 154 GLY B C 1
ATOM 2798 O O . GLY B 1 155 ? 19.411 43.138 -4.160 1.00 23.25 154 GLY B O 1
ATOM 2799 N N . THR B 1 156 ? 20.830 43.174 -2.390 1.00 21.42 155 THR B N 1
ATOM 2800 C CA . THR B 1 156 ? 20.972 44.644 -2.399 1.00 21.94 155 THR B CA 1
ATOM 2801 C C . THR B 1 156 ? 22.311 45.050 -3.022 1.00 22.05 155 THR B C 1
ATOM 2802 O O . THR B 1 156 ? 22.395 45.974 -3.827 1.00 21.96 155 THR B O 1
ATOM 2806 N N . TRP B 1 157 ? 23.364 44.329 -2.659 1.00 21.82 156 TRP B N 1
ATOM 2807 C CA . TRP B 1 157 ? 24.693 44.630 -3.168 1.00 22.39 156 TRP B CA 1
ATOM 2808 C C . TRP B 1 157 ? 24.732 44.612 -4.682 1.00 23.05 156 TRP B C 1
ATOM 2809 O O . TRP B 1 157 ? 25.250 45.550 -5.305 1.00 24.08 156 TRP B O 1
ATOM 2820 N N . LYS B 1 158 ? 24.231 43.538 -5.280 1.00 23.61 157 LYS B N 1
ATOM 2821 C CA . LYS B 1 158 ? 24.330 43.372 -6.735 1.00 25.03 157 LYS B CA 1
ATOM 2822 C C . LYS B 1 158 ? 23.624 44.475 -7.535 1.00 24.68 157 LYS B C 1
ATOM 2823 O O . LYS B 1 158 ? 24.225 45.072 -8.408 1.00 26.07 157 LYS B O 1
ATOM 2829 N N . PRO B 1 159 ? 22.340 44.751 -7.249 1.00 24.01 158 PRO B N 1
ATOM 2830 C CA . PRO B 1 159 ? 21.719 45.796 -8.084 1.00 23.81 158 PRO B CA 1
ATOM 2831 C C . PRO B 1 159 ? 22.298 47.211 -7.886 1.00 24.13 158 PRO B C 1
ATOM 2832 O O . PRO B 1 159 ? 22.069 48.078 -8.719 1.00 24.08 158 PRO B O 1
ATOM 2836 N N . HIS B 1 160 ? 23.052 47.436 -6.813 1.00 23.46 159 HIS B N 1
ATOM 2837 C CA . HIS B 1 160 ? 23.672 48.745 -6.548 1.00 24.60 159 HIS B CA 1
ATOM 2838 C C . HIS B 1 160 ? 25.176 48.747 -6.823 1.00 25.92 159 HIS B C 1
ATOM 2839 O O . HIS B 1 160 ? 25.863 49.719 -6.525 1.00 26.47 159 HIS B O 1
ATOM 2846 N N . GLY B 1 161 ? 25.670 47.672 -7.432 1.00 26.41 160 GLY B N 1
ATOM 2847 C CA . GLY B 1 161 ? 27.108 47.587 -7.786 1.00 27.05 160 GLY B CA 1
ATOM 2848 C C . GLY B 1 161 ? 28.036 47.718 -6.583 1.00 27.67 160 GLY B C 1
ATOM 2849 O O . GLY B 1 161 ? 29.156 48.266 -6.698 1.00 29.15 160 GLY B O 1
ATOM 2850 N N . VAL B 1 162 ? 27.611 47.194 -5.442 1.00 27.37 161 VAL B N 1
ATOM 2851 C CA . VAL B 1 162 ? 28.420 47.323 -4.225 1.00 27.47 161 VAL B CA 1
ATOM 2852 C C . VAL B 1 162 ? 29.605 46.349 -4.331 1.00 28.61 161 VAL B C 1
ATOM 2853 O O . VAL B 1 162 ? 29.452 45.233 -4.846 1.00 29.12 161 VAL B O 1
ATOM 2857 N N . THR B 1 163 ? 30.772 46.794 -3.840 1.00 29.81 162 THR B N 1
ATOM 2858 C CA . THR B 1 163 ? 32.039 46.029 -3.899 1.00 30.21 162 THR B CA 1
ATOM 2859 C C . THR B 1 163 ? 32.474 45.706 -2.486 1.00 29.56 162 THR B C 1
ATOM 2860 O O . THR B 1 163 ? 32.024 46.351 -1.535 1.00 28.95 162 THR B O 1
ATOM 2864 N N . ARG B 1 164 ? 33.409 44.767 -2.361 1.00 29.04 163 ARG B N 1
ATOM 2865 C CA . ARG B 1 164 ? 34.022 44.468 -1.053 1.00 28.86 163 ARG B CA 1
ATOM 2866 C C . ARG B 1 164 ? 34.597 45.742 -0.435 1.00 28.78 163 ARG B C 1
ATOM 2867 O O . ARG B 1 164 ? 34.458 45.952 0.751 1.00 27.80 163 ARG B O 1
ATOM 2875 N N . ALA B 1 165 ? 35.265 46.581 -1.223 1.00 28.71 164 ALA B N 1
ATOM 2876 C CA . ALA B 1 165 ? 35.855 47.803 -0.677 1.00 29.21 164 ALA B CA 1
ATOM 2877 C C . ALA B 1 165 ? 34.852 48.614 0.125 1.00 28.73 164 ALA B C 1
ATOM 2878 O O . ALA B 1 165 ? 35.130 49.002 1.257 1.00 29.52 164 ALA B O 1
ATOM 2880 N N . LYS B 1 166 ? 33.652 48.814 -0.438 1.00 27.75 165 LYS B N 1
ATOM 2881 C CA . LYS B 1 166 ? 32.643 49.655 0.191 1.00 27.20 165 LYS B CA 1
ATOM 2882 C C . LYS B 1 166 ? 32.083 48.999 1.464 1.00 25.10 165 LYS B C 1
ATOM 2883 O O . LYS B 1 166 ? 31.829 49.682 2.451 1.00 25.19 165 LYS B O 1
ATOM 2886 N N . VAL B 1 167 ? 31.920 47.687 1.425 1.00 23.36 166 VAL B N 1
ATOM 2887 C CA . VAL B 1 167 ? 31.440 46.941 2.595 1.00 23.12 166 VAL B CA 1
ATOM 2888 C C . VAL B 1 167 ? 32.493 46.845 3.676 1.00 22.90 166 VAL B C 1
ATOM 2889 O O . VAL B 1 167 ? 32.194 47.116 4.857 1.00 22.69 166 VAL B O 1
ATOM 2893 N N . ASP B 1 168 ? 33.732 46.511 3.280 1.00 23.13 167 ASP B N 1
ATOM 2894 C CA . ASP B 1 168 ? 34.807 46.413 4.250 1.00 24.14 167 ASP B CA 1
ATOM 2895 C C . ASP B 1 168 ? 34.964 47.728 5.007 1.00 24.35 167 ASP B C 1
ATOM 2896 O O . ASP B 1 168 ? 35.307 47.706 6.189 1.00 24.32 167 ASP B O 1
ATOM 2901 N N . LYS B 1 169 ? 34.745 48.862 4.329 1.00 25.15 168 LYS B N 1
ATOM 2902 C CA . LYS B 1 169 ? 34.874 50.201 4.954 1.00 26.39 168 LYS B CA 1
ATOM 2903 C C . LYS B 1 169 ? 33.931 50.413 6.142 1.00 25.67 168 LYS B C 1
ATOM 2904 O O . LYS B 1 169 ? 34.244 51.183 7.055 1.00 26.54 168 LYS B O 1
ATOM 2906 N N . LEU B 1 170 ? 32.808 49.701 6.145 1.00 23.91 169 LEU B N 1
ATOM 2907 C CA . LEU B 1 170 ? 31.779 49.809 7.186 1.00 23.18 169 LEU B CA 1
ATOM 2908 C C . LEU B 1 170 ? 32.023 48.843 8.360 1.00 21.87 169 LEU B C 1
ATOM 2909 O O . LEU B 1 170 ? 31.492 49.048 9.464 1.00 21.82 169 LEU B O 1
ATOM 2914 N N . LEU B 1 171 ? 32.830 47.796 8.143 1.00 20.94 170 LEU B N 1
ATOM 2915 C CA . LEU B 1 171 ? 33.051 46.762 9.172 1.00 20.74 170 LEU B CA 1
ATOM 2916 C C . LEU B 1 171 ? 33.589 47.316 10.492 1.00 20.34 170 LEU B C 1
ATOM 2917 O O . LEU B 1 171 ? 33.169 46.844 11.529 1.00 19.42 170 LEU B O 1
ATOM 2922 N N . PRO B 1 172 ? 34.458 48.355 10.474 1.00 20.63 171 PRO B N 1
ATOM 2923 C CA . PRO B 1 172 ? 34.926 48.874 11.761 1.00 19.88 171 PRO B CA 1
ATOM 2924 C C . PRO B 1 172 ? 33.790 49.426 12.617 1.00 18.96 171 PRO B C 1
ATOM 2925 O O . PRO B 1 172 ? 33.943 49.519 13.830 1.00 19.48 171 PRO B O 1
ATOM 2929 N N . ARG B 1 173 ? 32.692 49.849 11.994 1.00 17.90 172 ARG B N 1
ATOM 2930 C CA . ARG B 1 173 ? 31.552 50.314 12.776 1.00 17.92 172 ARG B CA 1
ATOM 2931 C C . ARG B 1 173 ? 30.867 49.179 13.537 1.00 16.79 172 ARG B C 1
ATOM 2932 O O . ARG B 1 173 ? 30.351 49.380 14.641 1.00 17.30 172 ARG B O 1
ATOM 2940 N N . ILE B 1 174 ? 30.879 47.980 12.980 1.00 16.78 173 ILE B N 1
ATOM 2941 C CA . ILE B 1 174 ? 30.332 46.833 13.684 1.00 16.47 173 ILE B CA 1
ATOM 2942 C C . ILE B 1 174 ? 31.291 46.419 14.794 1.00 16.79 173 ILE B C 1
ATOM 2943 O O . ILE B 1 174 ? 30.882 46.204 15.916 1.00 15.52 173 ILE B O 1
ATOM 2948 N N . GLU B 1 175 ? 32.580 46.373 14.467 1.00 17.63 174 GLU B N 1
ATOM 2949 C CA A GLU B 1 175 ? 33.600 46.027 15.438 0.50 18.36 174 GLU B CA 1
ATOM 2950 C CA B GLU B 1 175 ? 33.611 46.044 15.441 0.50 18.31 174 GLU B CA 1
ATOM 2951 C C . GLU B 1 175 ? 33.549 46.990 16.640 1.00 18.14 174 GLU B C 1
ATOM 2952 O O . GLU B 1 175 ? 33.763 46.551 17.801 1.00 18.89 174 GLU B O 1
ATOM 2963 N N . ALA B 1 176 ? 33.276 48.277 16.382 1.00 18.38 175 ALA B N 1
ATOM 2964 C CA . ALA B 1 176 ? 33.229 49.296 17.454 1.00 18.87 175 ALA B CA 1
ATOM 2965 C C . ALA B 1 176 ? 32.127 48.997 18.477 1.00 18.10 175 ALA B C 1
ATOM 2966 O O . ALA B 1 176 ? 32.266 49.319 19.653 1.00 20.09 175 ALA B O 1
ATOM 2968 N N . GLY B 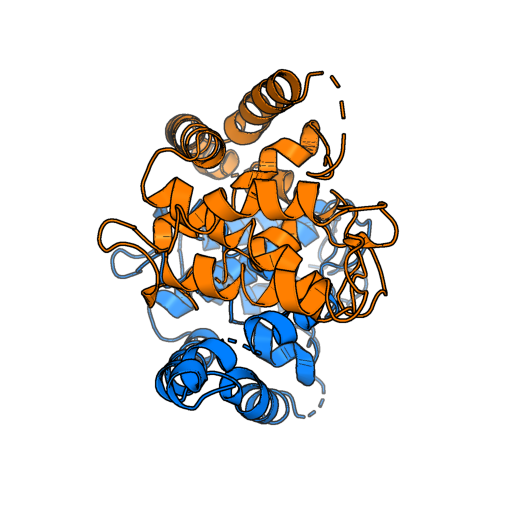1 177 ? 31.063 48.341 18.026 1.00 16.65 176 GLY B N 1
ATOM 2969 C CA . GLY B 1 177 ? 29.967 47.956 18.894 1.00 17.60 176 GLY B CA 1
ATOM 2970 C C . GLY B 1 177 ? 30.138 46.591 19.553 1.00 17.51 176 GLY B C 1
ATOM 2971 O O . GLY B 1 177 ? 29.603 46.332 20.638 1.00 19.43 176 GLY B O 1
ATOM 2972 N N . SER B 1 178 ? 30.847 45.671 18.903 1.00 17.40 177 SER B N 1
ATOM 2973 C CA . SER B 1 178 ? 31.048 44.342 19.451 1.00 17.52 177 SER B CA 1
ATOM 2974 C C . SER B 1 178 ? 32.115 43.619 18.679 1.00 18.20 177 SER B C 1
ATOM 2975 O O . SER B 1 178 ? 31.981 43.446 17.473 1.00 18.01 177 SER B O 1
ATOM 2978 N N . LYS B 1 179 ? 33.163 43.179 19.373 1.00 20.09 178 LYS B N 1
ATOM 2979 C CA . LYS B 1 179 ? 34.231 42.418 18.724 1.00 21.80 178 LYS B CA 1
ATOM 2980 C C . LYS B 1 179 ? 33.706 41.116 18.134 1.00 20.99 178 LYS B C 1
ATOM 2981 O O . LYS B 1 179 ? 34.084 40.728 17.040 1.00 21.38 178 LYS B O 1
ATOM 2984 N N . ARG B 1 180 ? 32.768 40.489 18.842 1.00 20.43 179 ARG B N 1
ATOM 2985 C CA . ARG B 1 180 ? 32.222 39.230 18.402 1.00 19.63 179 ARG B CA 1
ATOM 2986 C C . ARG B 1 180 ? 31.375 39.426 17.149 1.00 18.34 179 ARG B C 1
ATOM 2987 O O . ARG B 1 180 ? 31.505 38.673 16.195 1.00 19.36 179 ARG B O 1
ATOM 2995 N N . LEU B 1 181 ? 30.492 40.433 17.143 1.00 17.39 180 LEU B N 1
ATOM 2996 C CA . LEU B 1 181 ? 29.678 40.682 15.968 1.00 16.35 180 LEU B CA 1
ATOM 2997 C C . LEU B 1 181 ? 30.550 41.147 14.789 1.00 16.84 180 LEU B C 1
ATOM 2998 O O . LEU B 1 181 ? 30.255 40.852 13.654 1.00 16.95 180 LEU B O 1
ATOM 3003 N N . GLY B 1 182 ? 31.609 41.895 15.064 1.00 17.44 181 GLY B N 1
ATOM 3004 C CA . GLY B 1 182 ? 32.572 42.289 14.059 1.00 18.25 181 GLY B CA 1
ATOM 3005 C C . GLY B 1 182 ? 33.220 41.115 13.373 1.00 18.56 181 GLY B C 1
ATOM 3006 O O . GLY B 1 182 ? 33.343 41.064 12.138 1.00 18.67 181 GLY B O 1
ATOM 3007 N N . ALA B 1 183 ? 33.619 40.148 14.173 1.00 19.22 182 ALA B N 1
ATOM 3008 C CA . ALA B 1 183 ? 34.227 38.924 13.647 1.00 19.81 182 ALA B CA 1
ATOM 3009 C C . ALA B 1 183 ? 33.233 38.135 12.803 1.00 19.73 182 ALA B C 1
ATOM 3010 O O . ALA B 1 183 ? 33.583 37.614 11.738 1.00 20.51 182 ALA B O 1
ATOM 3012 N N . TYR B 1 184 ? 31.987 38.068 13.272 1.00 18.47 183 TYR B N 1
ATOM 3013 C CA . TYR B 1 184 ? 30.950 37.395 12.499 1.00 18.77 183 TYR B CA 1
ATOM 3014 C C . TYR B 1 184 ? 30.801 38.105 11.138 1.00 19.12 183 TYR B C 1
ATOM 3015 O O . TYR B 1 184 ? 30.711 37.455 10.084 1.00 19.24 183 TYR B O 1
ATOM 3024 N N . ALA B 1 185 ? 30.726 39.438 11.178 1.00 18.61 184 ALA B N 1
ATOM 3025 C CA . ALA B 1 185 ? 30.525 40.220 9.976 1.00 18.90 184 ALA B CA 1
ATOM 3026 C C . ALA B 1 185 ? 31.689 40.015 8.983 1.00 19.98 184 ALA B C 1
ATOM 3027 O O . ALA B 1 185 ? 31.453 39.841 7.767 1.00 20.16 184 ALA B O 1
ATOM 3029 N N . ARG B 1 186 ? 32.929 40.025 9.475 1.00 21.86 185 ARG B N 1
ATOM 3030 C CA A ARG B 1 186 ? 34.087 39.818 8.598 0.50 22.99 185 ARG B CA 1
ATOM 3031 C CA B ARG B 1 186 ? 34.099 39.813 8.610 0.50 22.78 185 ARG B CA 1
ATOM 3032 C C . ARG B 1 186 ? 34.015 38.467 7.898 1.00 22.68 185 ARG B C 1
ATOM 3033 O O . ARG B 1 186 ? 34.252 38.375 6.685 1.00 22.26 185 ARG B O 1
ATOM 3048 N N . ALA B 1 187 ? 33.689 37.408 8.647 1.00 22.27 186 ALA B N 1
ATOM 3049 C CA . ALA B 1 187 ? 33.596 36.071 8.068 1.00 23.41 186 ALA B CA 1
ATOM 3050 C C . ALA B 1 187 ? 32.468 36.012 7.049 1.00 22.72 186 ALA B C 1
ATOM 3051 O O . ALA B 1 187 ? 32.595 35.379 6.008 1.00 23.50 186 ALA B O 1
ATOM 3053 N N . LEU B 1 188 ? 31.363 36.698 7.337 1.00 21.96 187 LEU B N 1
ATOM 3054 C CA . LEU B 1 188 ? 30.236 36.741 6.411 1.00 21.37 187 LEU B CA 1
ATOM 3055 C C . LEU B 1 188 ? 30.607 37.392 5.084 1.00 21.34 187 LEU B C 1
ATOM 3056 O O . LEU B 1 188 ? 30.293 36.860 3.988 1.00 21.62 187 LEU B O 1
ATOM 3061 N N . VAL B 1 189 ? 31.331 38.501 5.172 1.00 22.35 188 VAL B N 1
ATOM 3062 C CA . VAL B 1 189 ? 31.728 39.268 3.969 1.00 23.12 188 VAL B CA 1
ATOM 3063 C C . VAL B 1 189 ? 32.713 38.500 3.096 1.00 24.82 188 VAL B C 1
ATOM 3064 O O . VAL B 1 189 ? 32.573 38.462 1.864 1.00 24.56 188 VAL B O 1
ATOM 3068 N N . ASP B 1 190 ? 33.650 37.828 3.752 1.00 25.95 189 ASP B N 1
ATOM 3069 C CA . ASP B 1 190 ? 34.605 36.996 3.006 1.00 27.53 189 ASP B CA 1
ATOM 3070 C C . ASP B 1 190 ? 33.915 35.856 2.291 1.00 28.15 189 ASP B C 1
ATOM 3071 O O . ASP B 1 190 ? 34.226 35.555 1.129 1.00 29.71 189 ASP B O 1
ATOM 3076 N N . GLU B 1 191 ? 32.991 35.194 2.978 1.00 28.06 190 GLU B N 1
ATOM 3077 C CA . GLU B 1 191 ? 32.243 34.118 2.356 1.00 28.72 190 GLU B CA 1
ATOM 3078 C C . GLU B 1 191 ? 31.331 34.664 1.241 1.00 28.33 190 GLU B C 1
ATOM 3079 O O . GLU B 1 191 ? 31.193 34.023 0.194 1.00 29.04 190 GLU B O 1
ATOM 3085 N N . ALA B 1 192 ? 30.719 35.832 1.457 1.00 27.09 191 ALA B N 1
ATOM 3086 C CA . ALA B 1 192 ? 29.934 36.492 0.418 1.00 27.54 191 ALA B CA 1
ATOM 3087 C C . ALA B 1 192 ? 30.747 36.722 -0.868 1.00 28.09 191 ALA B C 1
ATOM 3088 O O . ALA B 1 192 ? 30.270 36.467 -1.982 1.00 28.43 191 ALA B O 1
ATOM 3090 N N . VAL B 1 193 ? 31.977 37.200 -0.736 1.00 29.41 192 VAL B N 1
ATOM 3091 C CA . VAL B 1 193 ? 32.809 37.406 -1.925 1.00 30.84 192 VAL B CA 1
ATOM 3092 C C . VAL B 1 193 ? 33.141 36.047 -2.557 1.00 32.54 192 VAL B C 1
ATOM 3093 O O . VAL B 1 193 ? 33.031 35.891 -3.782 1.00 32.48 192 VAL B O 1
ATOM 3097 N N . ARG B 1 194 ? 33.522 35.071 -1.734 1.00 33.41 193 ARG B N 1
ATOM 3098 C CA A ARG B 1 194 ? 33.804 33.703 -2.205 0.50 34.87 193 ARG B CA 1
ATOM 3099 C CA B ARG B 1 194 ? 33.850 33.731 -2.239 0.50 34.89 193 ARG B CA 1
ATOM 3100 C C . ARG B 1 194 ? 32.681 33.178 -3.067 1.00 34.94 193 ARG B C 1
ATOM 3101 O O . ARG B 1 194 ? 32.915 32.572 -4.120 1.00 36.55 193 ARG B O 1
ATOM 3116 N N . ARG B 1 195 ? 31.449 33.393 -2.595 1.00 34.30 194 ARG B N 1
ATOM 3117 C CA . ARG B 1 195 ? 30.254 32.855 -3.259 1.00 34.23 194 ARG B CA 1
ATOM 3118 C C . ARG B 1 195 ? 29.761 33.689 -4.423 1.00 34.08 194 ARG B C 1
ATOM 3119 O O . ARG B 1 195 ? 28.811 33.297 -5.086 1.00 36.33 194 ARG B O 1
ATOM 3127 N N . GLY B 1 196 ? 30.355 34.861 -4.651 1.00 33.94 195 GLY B N 1
ATOM 3128 C CA . GLY B 1 196 ? 29.906 35.769 -5.708 1.00 33.66 195 GLY B CA 1
ATOM 3129 C C . GLY B 1 196 ? 28.675 36.613 -5.395 1.00 32.92 195 GLY B C 1
ATOM 3130 O O . GLY B 1 196 ? 28.058 37.162 -6.319 1.00 34.47 195 GLY B O 1
ATOM 3131 N N . TYR B 1 197 ? 28.332 36.743 -4.106 1.00 30.79 196 TYR B N 1
ATOM 3132 C CA . TYR B 1 197 ? 27.214 37.583 -3.669 1.00 28.31 196 TYR B CA 1
ATOM 3133 C C . TYR B 1 197 ? 27.647 39.053 -3.676 1.00 28.52 196 TYR B C 1
ATOM 3134 O O . TYR B 1 197 ? 26.810 39.967 -3.728 1.00 28.09 196 TYR B O 1
ATOM 3143 N N . LEU B 1 198 ? 28.962 39.270 -3.516 1.00 28.45 197 LEU B N 1
ATOM 3144 C CA . LEU B 1 198 ? 29.544 40.611 -3.372 1.00 28.49 197 LEU B CA 1
ATOM 3145 C C . LEU B 1 198 ? 30.737 40.700 -4.337 1.00 30.23 197 LEU B C 1
ATOM 3146 O O . LEU B 1 198 ? 31.639 39.892 -4.250 1.00 30.22 197 LEU B O 1
ATOM 3151 N N . ALA B 1 199 ? 30.726 41.681 -5.240 1.00 31.37 198 ALA B N 1
ATOM 3152 C CA . ALA B 1 199 ? 31.829 41.911 -6.179 1.00 32.36 198 ALA B CA 1
ATOM 3153 C C . ALA B 1 199 ? 33.128 42.210 -5.438 1.00 33.86 198 ALA B C 1
ATOM 3154 O O . ALA B 1 199 ? 33.113 42.924 -4.447 1.00 32.80 198 ALA B O 1
ATOM 3156 N N . PRO B 1 200 ? 34.260 41.707 -5.966 1.00 35.31 199 PRO B N 1
ATOM 3157 C CA . PRO B 1 200 ? 35.554 42.024 -5.343 1.00 36.38 199 PRO B CA 1
ATOM 3158 C C . PRO B 1 200 ? 35.978 43.495 -5.552 1.00 37.19 199 PRO B C 1
ATOM 3159 O O . PRO B 1 200 ? 35.489 44.217 -6.444 1.00 37.59 199 PRO B O 1
#

CATH classification: 1.10.3210.10

InterPro domains:
  IPR006674 HD domain [PF13023] (20-170)
  IPR039356 5'-deoxynucleotidase YfbR/HDDC2 [PTHR11845] (8-153)

Solvent-accessible surface area: 15674 Å² total

Sequence (378 aa):
IPFPESRLAAQSFVVEIDKLKTILRQTLLTDSSRRENDAEHSWHIIATAFLLAEYADDEAVVQIIGRVARLLIHDIVEIDAGDTFIHDDEADKEERRERKAAARLFGLLPPDQAAEYSSSALWQQEYEARETADARFADALDRLQPLLHNFETEGGTWKKPHGVTRRAKVDKLLPRIEAGSKRRLGAYARALVDEAVRRGYLAPESRLAAQSSFVVEIDKLKTILRQTTLLTTDSSRRENDAEHSWHIIATAFLLAEYADEAVQIGRVARLLIHDIVEIDAGDTFIHDDKEERERKAAARLFGLLPPDQAAEYSSSALWQQEYEAREETADARFADALDRRLQPLLHNFETEEGGTWKPHGVTRAKVDKLLPRIEEAGSKRLGAYARRALVDEAVRRRGYLAP